Protein 1A79 (pdb70)

InterPro domains:
  IPR006676 tRNA-splicing endonuclease [PTHR21227] (42-165)
  IPR006676 tRNA-splicing endonuclease [TIGR00324] (9-177)
  IPR006677 tRNA intron endonuclease, catalytic domain-like [PF01974] (86-171)
  IPR006677 tRNA intron endonuclease, catalytic domain-like [cd22363] (87-175)
  IPR006678 tRNA intron endonuclease, N-terminal [PF02778] (11-75)
  IPR011856 tRNA endonuclease-like domain superfamily [G3DSA:3.40.1350.10] (80-179)
  IPR016442 tRNA-splicing endonuclease, archaeal short subfamily [MF_01833] (10-179)
  IPR016442 tRNA-splicing endonuclease, archaeal short subfamily [PIRSF005285] (14-179)
  IPR036167 tRNA intron endonuclease, catalytic domain-like superfamily [SSF53032] (84-176)
  IPR036740 tRNA intron endonuclease, N-terminal domain superfamily [SSF55267] (10-82)

Radius of gyration: 31.02 Å; Cα contacts (8 Å, |Δi|>4): 1383; chains: 4; bounding box: 69×48×105 Å

CATH classification: 3.40.1350.10 (+1 more: 3.40.1170.20)

Sequence (684 aa):
KITGLLDGDRVIVFDKNGISKLSARHYGNVEGNFLSLSLVEALYLINLGWLEVKYKDNKPLSFEELYEYARNVEERLCLKYLVYKDLRTRGYIVKTGLKYGADFRLYERGANIDKEHSVYLVKVFPEDSSFLLSELTGFVRVAHSVRKKLLIAIVDADGDIVYYNMTYVKPKITGLLDGDRVIVFDKNGISKLSARHYGNVEGNFLSLSLVEALYLINLGWLEVKYKDNKPLSFEELYEYARNVEERLCLKYLVYKDLRTRGYIVKTGLKYGADFRLYERGANIDKEHSVYLVKVFPEDSSFLLSELTGFVRVAHSVRKKLLIAIVDADGDIVYYNMTYVKPKITGLLDGDRVIVFDKNGISKLSARHYGNVEGNFLSLSLVEALYLINLGWLEVKYKDNKPLSFEELYEYARNVEERLCLKYLVYKDLRTRGYIVKTGLKYGADFRLYERGANIDKEHSVYLVKVFPEDSSFLLSELTGFVRVAHSVRKKLLIAIVDADGDIVYYNMTYVKPKITGLLDGDRVIVFDKNGISKLSARHYGNVEGNFLSLSLVEALYLINLGWLEVKYKDNKPLSFEELYEYARNVEERLCLKYLVYKDLRTRGYIVKTGLKYGADFRLYERGANIDKEHSVYLVKVFPEDSSFLLSELTGFVRVAHSVRKKLLIAIVDADGDIVYYNMTYVKP

Secondary structure (DSSP, 8-state):
-EEEEEETTEEEE--HHHHHHHHHTT-SEE-SS-EEEEHHHHHHHHHHT-EEEE-SSSSPPPHHHHHHHHHHH-TTHHHHHHHHHHHHHTT-EEEE-GGGTSSEEEE-SS--TTTS--SEEEEEEETTSEE-THHHHHHHHHHHHTT-EEEEEEE-TTS-EEEEEEEEE--/-EEEEEETTEEEE--HHHHHHHHHTT-SEE-SS-EEEEHHHHHHHHHHTSEEEESSSSSEEPHHHHHHHHTTTSSSHHHHHHHHHHHHHTT-EEEE-GGGTSSEEEEPTT--TTT----EEEEEEETT--EEHHHHHHHHHHHHHTT-EEEEEEE-TTS-EEEEEEEEE--/-EEEEEETTEEEE--HHHHHHHHHTT-SEE-SS-EEEEHHHHHHHHHTTSEEEE-SSSSBPPHHHHHHHHHHH-TTHHHHHHHHHHHHHTT-EEEE-GGGTSSEEEE-TT--TTTSPPSEEEEEEETTSEE-THHHHHHHHHHHHTT-EEEEEEE-TTS-EEEEEEEEE--/-EEEEEETTEEEE--HHHHHHHHHHT-SB--TTSEEEEHHHHHHHHHHT-EEEESTTSPBPPHHHHHHHHHTTSSSHHHHHHHHHHHHHTT---EE-GGGT-SEEE-STT---SSS---EEEEEEETT--EEHHHHHHHHHHHHHTT-EEEEEEE-TTS-EEEEEEEEE--

Nearest PDB structures (foldseek):
  1a79-assembly1_D  TM=9.655E-01  e=3.481E-34  Methanocaldococcus jannaschii
  2cv8-assembly1_A  TM=8.827E-01  e=5.413E-16  Sulfurisphaera tokodaii
  5x89-assembly1_A-2  TM=8.689E-01  e=1.501E-15  Methanopyrus kandleri AV19
  2zyz-assembly1_D  TM=8.517E-01  e=1.681E-13  Pyrobaculum aerophilum
  7uxa-assembly1_C  TM=8.548E-01  e=5.602E-12  Homo sapiens

B-factor: mean 42.9, std 16.45, range [10.6, 99.8]

Solvent-accessible surface area: 29811 Å² total; per-residue (Å²): 162,19,52,0,20,1,19,35,33,13,0,0,0,23,69,171,88,0,18,59,97,0,45,62,106,60,11,16,40,68,20,46,42,0,0,1,0,12,1,13,10,0,0,13,0,25,64,76,34,79,4,52,0,47,71,126,102,100,141,40,38,50,53,123,82,0,40,91,48,0,103,123,42,9,100,58,1,34,26,15,14,44,0,6,74,36,0,26,93,87,17,18,5,4,20,8,0,2,76,32,14,4,10,10,35,0,12,91,179,67,15,59,42,124,184,78,150,7,33,27,0,0,44,1,13,52,36,76,42,60,8,23,2,31,69,0,3,11,6,16,62,5,2,138,38,25,199,32,111,12,1,0,0,4,7,46,96,128,27,82,38,64,4,5,42,4,57,92,40,146,15,159,16,42,0,73,14,92,36,92,66,0,31,0,85,72,169,94,0,20,62,113,0,37,77,83,55,0,14,71,76,101,66,124,99,0,10,0,29,0,7,13,0,0,8,0,28,42,64,37,98,3,44,0,40,87,156,80,110,141,54,33,49,16,64,81,0,0,62,52,0,19,92,70,50,99,74,3,4,21,31,0,10,0,8,42,32,0,3,98,78,46,14,32,1,43,76,0,138,160,43,48,5,11,12,50,0,16,82,136,86,15,73,29,124,165,78,156,11,28,35,0,0,28,1,6,22,11,20,20,35,26,86,1,37,69,0,6,27,27,5,166,48,3,119,78,45,229,28,98,3,2,0,0,1,5,6,23,22,3,70,34,2,2,6,29,2,57,81,48,177,26,162,17,55,0,24,0,14,34,28,12,0,0,0,23,68,169,80,0,17,63,87,0,47,64,110,53,11,18,35,71,17,57,50,0,0,0,0,10,0,14,11,0,0,13,0,25,68,73,34,79,2,54,0,40,75,100,91,118,128,41,36,45,53,120,77,0,43,89,49,0,100,123,56,9,96,60,2,32,25,17,11,47,0,6,78,35,0,25,94,93,13,22,6,4,21,8,0,0,83,32,14,4,12,10,48,0,15,88,175,74,13,55,38,128,161,82,150,7,37,26,0,0,48,3,12,51,36,77,46,60,8,23,1,32,69,0,1,10,8,11,69,5,2,136,42,26,190,33,114,12,0,0,0,3,7,45,96,125,21,86,38,66,5,7,41,3,55,94,36,117,18,163,11,48,0,58,17,87,39,87,66,0,16,0,116,78,177,98,0,22,64,102,0,36,82,80,56,1,10,67,95,77,74,143,71,0,2,0,27,0,8,14,0,0,9,0,29,44,63,36,90,1,46,0,50,97,122,137,68,162,59,37,52,16,64,82,0,0,66,79,0,32,81,69,51,101,67,2,6,23,34,0,15,0,6,44,36,0,3,98,65,34,15,17,1,47,74,0,141,150,47,46,6,14,12,46,0,25,91,131,54,89,22,105,127,187,61,148,9,24,36,4,0,26,1,7,24,12,25,21,35,27,87,0,38,66,0,8,29,32,3,168,48,2,119,74,40,225,28,95,3,1,0,0,0,6,3,22,17,6,63,24,1,0,5,25,2,56,77,46,178,26

Organism: Methanocaldococcus jannaschii (strain ATCC 43067 / DSM 2661 / JAL-1 / JCM 10045 / NBRC 100440) (NCBI:txid243232)

Structure (mmCIF, N/CA/C/O backbone):
data_1A79
#
_entry.id   1A79
#
_cell.length_a   61.950
_cell.length_b   80.040
_cell.length_c   193.590
_cell.angle_alpha   90.00
_cell.angle_beta   90.00
_cell.angle_gamma   90.00
#
_symmetry.space_group_name_H-M   'P 21 21 21'
#
loop_
_entity.id
_entity.type
_entity.pdbx_description
1 polymer 'TRNA ENDONUCLEASE'
2 non-polymer 'SULFATE ION'
3 non-polymer 'GOLD ION'
4 water water
#
loop_
_atom_site.group_PDB
_atom_site.id
_atom_site.type_symbol
_atom_site.label_atom_id
_atom_site.label_alt_id
_atom_site.label_comp_id
_atom_site.label_asym_id
_atom_site.label_entity_id
_atom_site.label_seq_id
_atom_site.pdbx_PDB_ins_code
_atom_site.Cartn_x
_atom_site.Cartn_y
_atom_site.Cartn_z
_atom_site.occupancy
_atom_site.B_iso_or_equiv
_atom_site.auth_seq_id
_atom_site.auth_comp_id
_atom_site.auth_asym_id
_atom_site.auth_atom_id
_atom_site.pdbx_PDB_model_num
ATOM 1 N N . LYS A 1 1 ? 14.082 -6.890 65.966 1.00 35.08 9 LYS A N 1
ATOM 2 C CA . LYS A 1 1 ? 15.079 -6.073 65.213 1.00 43.95 9 LYS A CA 1
ATOM 3 C C . LYS A 1 1 ? 16.193 -5.575 66.130 1.00 45.37 9 LYS A C 1
ATOM 4 O O . LYS A 1 1 ? 16.025 -4.574 66.822 1.00 52.74 9 LYS A O 1
ATOM 10 N N . ILE A 1 2 ? 17.332 -6.263 66.125 1.00 40.67 10 ILE A N 1
ATOM 11 C CA . ILE A 1 2 ? 18.454 -5.883 66.980 1.00 36.09 10 ILE A CA 1
ATOM 12 C C . ILE A 1 2 ? 18.886 -4.442 66.755 1.00 35.88 10 ILE A C 1
ATOM 13 O O . ILE A 1 2 ? 19.055 -4.006 65.621 1.00 41.16 10 ILE A O 1
ATOM 18 N N . THR A 1 3 ? 19.051 -3.693 67.838 1.00 37.97 11 THR A N 1
ATOM 19 C CA . THR A 1 3 ? 19.486 -2.307 67.715 1.00 41.96 11 THR A CA 1
ATOM 20 C C . THR A 1 3 ? 20.920 -2.171 68.205 1.00 41.43 11 THR A C 1
ATOM 21 O O . THR A 1 3 ? 21.325 -2.820 69.167 1.00 42.22 11 THR A O 1
ATOM 25 N N . GLY A 1 4 ? 21.689 -1.341 67.511 1.00 41.97 12 GLY A N 1
ATOM 26 C CA . GLY A 1 4 ? 23.071 -1.132 67.880 1.00 39.87 12 GLY A CA 1
ATOM 27 C C . GLY A 1 4 ? 23.325 0.336 68.129 1.00 41.64 12 GLY A C 1
ATOM 28 O O . GLY A 1 4 ? 22.517 1.192 67.750 1.00 38.67 12 GLY A O 1
ATOM 29 N N . LEU A 1 5 ? 24.455 0.624 68.765 1.00 41.41 13 LEU A N 1
ATOM 30 C CA . LEU A 1 5 ? 24.831 1.991 69.082 1.00 42.90 13 LEU A CA 1
ATOM 31 C C . LEU A 1 5 ? 26.079 2.378 68.318 1.00 43.01 13 LEU A C 1
ATOM 32 O O . LEU A 1 5 ? 27.166 1.886 68.614 1.00 43.01 13 LEU A O 1
ATOM 37 N N . LEU A 1 6 ? 25.935 3.261 67.339 1.00 43.66 14 LEU A N 1
ATOM 38 C CA . LEU A 1 6 ? 27.095 3.695 66.573 1.00 42.42 14 LEU A CA 1
ATOM 39 C C . LEU A 1 6 ? 28.051 4.480 67.463 1.00 43.53 14 LEU A C 1
ATOM 40 O O . LEU A 1 6 ? 27.684 5.497 68.049 1.00 44.19 14 LEU A O 1
ATOM 45 N N . ASP A 1 7 ? 29.277 3.981 67.558 1.00 50.09 15 ASP A N 1
ATOM 46 C CA . ASP A 1 7 ? 30.330 4.598 68.355 1.00 50.89 15 ASP A CA 1
ATOM 47 C C . ASP A 1 7 ? 31.617 4.560 67.528 1.00 47.34 15 ASP A C 1
ATOM 48 O O . ASP A 1 7 ? 32.299 3.536 67.464 1.00 44.00 15 ASP A O 1
ATOM 53 N N . GLY A 1 8 ? 31.928 5.675 66.876 1.00 41.26 16 GLY A N 1
ATOM 54 C CA . GLY A 1 8 ? 33.133 5.743 66.072 1.00 39.86 16 GLY A CA 1
ATOM 55 C C . GLY A 1 8 ? 33.216 4.759 64.918 1.00 41.04 16 GLY A C 1
ATOM 56 O O . GLY A 1 8 ? 32.456 4.858 63.961 1.00 47.47 16 GLY A O 1
ATOM 57 N N . ASP A 1 9 ? 34.141 3.808 65.007 1.00 35.65 17 ASP A N 1
ATOM 58 C CA . ASP A 1 9 ? 34.334 2.824 63.951 1.00 32.30 17 ASP A CA 1
ATOM 59 C C . ASP A 1 9 ? 33.612 1.508 64.178 1.00 30.35 17 ASP A C 1
ATOM 60 O O . ASP A 1 9 ? 33.819 0.561 63.429 1.00 30.04 17 ASP A O 1
ATOM 65 N N . ARG A 1 10 ? 32.780 1.431 65.210 1.00 30.61 18 ARG A N 1
ATOM 66 C CA . ARG A 1 10 ? 32.052 0.195 65.484 1.00 32.31 18 ARG A CA 1
ATOM 67 C C . ARG A 1 10 ? 30.658 0.457 66.033 1.00 31.20 18 ARG A C 1
ATOM 68 O O . ARG A 1 10 ? 30.338 1.568 66.442 1.00 31.14 18 ARG A O 1
ATOM 76 N N . VAL A 1 11 ? 29.834 -0.582 66.029 1.00 31.96 19 VAL A N 1
ATOM 77 C CA . VAL A 1 11 ? 28.472 -0.497 66.533 1.00 33.85 19 VAL A CA 1
ATOM 78 C C . VAL A 1 11 ? 28.339 -1.472 67.705 1.00 39.49 19 VAL A C 1
ATOM 79 O O . VAL A 1 11 ? 28.675 -2.658 67.586 1.00 35.02 19 VAL A O 1
ATOM 83 N N . ILE A 1 12 ? 27.862 -0.952 68.837 1.00 44.09 20 ILE A N 1
ATOM 84 C CA . ILE A 1 12 ? 27.692 -1.724 70.069 1.00 36.48 20 ILE A CA 1
ATOM 85 C C . ILE A 1 12 ? 26.274 -2.260 70.258 1.00 32.51 20 ILE A C 1
ATOM 86 O O . ILE A 1 12 ? 25.290 -1.524 70.131 1.00 27.10 20 ILE A O 1
ATOM 91 N N . VAL A 1 13 ? 26.193 -3.555 70.555 1.00 31.53 21 VAL A N 1
ATOM 92 C CA . VAL A 1 13 ? 24.928 -4.241 70.789 1.00 30.22 21 VAL A CA 1
ATOM 93 C C . VAL A 1 13 ? 24.947 -4.770 72.226 1.00 37.15 21 VAL A C 1
ATOM 94 O O . VAL A 1 13 ? 25.825 -5.559 72.595 1.00 34.88 21 VAL A O 1
ATOM 98 N N . PHE A 1 14 ? 23.986 -4.322 73.035 1.00 40.49 22 PHE A N 1
ATOM 99 C CA . PHE A 1 14 ? 23.891 -4.748 74.432 1.00 39.09 22 PHE A CA 1
ATOM 100 C C . PHE A 1 14 ? 22.829 -5.831 74.656 1.00 41.95 22 PHE A C 1
ATOM 101 O O . PHE A 1 14 ? 22.976 -6.670 75.543 1.00 44.13 22 PHE A O 1
ATOM 109 N N . ASP A 1 15 ? 21.766 -5.813 73.853 1.00 46.71 23 ASP A N 1
ATOM 110 C CA . ASP A 1 15 ? 20.694 -6.802 73.961 1.00 49.70 23 ASP A CA 1
ATOM 111 C C . ASP A 1 15 ? 21.278 -8.208 74.012 1.00 51.08 23 ASP A C 1
ATOM 112 O O . ASP A 1 15 ? 21.801 -8.708 73.020 1.00 55.45 23 ASP A O 1
ATOM 117 N N . LYS A 1 16 ? 21.175 -8.849 75.168 1.00 53.48 24 LYS A N 1
ATOM 118 C CA . LYS A 1 16 ? 21.723 -10.188 75.329 1.00 58.61 24 LYS A CA 1
ATOM 119 C C . LYS A 1 16 ? 21.309 -11.153 74.219 1.00 54.03 24 LYS A C 1
ATOM 120 O O . LYS A 1 16 ? 22.088 -12.015 73.822 1.00 55.78 24 LYS A O 1
ATOM 126 N N . ASN A 1 17 ? 20.093 -11.001 73.706 1.00 53.64 25 ASN A N 1
ATOM 127 C CA . ASN A 1 17 ? 19.609 -11.887 72.653 1.00 54.33 25 ASN A CA 1
ATOM 128 C C . ASN A 1 17 ? 20.239 -11.587 71.308 1.00 55.65 25 ASN A C 1
ATOM 129 O O . ASN A 1 17 ? 20.711 -12.495 70.621 1.00 57.25 25 ASN A O 1
ATOM 134 N N . GLY A 1 18 ? 20.233 -10.316 70.925 1.00 54.26 26 GLY A N 1
ATOM 135 C CA . GLY A 1 18 ? 20.842 -9.941 69.667 1.00 49.97 26 GLY A CA 1
ATOM 136 C C . GLY A 1 18 ? 22.272 -10.447 69.681 1.00 47.04 26 GLY A C 1
ATOM 137 O O . GLY A 1 18 ? 22.801 -10.860 68.650 1.00 52.37 26 GLY A O 1
ATOM 138 N N . ILE A 1 19 ? 22.884 -10.428 70.862 1.00 39.17 27 ILE A N 1
ATOM 139 C CA . ILE A 1 19 ? 24.257 -10.885 71.036 1.00 37.82 27 ILE A CA 1
ATOM 140 C C . ILE A 1 19 ? 24.389 -12.381 70.738 1.00 40.31 27 ILE A C 1
ATOM 141 O O . ILE A 1 19 ? 25.445 -12.854 70.303 1.00 40.63 27 ILE A O 1
ATOM 146 N N . SER A 1 20 ? 23.316 -13.126 70.966 1.00 36.50 28 SER A N 1
ATOM 147 C CA . SER A 1 20 ? 23.339 -14.559 70.711 1.00 46.32 28 SER A CA 1
ATOM 148 C C . SER A 1 20 ? 23.118 -14.834 69.232 1.00 47.32 28 SER A C 1
ATOM 149 O O . SER A 1 20 ? 23.835 -15.635 68.624 1.00 51.45 28 SER A O 1
ATOM 152 N N . LYS A 1 21 ? 22.118 -14.161 68.667 1.00 46.47 29 LYS A N 1
ATOM 153 C CA . LYS A 1 21 ? 21.768 -14.303 67.259 1.00 42.60 29 LYS A CA 1
ATOM 154 C C . LYS A 1 21 ? 22.962 -13.996 66.378 1.00 40.87 29 LYS A C 1
ATOM 155 O O . LYS A 1 21 ? 23.360 -14.807 65.546 1.00 41.97 29 LYS A O 1
ATOM 161 N N . LEU A 1 22 ? 23.524 -12.809 66.568 1.00 38.28 30 LEU A N 1
ATOM 162 C CA . LEU A 1 22 ? 24.671 -12.361 65.793 1.00 36.38 30 LEU A CA 1
ATOM 163 C C . LEU A 1 22 ? 25.897 -13.246 65.991 1.00 39.02 30 LEU A C 1
ATOM 164 O O . LEU A 1 22 ? 26.558 -13.632 65.028 1.00 35.33 30 LEU A O 1
ATOM 169 N N . SER A 1 23 ? 26.197 -13.562 67.245 1.00 42.47 31 SER A N 1
ATOM 170 C CA . SER A 1 23 ? 27.336 -14.410 67.567 1.00 43.93 31 SER A CA 1
ATOM 171 C C . SER A 1 23 ? 27.175 -15.786 66.933 1.00 45.26 31 SER A C 1
ATOM 172 O O . SER A 1 23 ? 28.151 -16.414 66.516 1.00 41.40 31 SER A O 1
ATOM 175 N N . ALA A 1 24 ? 25.932 -16.251 66.870 1.00 46.17 32 ALA A N 1
ATOM 176 C CA . ALA A 1 24 ? 25.626 -17.549 66.283 1.00 48.60 32 ALA A CA 1
ATOM 177 C C . ALA A 1 24 ? 26.136 -17.630 64.847 1.00 48.42 32 ALA A C 1
ATOM 178 O O . ALA A 1 24 ? 26.818 -18.580 64.471 1.00 48.02 32 ALA A O 1
ATOM 180 N N . ARG A 1 25 ? 25.800 -16.622 64.048 1.00 51.38 33 ARG A N 1
ATOM 181 C CA . ARG A 1 25 ? 26.218 -16.575 62.651 1.00 49.59 33 ARG A CA 1
ATOM 182 C C . ARG A 1 25 ? 27.591 -15.909 62.490 1.00 44.64 33 ARG A C 1
ATOM 183 O O . ARG A 1 25 ? 27.968 -15.484 61.405 1.00 46.62 33 ARG A O 1
ATOM 191 N N . HIS A 1 26 ? 28.325 -15.797 63.585 1.00 38.65 34 HIS A N 1
ATOM 192 C CA . HIS A 1 26 ? 29.663 -15.234 63.546 1.00 40.51 34 HIS A CA 1
ATOM 193 C C . HIS A 1 26 ? 29.835 -13.753 63.220 1.00 42.57 34 HIS A C 1
ATOM 194 O O . HIS A 1 26 ? 30.896 -13.345 62.740 1.00 48.28 34 HIS A O 1
ATOM 201 N N . TYR A 1 27 ? 28.818 -12.939 63.465 1.00 39.13 35 TYR A N 1
ATOM 202 C CA . TYR A 1 27 ? 28.969 -11.511 63.212 1.00 35.68 35 TYR A CA 1
ATOM 203 C C . TYR A 1 27 ? 29.464 -10.836 64.493 1.00 33.53 35 TYR A C 1
ATOM 204 O O . TYR A 1 27 ? 29.061 -11.195 65.591 1.00 32.84 35 TYR A O 1
ATOM 213 N N . GLY A 1 28 ? 30.352 -9.866 64.343 1.00 34.42 36 GLY A N 1
ATOM 214 C CA . GLY A 1 28 ? 30.842 -9.127 65.489 1.00 33.47 36 GLY A CA 1
ATOM 215 C C . GLY A 1 28 ? 31.707 -9.842 66.496 1.00 36.66 36 GLY A C 1
ATOM 216 O O . GLY A 1 28 ? 32.004 -11.033 66.355 1.00 34.62 36 GLY A O 1
ATOM 217 N N . ASN A 1 29 ? 32.098 -9.081 67.522 1.00 39.36 37 ASN A N 1
ATOM 218 C CA . ASN A 1 29 ? 32.959 -9.544 68.617 1.00 36.12 37 ASN A CA 1
ATOM 219 C C . ASN A 1 29 ? 32.260 -9.376 69.969 1.00 38.14 37 ASN A C 1
ATOM 220 O O . ASN A 1 29 ? 31.866 -8.262 70.343 1.00 36.64 37 ASN A O 1
ATOM 225 N N . VAL A 1 30 ? 32.111 -10.479 70.699 1.00 40.55 38 VAL A N 1
ATOM 226 C CA . VAL A 1 30 ? 31.453 -10.449 72.005 1.00 41.97 38 VAL A CA 1
ATOM 227 C C . VAL A 1 30 ? 32.435 -10.085 73.104 1.00 41.77 38 VAL A C 1
ATOM 228 O O . VAL A 1 30 ? 33.238 -10.908 73.535 1.00 43.66 38 VAL A O 1
ATOM 232 N N . GLU A 1 31 ? 32.358 -8.839 73.550 1.00 42.23 39 GLU A N 1
ATOM 233 C CA . GLU A 1 31 ? 33.233 -8.330 74.588 1.00 40.10 39 GLU A CA 1
ATOM 234 C C . GLU A 1 31 ? 32.823 -8.954 75.907 1.00 44.00 39 GLU A C 1
ATOM 235 O O . GLU A 1 31 ? 33.649 -9.158 76.799 1.00 45.07 39 GLU A O 1
ATOM 241 N N . GLY A 1 32 ? 31.538 -9.269 76.005 1.00 44.00 40 GLY A N 1
ATOM 242 C CA . GLY A 1 32 ? 30.997 -9.853 77.216 1.00 46.21 40 GLY A CA 1
ATOM 243 C C . GLY A 1 32 ? 29.836 -8.992 77.663 1.00 46.17 40 GLY A C 1
ATOM 244 O O . GLY A 1 32 ? 28.688 -9.437 77.694 1.00 49.65 40 GLY A O 1
ATOM 245 N N . ASN A 1 33 ? 30.145 -7.744 78.002 1.00 45.35 41 ASN A N 1
ATOM 246 C CA . ASN A 1 33 ? 29.131 -6.784 78.426 1.00 45.21 41 ASN A CA 1
ATOM 247 C C . ASN A 1 33 ? 28.338 -6.324 77.204 1.00 41.71 41 ASN A C 1
ATOM 248 O O . ASN A 1 33 ? 27.287 -5.692 77.323 1.00 36.93 41 ASN A O 1
ATOM 253 N N . PHE A 1 34 ? 28.862 -6.654 76.027 1.00 41.45 42 PHE A N 1
ATOM 254 C CA . PHE A 1 34 ? 28.231 -6.295 74.767 1.00 38.70 42 PHE A CA 1
ATOM 255 C C . PHE A 1 34 ? 28.914 -6.969 73.591 1.00 37.20 42 PHE A C 1
ATOM 256 O O . PHE A 1 34 ? 29.937 -7.636 73.742 1.00 40.17 42 PHE A O 1
ATOM 264 N N . LEU A 1 35 ? 28.328 -6.792 72.416 1.00 34.67 43 LEU A N 1
ATOM 265 C CA . LEU A 1 35 ? 28.883 -7.340 71.196 1.00 34.95 43 LEU A CA 1
ATOM 266 C C . LEU A 1 35 ? 29.092 -6.139 70.302 1.00 36.18 43 LEU A C 1
ATOM 267 O O . LEU A 1 35 ? 28.220 -5.274 70.223 1.00 37.90 43 LEU A O 1
ATOM 272 N N . SER A 1 36 ? 30.247 -6.059 69.651 1.00 38.07 44 SER A N 1
ATOM 273 C CA . SER A 1 36 ? 30.495 -4.934 68.758 1.00 37.35 44 SER A CA 1
ATOM 274 C C . SER A 1 36 ? 30.699 -5.411 67.327 1.00 36.28 44 SER A C 1
ATOM 275 O O . SER A 1 36 ? 31.327 -6.449 67.076 1.00 34.11 44 SER A O 1
ATOM 278 N N . LEU A 1 37 ? 30.130 -4.651 66.398 1.00 36.02 45 LEU A N 1
ATOM 279 C CA . LEU A 1 37 ? 30.222 -4.948 64.981 1.00 27.90 45 LEU A CA 1
ATOM 280 C C . LEU A 1 37 ? 31.064 -3.888 64.285 1.00 33.27 45 LEU A C 1
ATOM 281 O O . LEU A 1 37 ? 31.234 -2.773 64.792 1.00 32.52 45 LEU A O 1
ATOM 286 N N . SER A 1 38 ? 31.591 -4.239 63.118 1.00 30.98 46 SER A N 1
ATOM 287 C CA . SER A 1 38 ? 32.366 -3.293 62.340 1.00 29.39 46 SER A CA 1
ATOM 288 C C . SER A 1 38 ? 31.327 -2.501 61.545 1.00 34.37 46 SER A C 1
ATOM 289 O O . SER A 1 38 ? 30.158 -2.898 61.468 1.00 30.98 46 SER A O 1
ATOM 292 N N . LEU A 1 39 ? 31.739 -1.385 60.957 1.00 34.43 47 LEU A N 1
ATOM 293 C CA . LEU A 1 39 ? 30.806 -0.586 60.179 1.00 31.82 47 LEU A CA 1
ATOM 294 C C . LEU A 1 39 ? 30.283 -1.384 58.976 1.00 30.90 47 LEU A C 1
ATOM 295 O O . LEU A 1 39 ? 29.110 -1.289 58.621 1.00 32.83 47 LEU A O 1
ATOM 300 N N . VAL A 1 40 ? 31.151 -2.185 58.366 1.00 30.28 48 VAL A N 1
ATOM 301 C CA . VAL A 1 40 ? 30.763 -2.984 57.212 1.00 29.02 48 VAL A CA 1
ATOM 302 C C . VAL A 1 40 ? 29.804 -4.096 57.625 1.00 29.01 48 VAL A C 1
ATOM 303 O O . VAL A 1 40 ? 28.890 -4.441 56.879 1.00 32.10 48 VAL A O 1
ATOM 307 N N . GLU A 1 41 ? 30.013 -4.666 58.805 1.00 26.47 49 GLU A N 1
ATOM 308 C CA . GLU A 1 41 ? 29.127 -5.718 59.284 1.00 25.71 49 GLU A CA 1
ATOM 309 C C . GLU A 1 41 ? 27.761 -5.101 59.568 1.00 26.48 49 GLU A C 1
ATOM 310 O O . GLU A 1 41 ? 26.730 -5.672 59.218 1.00 33.59 49 GLU A O 1
ATOM 316 N N . ALA A 1 42 ? 27.761 -3.929 60.201 1.00 29.80 50 ALA A N 1
ATOM 317 C CA . ALA A 1 42 ? 26.524 -3.218 60.542 1.00 28.88 50 ALA A CA 1
ATOM 318 C C . ALA A 1 42 ? 25.705 -2.856 59.302 1.00 33.79 50 ALA A C 1
ATOM 319 O O . ALA A 1 42 ? 24.489 -3.069 59.259 1.00 35.71 50 ALA A O 1
ATOM 321 N N . LEU A 1 43 ? 26.378 -2.288 58.305 1.00 29.40 51 LEU A N 1
ATOM 322 C CA . LEU A 1 43 ? 25.736 -1.899 57.057 1.00 27.02 51 LEU A CA 1
ATOM 323 C C . LEU A 1 43 ? 25.046 -3.120 56.452 1.00 31.51 51 LEU A C 1
ATOM 324 O O . LEU A 1 43 ? 23.922 -3.039 55.961 1.00 37.54 51 LEU A O 1
ATOM 329 N N . TYR A 1 44 ? 25.739 -4.254 56.496 1.00 36.23 52 TYR A N 1
ATOM 330 C CA . TYR A 1 44 ? 25.235 -5.511 55.954 1.00 30.48 52 TYR A CA 1
ATOM 331 C C . TYR A 1 44 ? 24.007 -6.017 56.693 1.00 31.16 52 TYR A C 1
ATOM 332 O O . TYR A 1 44 ? 23.016 -6.407 56.077 1.00 28.76 52 TYR A O 1
ATOM 341 N N . LEU A 1 45 ? 24.082 -6.020 58.018 1.00 31.22 53 LEU A N 1
ATOM 342 C CA . LEU A 1 45 ? 22.974 -6.495 58.823 1.00 27.76 53 LEU A CA 1
ATOM 343 C C . LEU A 1 45 ? 21.771 -5.572 58.706 1.00 25.02 53 LEU A C 1
ATOM 344 O O . LEU A 1 45 ? 20.640 -6.025 58.797 1.00 28.46 53 LEU A O 1
ATOM 349 N N . ILE A 1 46 ? 22.008 -4.280 58.500 1.00 27.50 54 ILE A N 1
ATOM 350 C CA . ILE A 1 46 ? 20.902 -3.337 58.328 1.00 30.40 54 ILE A CA 1
ATOM 351 C C . ILE A 1 46 ? 20.230 -3.756 57.023 1.00 37.86 54 ILE A C 1
ATOM 352 O O . ILE A 1 46 ? 19.010 -3.868 56.940 1.00 41.79 54 ILE A O 1
ATOM 357 N N . ASN A 1 47 ? 21.067 -3.980 56.011 1.00 43.72 55 ASN A N 1
ATOM 358 C CA . ASN A 1 47 ? 20.653 -4.386 54.667 1.00 38.65 55 ASN A CA 1
ATOM 359 C C . ASN A 1 47 ? 19.863 -5.690 54.707 1.00 39.22 55 ASN A C 1
ATOM 360 O O . ASN A 1 47 ? 18.972 -5.910 53.888 1.00 40.84 55 ASN A O 1
ATOM 365 N N . LEU A 1 48 ? 20.191 -6.549 55.667 1.00 38.65 56 LEU A N 1
ATOM 366 C CA . LEU A 1 48 ? 19.499 -7.820 55.829 1.00 36.76 56 LEU A CA 1
ATOM 367 C C . LEU A 1 48 ? 18.156 -7.544 56.475 1.00 42.34 56 LEU A C 1
ATOM 368 O O . LEU A 1 48 ? 17.189 -8.288 56.287 1.00 44.68 56 LEU A O 1
ATOM 373 N N . GLY A 1 49 ? 18.112 -6.460 57.243 1.00 44.36 57 GLY A N 1
ATOM 374 C CA . GLY A 1 49 ? 16.899 -6.089 57.946 1.00 44.27 57 GLY A CA 1
ATOM 375 C C . GLY A 1 49 ? 16.952 -6.591 59.378 1.00 45.67 57 GLY A C 1
ATOM 376 O O . GLY A 1 49 ? 15.967 -6.503 60.112 1.00 47.48 57 GLY A O 1
ATOM 377 N N . TRP A 1 50 ? 18.108 -7.122 59.770 1.00 44.44 58 TRP A N 1
ATOM 378 C CA . TRP A 1 50 ? 18.321 -7.654 61.117 1.00 43.38 58 TRP A CA 1
ATOM 379 C C . TRP A 1 50 ? 18.646 -6.564 62.121 1.00 42.46 58 TRP A C 1
ATOM 380 O O . TRP A 1 50 ? 18.282 -6.656 63.291 1.00 45.56 58 TRP A O 1
ATOM 391 N N . LEU A 1 51 ? 19.352 -5.538 61.654 1.00 39.99 59 LEU A N 1
ATOM 392 C CA . LEU A 1 51 ? 19.804 -4.471 62.524 1.00 38.45 59 LEU A CA 1
ATOM 393 C C . LEU A 1 51 ? 19.221 -3.074 62.342 1.00 40.20 59 LEU A C 1
ATOM 394 O O . LEU A 1 51 ? 18.771 -2.682 61.265 1.00 39.80 59 LEU A O 1
ATOM 399 N N . GLU A 1 52 ? 19.274 -2.333 63.441 1.00 45.78 60 GLU A N 1
ATOM 400 C CA . GLU A 1 52 ? 18.797 -0.965 63.560 1.00 43.61 60 GLU A CA 1
ATOM 401 C C . GLU A 1 52 ? 19.949 -0.265 64.283 1.00 42.71 60 GLU A C 1
ATOM 402 O O . GLU A 1 52 ? 20.388 -0.726 65.334 1.00 37.26 60 GLU A O 1
ATOM 408 N N . VAL A 1 53 ? 20.451 0.832 63.732 1.00 42.76 61 VAL A N 1
ATOM 409 C CA . VAL A 1 53 ? 21.573 1.522 64.361 1.00 40.76 61 VAL A CA 1
ATOM 410 C C . VAL A 1 53 ? 21.249 2.963 64.734 1.00 43.35 61 VAL A C 1
ATOM 411 O O . VAL A 1 53 ? 20.842 3.751 63.887 1.00 48.84 61 VAL A O 1
ATOM 415 N N . LYS A 1 54 ? 21.436 3.298 66.009 1.00 47.92 62 LYS A N 1
ATOM 416 C CA . LYS A 1 54 ? 21.183 4.650 66.512 1.00 50.22 62 LYS A CA 1
ATOM 417 C C . LYS A 1 54 ? 22.525 5.324 66.794 1.00 49.03 62 LYS A C 1
ATOM 418 O O . LYS A 1 54 ? 23.481 4.659 67.194 1.00 47.13 62 LYS A O 1
ATOM 424 N N . TYR A 1 55 ? 22.598 6.636 66.595 1.00 51.26 63 TYR A N 1
ATOM 425 C CA . TYR A 1 55 ? 23.856 7.352 66.798 1.00 59.59 63 TYR A CA 1
ATOM 426 C C . TYR A 1 55 ? 23.953 8.301 67.988 1.00 65.97 63 TYR A C 1
ATOM 427 O O . TYR A 1 55 ? 24.668 8.018 68.945 1.00 69.53 63 TYR A O 1
ATOM 436 N N . LYS A 1 56 ? 23.261 9.435 67.923 1.00 72.10 64 LYS A N 1
ATOM 437 C CA . LYS A 1 56 ? 23.317 10.411 69.010 1.00 78.43 64 LYS A CA 1
ATOM 438 C C . LYS A 1 56 ? 22.041 10.452 69.850 1.00 80.51 64 LYS A C 1
ATOM 439 O O . LYS A 1 56 ? 22.078 10.769 71.045 1.00 77.23 64 LYS A O 1
ATOM 445 N N . ASP A 1 57 ? 20.920 10.121 69.216 1.00 80.55 65 ASP A N 1
ATOM 446 C CA . ASP A 1 57 ? 19.619 10.105 69.876 1.00 81.81 65 ASP A CA 1
ATOM 447 C C . ASP A 1 57 ? 18.997 8.708 69.784 1.00 82.46 65 ASP A C 1
ATOM 448 O O . ASP A 1 57 ? 19.615 7.720 70.179 1.00 84.81 65 ASP A O 1
ATOM 453 N N . ASN A 1 58 ? 17.774 8.626 69.271 1.00 79.47 66 ASN A N 1
ATOM 454 C CA . ASN A 1 58 ? 17.110 7.337 69.130 1.00 79.73 66 ASN A CA 1
ATOM 455 C C . ASN A 1 58 ? 16.801 7.010 67.675 1.00 76.11 66 ASN A C 1
ATOM 456 O O . ASN A 1 58 ? 17.036 5.888 67.224 1.00 78.66 66 ASN A O 1
ATOM 461 N N . LYS A 1 59 ? 16.255 7.982 66.951 1.00 69.49 67 LYS A N 1
ATOM 462 C CA . LYS A 1 59 ? 15.911 7.777 65.549 1.00 64.12 67 LYS A CA 1
ATOM 463 C C . LYS A 1 59 ? 16.993 6.956 64.859 1.00 55.12 67 LYS A C 1
ATOM 464 O O . LYS A 1 59 ? 18.111 7.418 64.663 1.00 45.99 67 LYS A O 1
ATOM 470 N N . PRO A 1 60 ? 16.676 5.710 64.497 1.00 53.68 68 PRO A N 1
ATOM 471 C CA . PRO A 1 60 ? 17.701 4.902 63.836 1.00 55.93 68 PRO A CA 1
ATOM 472 C C . PRO A 1 60 ? 18.195 5.566 62.553 1.00 56.25 68 PRO A C 1
ATOM 473 O O . PRO A 1 60 ? 17.462 6.330 61.922 1.00 57.67 68 PRO A O 1
ATOM 477 N N . LEU A 1 61 ? 19.445 5.283 62.188 1.00 58.06 69 LEU A N 1
ATOM 478 C CA . LEU A 1 61 ? 20.057 5.826 60.971 1.00 54.07 69 LEU A CA 1
ATOM 479 C C . LEU A 1 61 ? 19.720 4.934 59.781 1.00 56.20 69 LEU A C 1
ATOM 480 O O . LEU A 1 61 ? 19.828 3.706 59.868 1.00 62.66 69 LEU A O 1
ATOM 485 N N . SER A 1 62 ? 19.317 5.541 58.670 1.00 49.90 70 SER A N 1
ATOM 486 C CA . SER A 1 62 ? 18.999 4.764 57.483 1.00 43.93 70 SER A CA 1
ATOM 487 C C . SER A 1 62 ? 20.291 4.115 56.996 1.00 45.54 70 SER A C 1
ATOM 488 O O . SER A 1 62 ? 21.385 4.504 57.420 1.00 44.19 70 SER A O 1
ATOM 491 N N . PHE A 1 63 ? 20.163 3.128 56.112 1.00 43.03 71 PHE A N 1
ATOM 492 C CA . PHE A 1 63 ? 21.324 2.441 55.554 1.00 39.35 71 PHE A CA 1
ATOM 493 C C . PHE A 1 63 ? 22.273 3.475 54.934 1.00 41.47 71 PHE A C 1
ATOM 494 O O . PHE A 1 63 ? 23.476 3.483 55.207 1.00 37.82 71 PHE A O 1
ATOM 502 N N . GLU A 1 64 ? 21.698 4.350 54.112 1.00 44.81 72 GLU A N 1
ATOM 503 C CA . GLU A 1 64 ? 22.419 5.411 53.414 1.00 44.85 72 GLU A CA 1
ATOM 504 C C . GLU A 1 64 ? 23.045 6.396 54.382 1.00 44.48 72 GLU A C 1
ATOM 505 O O . GLU A 1 64 ? 24.072 7.003 54.087 1.00 44.91 72 GLU A O 1
ATOM 511 N N . GLU A 1 65 ? 22.408 6.568 55.533 1.00 46.80 73 GLU A N 1
ATOM 512 C CA . GLU A 1 65 ? 22.932 7.469 56.547 1.00 44.28 73 GLU A CA 1
ATOM 513 C C . GLU A 1 65 ? 24.167 6.803 57.135 1.00 43.66 73 GLU A C 1
ATOM 514 O O . GLU A 1 65 ? 25.255 7.377 57.126 1.00 43.56 73 GLU A O 1
ATOM 520 N N . LEU A 1 66 ? 23.999 5.584 57.639 1.00 42.17 74 LEU A N 1
ATOM 521 C CA . LEU A 1 66 ? 25.120 4.865 58.219 1.00 46.01 74 LEU A CA 1
ATOM 522 C C . LEU A 1 66 ? 26.189 4.671 57.152 1.00 51.36 74 LEU A C 1
ATOM 523 O O . LEU A 1 66 ? 27.387 4.769 57.432 1.00 52.85 74 LEU A O 1
ATOM 528 N N . TYR A 1 67 ? 25.754 4.409 55.925 1.00 50.16 75 TYR A N 1
ATOM 529 C CA . TYR A 1 67 ? 26.689 4.202 54.829 1.00 50.48 75 TYR A CA 1
ATOM 530 C C . TYR A 1 67 ? 27.526 5.453 54.512 1.00 49.77 75 TYR A C 1
ATOM 531 O O . TYR A 1 67 ? 28.706 5.355 54.181 1.00 48.93 75 TYR A O 1
ATOM 540 N N . GLU A 1 68 ? 26.919 6.627 54.607 1.00 50.82 76 GLU A N 1
ATOM 541 C CA . GLU A 1 68 ? 27.639 7.861 54.322 1.00 49.96 76 GLU A CA 1
ATOM 542 C C . GLU A 1 68 ? 28.657 8.159 55.419 1.00 48.52 76 GLU A C 1
ATOM 543 O O . GLU A 1 68 ? 29.746 8.685 55.161 1.00 45.37 76 GLU A O 1
ATOM 549 N N . TYR A 1 69 ? 28.280 7.825 56.647 1.00 46.33 77 TYR A N 1
ATOM 550 C CA . TYR A 1 69 ? 29.125 8.043 57.809 1.00 43.89 77 TYR A CA 1
ATOM 551 C C . TYR A 1 69 ? 30.395 7.211 57.676 1.00 44.08 77 TYR A C 1
ATOM 552 O O . TYR A 1 69 ? 31.501 7.716 57.867 1.00 43.80 77 TYR A O 1
ATOM 561 N N . ALA A 1 70 ? 30.214 5.939 57.326 1.00 46.39 78 ALA A N 1
ATOM 562 C CA . ALA A 1 70 ? 31.310 4.981 57.166 1.00 45.71 78 ALA A CA 1
ATOM 563 C C . ALA A 1 70 ? 32.214 5.299 55.976 1.00 46.27 78 ALA A C 1
ATOM 564 O O . ALA A 1 70 ? 33.426 5.080 56.024 1.00 45.36 78 ALA A O 1
ATOM 566 N N . ARG A 1 71 ? 31.618 5.796 54.901 1.00 46.30 79 ARG A N 1
ATOM 567 C CA . ARG A 1 71 ? 32.382 6.170 53.725 1.00 43.45 79 ARG A CA 1
ATOM 568 C C . ARG A 1 71 ? 33.325 7.296 54.164 1.00 44.63 79 ARG A C 1
ATOM 569 O O . ARG A 1 71 ? 34.476 7.368 53.736 1.00 45.66 79 ARG A O 1
ATOM 577 N N . ASN A 1 72 ? 32.827 8.159 55.042 1.00 43.35 80 ASN A N 1
ATOM 578 C CA . ASN A 1 72 ? 33.592 9.289 55.554 1.00 43.35 80 ASN A CA 1
ATOM 579 C C . ASN A 1 72 ? 34.706 8.927 56.518 1.00 46.43 80 ASN A C 1
ATOM 580 O O . ASN A 1 72 ? 35.698 9.648 56.616 1.00 49.03 80 ASN A O 1
ATOM 585 N N . VAL A 1 73 ? 34.548 7.825 57.243 1.00 46.69 81 VAL A N 1
ATOM 586 C CA . VAL A 1 73 ? 35.565 7.428 58.208 1.00 46.14 81 VAL A CA 1
ATOM 587 C C . VAL A 1 73 ? 36.439 6.277 57.737 1.00 46.98 81 VAL A C 1
ATOM 588 O O . VAL A 1 73 ? 37.478 6.003 58.329 1.00 56.60 81 VAL A O 1
ATOM 592 N N . GLU A 1 74 ? 36.032 5.601 56.673 1.00 43.05 82 GLU A N 1
ATOM 593 C CA . GLU A 1 74 ? 36.830 4.493 56.178 1.00 43.51 82 GLU A CA 1
ATOM 594 C C . GLU A 1 74 ? 37.077 4.594 54.682 1.00 40.94 82 GLU A C 1
ATOM 595 O O . GLU A 1 74 ? 36.163 4.461 53.874 1.00 33.38 82 GLU A O 1
ATOM 601 N N . GLU A 1 75 ? 38.337 4.837 54.344 1.00 46.35 83 GLU A N 1
ATOM 602 C CA . GLU A 1 75 ? 38.798 4.998 52.972 1.00 50.81 83 GLU A CA 1
ATOM 603 C C . GLU A 1 75 ? 38.135 4.148 51.898 1.00 50.73 83 GLU A C 1
ATOM 604 O O . GLU A 1 75 ? 37.517 4.689 50.979 1.00 56.10 83 GLU A O 1
ATOM 610 N N . ARG A 1 76 ? 38.264 2.828 51.997 1.00 46.15 84 ARG A N 1
ATOM 611 C CA . ARG A 1 76 ? 37.688 1.937 50.987 1.00 48.26 84 ARG A CA 1
ATOM 612 C C . ARG A 1 76 ? 36.434 1.175 51.424 1.00 45.36 84 ARG A C 1
ATOM 613 O O . ARG A 1 76 ? 36.285 -0.016 51.131 1.00 44.83 84 ARG A O 1
ATOM 621 N N . LEU A 1 77 ? 35.528 1.870 52.104 1.00 41.10 85 LEU A N 1
ATOM 622 C CA . LEU A 1 77 ? 34.304 1.252 52.588 1.00 38.04 85 LEU A CA 1
ATOM 623 C C . LEU A 1 77 ? 33.458 0.662 51.469 1.00 36.43 85 LEU A C 1
ATOM 624 O O . LEU A 1 77 ? 32.944 -0.447 51.590 1.00 37.00 85 LEU A O 1
ATOM 629 N N . CYS A 1 78 ? 33.300 1.418 50.391 1.00 40.97 86 CYS A N 1
ATOM 630 C CA . CYS A 1 78 ? 32.517 0.972 49.248 1.00 44.88 86 CYS A CA 1
ATOM 631 C C . CYS A 1 78 ? 32.992 -0.409 48.809 1.00 42.95 86 CYS A C 1
ATOM 632 O O . CYS A 1 78 ? 32.215 -1.362 48.769 1.00 43.76 86 CYS A O 1
ATOM 635 N N . LEU A 1 79 ? 34.281 -0.507 48.494 1.00 43.34 87 LEU A N 1
ATOM 636 C CA . LEU A 1 79 ? 34.887 -1.757 48.049 1.00 36.26 87 LEU A CA 1
ATOM 637 C C . LEU A 1 79 ? 34.682 -2.891 49.036 1.00 34.19 87 LEU A C 1
ATOM 638 O O . LEU A 1 79 ? 34.106 -3.925 48.704 1.00 36.31 87 LEU A O 1
ATOM 643 N N . LYS A 1 80 ? 35.169 -2.693 50.251 1.00 30.68 88 LYS A N 1
ATOM 644 C CA . LYS A 1 80 ? 35.045 -3.703 51.285 1.00 32.12 88 LYS A CA 1
ATOM 645 C C . LYS A 1 80 ? 33.598 -4.115 51.561 1.00 33.02 88 LYS A C 1
ATOM 646 O O . LYS A 1 80 ? 33.302 -5.308 51.654 1.00 38.60 88 LYS A O 1
ATOM 652 N N . TYR A 1 81 ? 32.691 -3.150 51.693 1.00 30.82 89 TYR A N 1
ATOM 653 C CA . TYR A 1 81 ? 31.292 -3.492 51.942 1.00 30.93 89 TYR A CA 1
ATOM 654 C C . TYR A 1 81 ? 30.755 -4.404 50.835 1.00 32.46 89 TYR A C 1
ATOM 655 O O . TYR A 1 81 ? 30.125 -5.431 51.103 1.00 32.15 89 TYR A O 1
ATOM 664 N N . LEU A 1 82 ? 31.018 -4.015 49.592 1.00 33.50 90 LEU A N 1
ATOM 665 C CA . LEU A 1 82 ? 30.576 -4.763 48.422 1.00 29.87 90 LEU A CA 1
ATOM 666 C C . LEU A 1 82 ? 31.081 -6.209 48.370 1.00 32.30 90 LEU A C 1
ATOM 667 O O . LEU A 1 82 ? 30.307 -7.140 48.119 1.00 35.05 90 LEU A O 1
ATOM 672 N N . VAL A 1 83 ? 32.376 -6.403 48.597 1.00 27.90 91 VAL A N 1
ATOM 673 C CA . VAL A 1 83 ? 32.931 -7.745 48.536 1.00 32.11 91 VAL A CA 1
ATOM 674 C C . VAL A 1 83 ? 32.534 -8.584 49.739 1.00 32.06 91 VAL A C 1
ATOM 675 O O . VAL A 1 83 ? 32.304 -9.790 49.612 1.00 34.40 91 VAL A O 1
ATOM 679 N N . TYR A 1 84 ? 32.448 -7.953 50.906 1.00 35.16 92 TYR A N 1
ATOM 680 C CA . TYR A 1 84 ? 32.057 -8.667 52.122 1.00 33.56 92 TYR A CA 1
ATOM 681 C C . TYR A 1 84 ? 30.638 -9.191 51.930 1.00 34.60 92 TYR A C 1
ATOM 682 O O . TYR A 1 84 ? 30.359 -10.376 52.118 1.00 29.23 92 TYR A O 1
ATOM 691 N N . LYS A 1 85 ? 29.742 -8.287 51.557 1.00 35.49 93 LYS A N 1
ATOM 692 C CA . LYS A 1 85 ? 28.359 -8.653 51.332 1.00 35.33 93 LYS A CA 1
ATOM 693 C C . LYS A 1 85 ? 28.289 -9.821 50.355 1.00 36.28 93 LYS A C 1
ATOM 694 O O . LYS A 1 85 ? 27.573 -10.790 50.596 1.00 43.80 93 LYS A O 1
ATOM 700 N N . ASP A 1 86 ? 29.046 -9.736 49.263 1.00 31.93 94 ASP A N 1
ATOM 701 C CA . ASP A 1 86 ? 29.044 -10.794 48.263 1.00 28.25 94 ASP A CA 1
ATOM 702 C C . ASP A 1 86 ? 29.547 -12.145 48.765 1.00 32.81 94 ASP A C 1
ATOM 703 O O . ASP A 1 86 ? 28.945 -13.172 48.471 1.00 33.19 94 ASP A O 1
ATOM 708 N N . LEU A 1 87 ? 30.649 -12.153 49.512 1.00 34.27 95 LEU A N 1
ATOM 709 C CA . LEU A 1 87 ? 31.201 -13.406 50.033 1.00 36.78 95 LEU A CA 1
ATOM 710 C C . LEU A 1 87 ? 30.368 -13.948 51.190 1.00 40.29 95 LEU A C 1
ATOM 711 O O . LEU A 1 87 ? 30.313 -15.156 51.421 1.00 42.65 95 LEU A O 1
ATOM 716 N N . ARG A 1 88 ? 29.730 -13.043 51.924 1.00 39.12 96 ARG A N 1
ATOM 717 C CA . ARG A 1 88 ? 28.892 -13.425 53.048 1.00 38.00 96 ARG A CA 1
ATOM 718 C C . ARG A 1 88 ? 27.661 -14.106 52.455 1.00 41.70 96 ARG A C 1
ATOM 719 O O . ARG A 1 88 ? 27.106 -15.052 53.027 1.00 35.19 96 ARG A O 1
ATOM 727 N N . THR A 1 89 ? 27.251 -13.618 51.287 1.00 42.11 97 THR A N 1
ATOM 728 C CA . THR A 1 89 ? 26.100 -14.164 50.584 1.00 39.01 97 THR A CA 1
ATOM 729 C C . THR A 1 89 ? 26.411 -15.546 50.018 1.00 39.41 97 THR A C 1
ATOM 730 O O . THR A 1 89 ? 25.501 -16.348 49.813 1.00 42.39 97 THR A O 1
ATOM 734 N N . ARG A 1 90 ? 27.692 -15.815 49.757 1.00 40.45 98 ARG A N 1
ATOM 735 C CA . ARG A 1 90 ? 28.121 -17.109 49.224 1.00 33.68 98 ARG A CA 1
ATOM 736 C C . ARG A 1 90 ? 28.250 -18.110 50.354 1.00 32.19 98 ARG A C 1
ATOM 737 O O . ARG A 1 90 ? 28.573 -19.269 50.131 1.00 42.00 98 ARG A O 1
ATOM 745 N N . GLY A 1 91 ? 28.022 -17.653 51.577 1.00 38.95 99 GLY A N 1
ATOM 746 C CA . GLY A 1 91 ? 28.102 -18.548 52.716 1.00 40.64 99 GLY A CA 1
ATOM 747 C C . GLY A 1 91 ? 29.415 -18.555 53.474 1.00 40.15 99 GLY A C 1
ATOM 748 O O . GLY A 1 91 ? 29.535 -19.235 54.495 1.00 44.34 99 GLY A O 1
ATOM 749 N N . TYR A 1 92 ? 30.400 -17.806 52.991 1.00 34.66 100 TYR A N 1
ATOM 750 C CA . TYR A 1 92 ? 31.698 -17.747 53.654 1.00 32.13 100 TYR A CA 1
ATOM 751 C C . TYR A 1 92 ? 31.622 -16.977 54.966 1.00 31.59 100 TYR A C 1
ATOM 752 O O . TYR A 1 92 ? 30.728 -16.163 55.165 1.00 35.03 100 TYR A O 1
ATOM 761 N N . ILE A 1 93 ? 32.560 -17.235 55.865 1.00 34.58 101 ILE A N 1
ATOM 762 C CA . ILE A 1 93 ? 32.602 -16.489 57.114 1.00 39.04 101 ILE A CA 1
ATOM 763 C C . ILE A 1 93 ? 33.728 -15.478 56.881 1.00 36.86 101 ILE A C 1
ATOM 764 O O . ILE A 1 93 ? 34.909 -15.818 56.936 1.00 36.29 101 ILE A O 1
ATOM 769 N N . VAL A 1 94 ? 33.344 -14.241 56.590 1.00 34.70 102 VAL A N 1
ATOM 770 C CA . VAL A 1 94 ? 34.292 -13.170 56.299 1.00 35.04 102 VAL A CA 1
ATOM 771 C C . VAL A 1 94 ? 34.895 -12.456 57.513 1.00 36.14 102 VAL A C 1
ATOM 772 O O . VAL A 1 94 ? 34.184 -11.771 58.249 1.00 36.35 102 VAL A O 1
ATOM 776 N N . LYS A 1 95 ? 36.206 -12.604 57.709 1.00 32.99 103 LYS A N 1
ATOM 777 C CA . LYS A 1 95 ? 36.904 -11.941 58.815 1.00 29.74 103 LYS A CA 1
ATOM 778 C C . LYS A 1 95 ? 38.017 -11.047 58.254 1.00 28.50 103 LYS A C 1
ATOM 779 O O . LYS A 1 95 ? 38.278 -11.057 57.049 1.00 28.82 103 LYS A O 1
ATOM 785 N N . THR A 1 96 ? 38.668 -10.274 59.116 1.00 25.22 104 THR A N 1
ATOM 786 C CA . THR A 1 96 ? 39.721 -9.371 58.662 1.00 22.76 104 THR A CA 1
ATOM 787 C C . THR A 1 96 ? 40.988 -10.096 58.214 1.00 27.34 104 THR A C 1
ATOM 788 O O . THR A 1 96 ? 41.352 -11.134 58.769 1.00 28.06 104 THR A O 1
ATOM 792 N N . GLY A 1 97 ? 41.655 -9.553 57.200 1.00 27.14 105 GLY A N 1
ATOM 793 C CA . GLY A 1 97 ? 42.884 -10.162 56.722 1.00 24.80 105 GLY A CA 1
ATOM 794 C C . GLY A 1 97 ? 44.083 -9.282 57.020 1.00 29.06 105 GLY A C 1
ATOM 795 O O . GLY A 1 97 ? 45.161 -9.469 56.468 1.00 35.26 105 GLY A O 1
ATOM 796 N N . LEU A 1 98 ? 43.884 -8.319 57.913 1.00 25.87 106 LEU A N 1
ATOM 797 C CA . LEU A 1 98 ? 44.915 -7.369 58.304 1.00 25.87 106 LEU A CA 1
ATOM 798 C C . LEU A 1 98 ? 46.268 -7.967 58.640 1.00 30.75 106 LEU A C 1
ATOM 799 O O . LEU A 1 98 ? 47.291 -7.437 58.222 1.00 32.22 106 LEU A O 1
ATOM 804 N N . LYS A 1 99 ? 46.292 -9.066 59.386 1.00 27.31 107 LYS A N 1
ATOM 805 C CA . LYS A 1 99 ? 47.573 -9.669 59.754 1.00 27.95 107 LYS A CA 1
ATOM 806 C C . LYS A 1 99 ? 48.411 -10.080 58.548 1.00 24.96 107 LYS A C 1
ATOM 807 O O . LYS A 1 99 ? 49.613 -10.323 58.681 1.00 25.33 107 LYS A O 1
ATOM 813 N N . TYR A 1 100 ? 47.780 -10.142 57.378 1.00 26.35 108 TYR A N 1
ATOM 814 C CA . TYR A 1 100 ? 48.460 -10.540 56.144 1.00 27.88 108 TYR A CA 1
ATOM 815 C C . TYR A 1 100 ? 48.521 -9.436 55.109 1.00 26.51 108 TYR A C 1
ATOM 816 O O . TYR A 1 100 ? 48.958 -9.669 53.983 1.00 30.98 108 TYR A O 1
ATOM 825 N N . GLY A 1 101 ? 48.086 -8.239 55.483 1.00 29.62 109 GLY A N 1
ATOM 826 C CA . GLY A 1 101 ? 48.087 -7.134 54.540 1.00 28.60 109 GLY A CA 1
ATOM 827 C C . GLY A 1 101 ? 46.938 -7.236 53.542 1.00 28.26 109 GLY A C 1
ATOM 828 O O . GLY A 1 101 ? 46.928 -6.534 52.524 1.00 28.30 109 GLY A O 1
ATOM 829 N N . ALA A 1 102 ? 45.971 -8.107 53.838 1.00 27.01 110 ALA A N 1
ATOM 830 C CA . ALA A 1 102 ? 44.812 -8.322 52.974 1.00 22.68 110 ALA A CA 1
ATOM 831 C C . ALA A 1 102 ? 43.538 -7.736 53.565 1.00 27.46 110 ALA A C 1
ATOM 832 O O . ALA A 1 102 ? 43.491 -7.385 54.749 1.00 34.60 110 ALA A O 1
ATOM 834 N N . ASP A 1 103 ? 42.502 -7.650 52.732 1.00 28.04 111 ASP A N 1
ATOM 835 C CA . ASP A 1 103 ? 41.198 -7.112 53.132 1.00 32.46 111 ASP A CA 1
ATOM 836 C C . ASP A 1 103 ? 40.408 -8.070 54.023 1.00 32.41 111 ASP A C 1
ATOM 837 O O . ASP A 1 103 ? 39.917 -7.683 55.083 1.00 32.19 111 ASP A O 1
ATOM 842 N N . PHE A 1 104 ? 40.281 -9.317 53.579 1.00 32.24 112 PHE A N 1
ATOM 843 C CA . PHE A 1 104 ? 39.563 -10.333 54.336 1.00 27.70 112 PHE A CA 1
ATOM 844 C C . PHE A 1 104 ? 40.316 -11.651 54.347 1.00 25.47 112 PHE A C 1
ATOM 845 O O . PHE A 1 104 ? 41.343 -11.815 53.695 1.00 24.29 112 PHE A O 1
ATOM 853 N N . ARG A 1 105 ? 39.773 -12.580 55.117 1.00 27.53 113 ARG A N 1
ATOM 854 C CA . ARG A 1 105 ? 40.281 -13.937 55.243 1.00 28.94 113 ARG A CA 1
ATOM 855 C C . ARG A 1 105 ? 38.964 -14.687 55.409 1.00 31.11 113 ARG A C 1
ATOM 856 O O . ARG A 1 105 ? 38.078 -14.233 56.144 1.00 28.90 113 ARG A O 1
ATOM 864 N N . LEU A 1 106 ? 38.811 -15.798 54.696 1.00 27.58 114 LEU A N 1
ATOM 865 C CA . LEU A 1 106 ? 37.565 -16.542 54.751 1.00 28.97 114 LEU A CA 1
ATOM 866 C C . LEU A 1 106 ? 37.619 -17.939 55.359 1.00 34.66 114 LEU A C 1
ATOM 867 O O . LEU A 1 106 ? 38.652 -18.611 55.350 1.00 32.93 114 LEU A O 1
ATOM 872 N N . TYR A 1 107 ? 36.473 -18.356 55.887 1.00 40.74 115 TYR A N 1
ATOM 873 C CA . TYR A 1 107 ? 36.294 -19.673 56.479 1.00 41.08 115 TYR A CA 1
ATOM 874 C C . TYR A 1 107 ? 35.092 -20.286 55.769 1.00 44.96 115 TYR A C 1
ATOM 875 O O . TYR A 1 107 ? 34.131 -19.576 55.451 1.00 39.42 115 TYR A O 1
ATOM 884 N N . GLU A 1 108 ? 35.144 -21.594 55.530 1.00 50.87 116 GLU A N 1
ATOM 885 C CA . GLU A 1 108 ? 34.061 -22.296 54.845 1.00 53.37 116 GLU A CA 1
ATOM 886 C C . GLU A 1 108 ? 32.723 -22.184 55.579 1.00 53.69 116 GLU A C 1
ATOM 887 O O . GLU A 1 108 ? 32.688 -22.070 56.808 1.00 51.24 116 GLU A O 1
ATOM 893 N N . ARG A 1 109 ? 31.634 -22.218 54.805 1.00 58.90 117 ARG A N 1
ATOM 894 C CA . ARG A 1 109 ? 30.261 -22.106 55.318 1.00 61.76 117 ARG A CA 1
ATOM 895 C C . ARG A 1 109 ? 30.122 -22.380 56.808 1.00 61.42 117 ARG A C 1
ATOM 896 O O . ARG A 1 109 ? 29.680 -21.517 57.573 1.00 64.96 117 ARG A O 1
ATOM 904 N N . GLY A 1 110 ? 30.492 -23.587 57.219 1.00 57.18 118 GLY A N 1
ATOM 905 C CA . GLY A 1 110 ? 30.404 -23.936 58.623 1.00 58.17 118 GLY A CA 1
ATOM 906 C C . GLY A 1 110 ? 31.774 -24.261 59.176 1.00 57.37 118 GLY A C 1
ATOM 907 O O . GLY A 1 110 ? 32.376 -25.275 58.819 1.00 57.77 118 GLY A O 1
ATOM 908 N N . ALA A 1 111 ? 32.282 -23.396 60.043 1.00 58.84 119 ALA A N 1
ATOM 909 C CA . ALA A 1 111 ? 33.596 -23.628 60.617 1.00 56.46 119 ALA A CA 1
ATOM 910 C C . ALA A 1 111 ? 33.741 -22.995 61.987 1.00 54.31 119 ALA A C 1
ATOM 911 O O . ALA A 1 111 ? 33.179 -21.935 62.267 1.00 54.32 119 ALA A O 1
ATOM 913 N N . ASN A 1 112 ? 34.490 -23.672 62.845 1.00 55.17 120 ASN A N 1
ATOM 914 C CA . ASN A 1 112 ? 34.748 -23.180 64.181 1.00 57.29 120 ASN A CA 1
ATOM 915 C C . ASN A 1 112 ? 35.949 -22.261 64.018 1.00 58.10 120 ASN A C 1
ATOM 916 O O . ASN A 1 112 ? 37.099 -22.705 64.054 1.00 62.42 120 ASN A O 1
ATOM 921 N N . ILE A 1 113 ? 35.666 -20.981 63.801 1.00 56.53 121 ILE A N 1
ATOM 922 C CA . ILE A 1 113 ? 36.702 -19.970 63.612 1.00 56.32 121 ILE A CA 1
ATOM 923 C C . ILE A 1 113 ? 37.800 -20.069 64.676 1.00 60.06 121 ILE A C 1
ATOM 924 O O . ILE A 1 113 ? 38.875 -19.473 64.538 1.00 57.73 121 ILE A O 1
ATOM 929 N N . ASP A 1 114 ? 37.529 -20.847 65.722 1.00 63.66 122 ASP A N 1
ATOM 930 C CA . ASP A 1 114 ? 38.471 -21.026 66.818 1.00 72.19 122 ASP A CA 1
ATOM 931 C C . ASP A 1 114 ? 39.654 -21.930 66.486 1.00 74.09 122 ASP A C 1
ATOM 932 O O . ASP A 1 114 ? 40.776 -21.451 66.312 1.00 79.59 122 ASP A O 1
ATOM 937 N N . LYS A 1 115 ? 39.399 -23.235 66.407 1.00 74.50 123 LYS A N 1
ATOM 938 C CA . LYS A 1 115 ? 40.444 -24.216 66.118 1.00 73.70 123 LYS A CA 1
ATOM 939 C C . LYS A 1 115 ? 40.748 -24.390 64.635 1.00 71.01 123 LYS A C 1
ATOM 940 O O . LYS A 1 115 ? 41.634 -25.163 64.271 1.00 73.55 123 LYS A O 1
ATOM 946 N N . GLU A 1 116 ? 40.019 -23.682 63.780 1.00 67.70 124 GLU A N 1
ATOM 947 C CA . GLU A 1 116 ? 40.248 -23.780 62.342 1.00 62.64 124 GLU A CA 1
ATOM 948 C C . GLU A 1 116 ? 40.988 -22.563 61.800 1.00 61.79 124 GLU A C 1
ATOM 949 O O . GLU A 1 116 ? 41.084 -21.528 62.469 1.00 65.61 124 GLU A O 1
ATOM 955 N N . HIS A 1 117 ? 41.511 -22.693 60.585 1.00 54.34 125 HIS A N 1
ATOM 956 C CA . HIS A 1 117 ? 42.224 -21.597 59.954 1.00 47.68 125 HIS A CA 1
ATOM 957 C C . HIS A 1 117 ? 41.464 -21.150 58.720 1.00 46.28 125 HIS A C 1
ATOM 958 O O . HIS A 1 117 ? 40.680 -21.914 58.156 1.00 46.43 125 HIS A O 1
ATOM 965 N N . SER A 1 118 ? 41.683 -19.903 58.313 1.00 44.59 126 SER A N 1
ATOM 966 C CA . SER A 1 118 ? 41.020 -19.360 57.136 1.00 37.90 126 SER A CA 1
ATOM 967 C C . SER A 1 118 ? 41.622 -20.023 55.905 1.00 42.65 126 SER A C 1
ATOM 968 O O . SER A 1 118 ? 42.830 -20.294 55.858 1.00 42.51 126 SER A O 1
ATOM 971 N N . VAL A 1 119 ? 40.775 -20.280 54.911 1.00 42.36 127 VAL A N 1
ATOM 972 C CA . VAL A 1 119 ? 41.207 -20.941 53.690 1.00 41.04 127 VAL A CA 1
ATOM 973 C C . VAL A 1 119 ? 41.560 -19.972 52.552 1.00 39.51 127 VAL A C 1
ATOM 974 O O . VAL A 1 119 ? 42.372 -20.295 51.683 1.00 42.25 127 VAL A O 1
ATOM 978 N N . TYR A 1 120 ? 40.960 -18.784 52.569 1.00 38.91 128 TYR A N 1
ATOM 979 C CA . TYR A 1 120 ? 41.208 -17.772 51.544 1.00 36.32 128 TYR A CA 1
ATOM 980 C C . TYR A 1 120 ? 41.714 -16.467 52.139 1.00 39.72 128 TYR A C 1
ATOM 981 O O . TYR A 1 120 ? 41.393 -16.125 53.278 1.00 43.53 128 TYR A O 1
ATOM 990 N N . LEU A 1 121 ? 42.501 -15.740 51.354 1.00 33.66 129 LEU A N 1
ATOM 991 C CA . LEU A 1 121 ? 43.007 -14.428 51.741 1.00 29.22 129 LEU A CA 1
ATOM 992 C C . LEU A 1 121 ? 42.433 -13.587 50.605 1.00 29.41 129 LEU A C 1
ATOM 993 O O . LEU A 1 121 ? 42.533 -13.977 49.441 1.00 31.87 129 LEU A O 1
ATOM 998 N N . VAL A 1 122 ? 41.810 -12.456 50.918 1.00 25.17 130 VAL A N 1
ATOM 999 C CA . VAL A 1 122 ? 41.195 -11.650 49.866 1.00 21.66 130 VAL A CA 1
ATOM 1000 C C . VAL A 1 122 ? 41.689 -10.211 49.799 1.00 25.75 130 VAL A C 1
ATOM 1001 O O . VAL A 1 122 ? 41.919 -9.584 50.829 1.00 31.08 130 VAL A O 1
ATOM 1005 N N . LYS A 1 123 ? 41.859 -9.696 48.582 1.00 25.06 131 LYS A N 1
ATOM 1006 C CA . LYS A 1 123 ? 42.287 -8.316 48.376 1.00 27.64 131 LYS A CA 1
ATOM 1007 C C . LYS A 1 123 ? 41.327 -7.691 47.362 1.00 31.00 131 LYS A C 1
ATOM 1008 O O . LYS A 1 123 ? 41.062 -8.267 46.303 1.00 30.07 131 LYS A O 1
ATOM 1014 N N . VAL A 1 124 ? 40.799 -6.518 47.696 1.00 29.48 132 VAL A N 1
ATOM 1015 C CA . VAL A 1 124 ? 39.844 -5.838 46.840 1.00 25.58 132 VAL A CA 1
ATOM 1016 C C . VAL A 1 124 ? 40.476 -4.692 46.055 1.00 28.82 132 VAL A C 1
ATOM 1017 O O . VAL A 1 124 ? 41.337 -3.989 46.558 1.00 30.25 132 VAL A O 1
ATOM 1021 N N . PHE A 1 125 ? 40.046 -4.524 44.808 1.00 34.58 133 PHE A N 1
ATOM 1022 C CA . PHE A 1 125 ? 40.571 -3.477 43.929 1.00 33.17 133 PHE A CA 1
ATOM 1023 C C . PHE A 1 125 ? 39.496 -2.899 43.018 1.00 31.96 133 PHE A C 1
ATOM 1024 O O . PHE A 1 125 ? 38.654 -3.627 42.485 1.00 31.33 133 PHE A O 1
ATOM 1032 N N . PRO A 1 126 ? 39.511 -1.578 42.825 1.00 29.19 134 PRO A N 1
ATOM 1033 C CA . PRO A 1 126 ? 38.503 -1.026 41.927 1.00 30.28 134 PRO A CA 1
ATOM 1034 C C . PRO A 1 126 ? 39.132 -1.336 40.570 1.00 31.39 134 PRO A C 1
ATOM 1035 O O . PRO A 1 126 ? 40.335 -1.173 40.400 1.00 36.03 134 PRO A O 1
ATOM 1039 N N . GLU A 1 127 ? 38.343 -1.796 39.613 1.00 32.86 135 GLU A N 1
ATOM 1040 C CA . GLU A 1 127 ? 38.887 -2.145 38.305 1.00 35.48 135 GLU A CA 1
ATOM 1041 C C . GLU A 1 127 ? 39.461 -1.020 37.444 1.00 39.32 135 GLU A C 1
ATOM 1042 O O . GLU A 1 127 ? 40.537 -1.153 36.860 1.00 38.12 135 GLU A O 1
ATOM 1048 N N . ASP A 1 128 ? 38.733 0.083 37.356 1.00 45.84 136 ASP A N 1
ATOM 1049 C CA . ASP A 1 128 ? 39.143 1.207 36.532 1.00 46.48 136 ASP A CA 1
ATOM 1050 C C . ASP A 1 128 ? 40.155 2.110 37.192 1.00 44.44 136 ASP A C 1
ATOM 1051 O O . ASP A 1 128 ? 40.117 3.321 37.023 1.00 47.07 136 ASP A O 1
ATOM 1056 N N . SER A 1 129 ? 41.077 1.521 37.936 1.00 41.03 137 SER A N 1
ATOM 1057 C CA . SER A 1 129 ? 42.084 2.311 38.617 1.00 39.79 137 SER A CA 1
ATOM 1058 C C . SER A 1 129 ? 43.494 1.838 38.316 1.00 39.06 137 SER A C 1
ATOM 1059 O O . SER A 1 129 ? 43.725 0.658 38.038 1.00 39.80 137 SER A O 1
ATOM 1062 N N . SER A 1 130 ? 44.434 2.776 38.366 1.00 37.88 138 SER A N 1
ATOM 1063 C CA . SER A 1 130 ? 45.835 2.474 38.120 1.00 38.61 138 SER A CA 1
ATOM 1064 C C . SER A 1 130 ? 46.380 1.779 39.355 1.00 38.48 138 SER A C 1
ATOM 1065 O O . SER A 1 130 ? 45.946 2.046 40.471 1.00 40.67 138 SER A O 1
ATOM 1068 N N . PHE A 1 131 ? 47.336 0.884 39.154 1.00 42.64 139 PHE A N 1
ATOM 1069 C CA . PHE A 1 131 ? 47.931 0.162 40.264 1.00 41.46 139 PHE A CA 1
ATOM 1070 C C . PHE A 1 131 ? 49.350 -0.231 39.888 1.00 37.29 139 PHE A C 1
ATOM 1071 O O . PHE A 1 131 ? 49.756 -0.102 38.735 1.00 33.89 139 PHE A O 1
ATOM 1079 N N . LEU A 1 132 ? 50.104 -0.699 40.872 1.00 34.85 140 LEU A N 1
ATOM 1080 C CA . LEU A 1 132 ? 51.461 -1.146 40.631 1.00 36.01 140 LEU A CA 1
ATOM 1081 C C . LEU A 1 132 ? 51.447 -2.651 40.849 1.00 38.85 140 LEU A C 1
ATOM 1082 O O . LEU A 1 132 ? 50.757 -3.150 41.743 1.00 27.53 140 LEU A O 1
ATOM 1087 N N . LEU A 1 133 ? 52.196 -3.369 40.019 1.00 38.45 141 LEU A N 1
ATOM 1088 C CA . LEU A 1 133 ? 52.249 -4.821 40.093 1.00 39.83 141 LEU A CA 1
ATOM 1089 C C . LEU A 1 133 ? 52.714 -5.394 41.432 1.00 37.08 141 LEU A C 1
ATOM 1090 O O . LEU A 1 133 ? 52.303 -6.489 41.810 1.00 37.32 141 LEU A O 1
ATOM 1095 N N . SER A 1 134 ? 53.560 -4.668 42.155 1.00 35.20 142 SER A N 1
ATOM 1096 C CA . SER A 1 134 ? 54.035 -5.162 43.444 1.00 33.19 142 SER A CA 1
ATOM 1097 C C . SER A 1 134 ? 52.874 -5.375 44.418 1.00 34.34 142 SER A C 1
ATOM 1098 O O . SER A 1 134 ? 52.965 -6.197 45.331 1.00 34.33 142 SER A O 1
ATOM 1101 N N . GLU A 1 135 ? 51.784 -4.633 44.227 1.00 35.80 143 GLU A N 1
ATOM 1102 C CA . GLU A 1 135 ? 50.614 -4.776 45.087 1.00 35.66 143 GLU A CA 1
ATOM 1103 C C . GLU A 1 135 ? 50.040 -6.193 45.000 1.00 31.33 143 GLU A C 1
ATOM 1104 O O . GLU A 1 135 ? 49.540 -6.727 45.991 1.00 31.71 143 GLU A O 1
ATOM 1110 N N . LEU A 1 136 ? 50.119 -6.794 43.813 1.00 28.27 144 LEU A N 1
ATOM 1111 C CA . LEU A 1 136 ? 49.613 -8.151 43.570 1.00 26.11 144 LEU A CA 1
ATOM 1112 C C . LEU A 1 136 ? 50.706 -9.178 43.808 1.00 24.60 144 LEU A C 1
ATOM 1113 O O . LEU A 1 136 ? 50.480 -10.274 44.317 1.00 26.25 144 LEU A O 1
ATOM 1118 N N . THR A 1 137 ? 51.899 -8.796 43.393 1.00 24.35 145 THR A N 1
ATOM 1119 C CA . THR A 1 137 ? 53.089 -9.611 43.500 1.00 27.71 145 THR A CA 1
ATOM 1120 C C . THR A 1 137 ? 53.404 -9.957 44.972 1.00 31.64 145 THR A C 1
ATOM 1121 O O . THR A 1 137 ? 53.886 -11.057 45.279 1.00 26.04 145 THR A O 1
ATOM 1125 N N . GLY A 1 138 ? 53.120 -9.012 45.874 1.00 29.71 146 GLY A N 1
ATOM 1126 C CA . GLY A 1 138 ? 53.372 -9.217 47.293 1.00 24.60 146 GLY A CA 1
ATOM 1127 C C . GLY A 1 138 ? 52.287 -10.084 47.900 1.00 27.81 146 GLY A C 1
ATOM 1128 O O . GLY A 1 138 ? 52.555 -10.933 48.757 1.00 21.76 146 GLY A O 1
ATOM 1129 N N . PHE A 1 139 ? 51.057 -9.864 47.444 1.00 21.63 147 PHE A N 1
ATOM 1130 C CA . PHE A 1 139 ? 49.898 -10.622 47.896 1.00 19.78 147 PHE A CA 1
ATOM 1131 C C . PHE A 1 139 ? 50.101 -12.125 47.586 1.00 23.36 147 PHE A C 1
ATOM 1132 O O . PHE A 1 139 ? 49.934 -12.980 48.454 1.00 26.57 147 PHE A O 1
ATOM 1140 N N . VAL A 1 140 ? 50.470 -12.444 46.350 1.00 23.11 148 VAL A N 1
ATOM 1141 C CA . VAL A 1 140 ? 50.698 -13.835 45.962 1.00 25.69 148 VAL A CA 1
ATOM 1142 C C . VAL A 1 140 ? 51.773 -14.463 46.862 1.00 26.45 148 VAL A C 1
ATOM 1143 O O . VAL A 1 140 ? 51.699 -15.636 47.221 1.00 32.31 148 VAL A O 1
ATOM 1147 N N . ARG A 1 141 ? 52.766 -13.668 47.236 1.00 25.39 149 ARG A N 1
ATOM 1148 C CA . ARG A 1 141 ? 53.853 -14.144 48.079 1.00 27.29 149 ARG A CA 1
ATOM 1149 C C . ARG A 1 141 ? 53.350 -14.487 49.473 1.00 32.21 149 ARG A C 1
ATOM 1150 O O . ARG A 1 141 ? 53.544 -15.604 49.959 1.00 29.90 149 ARG A O 1
ATOM 1158 N N . VAL A 1 142 ? 52.706 -13.516 50.113 1.00 33.13 150 VAL A N 1
ATOM 1159 C CA . VAL A 1 142 ? 52.187 -13.701 51.460 1.00 32.69 150 VAL A CA 1
ATOM 1160 C C . VAL A 1 142 ? 51.201 -14.872 51.509 1.00 31.51 150 VAL A C 1
ATOM 1161 O O . VAL A 1 142 ? 51.263 -15.721 52.405 1.00 28.09 150 VAL A O 1
ATOM 1165 N N . ALA A 1 143 ? 50.302 -14.922 50.534 1.00 32.88 151 ALA A N 1
ATOM 1166 C CA . ALA A 1 143 ? 49.329 -15.995 50.477 1.00 31.17 151 ALA A CA 1
ATOM 1167 C C . ALA A 1 143 ? 50.103 -17.294 50.445 1.00 29.33 151 ALA A C 1
ATOM 1168 O O . ALA A 1 143 ? 49.744 -18.265 51.097 1.00 31.19 151 ALA A O 1
ATOM 1170 N N . HIS A 1 144 ? 51.189 -17.293 49.690 1.00 33.44 152 HIS A N 1
ATOM 1171 C CA . HIS A 1 144 ? 52.005 -18.481 49.570 1.00 36.95 152 HIS A CA 1
ATOM 1172 C C . HIS A 1 144 ? 52.674 -18.875 50.877 1.00 38.58 152 HIS A C 1
ATOM 1173 O O . HIS A 1 144 ? 52.541 -20.020 51.318 1.00 38.28 152 HIS A O 1
ATOM 1180 N N . SER A 1 145 ? 53.393 -17.942 51.500 1.00 34.18 153 SER A N 1
ATOM 1181 C CA . SER A 1 145 ? 54.080 -18.264 52.747 1.00 36.53 153 SER A CA 1
ATOM 1182 C C . SER A 1 145 ? 53.124 -18.785 53.818 1.00 40.87 153 SER A C 1
ATOM 1183 O O . SER A 1 145 ? 53.409 -19.770 54.498 1.00 46.96 153 SER A O 1
ATOM 1186 N N . VAL A 1 146 ? 51.976 -18.142 53.953 1.00 42.76 154 VAL A N 1
ATOM 1187 C CA . VAL A 1 146 ? 51.007 -18.562 54.948 1.00 39.03 154 VAL A CA 1
ATOM 1188 C C . VAL A 1 146 ? 50.141 -19.732 54.455 1.00 42.33 154 VAL A C 1
ATOM 1189 O O . VAL A 1 146 ? 49.122 -20.062 55.063 1.00 45.44 154 VAL A O 1
ATOM 1193 N N . ARG A 1 147 ? 50.562 -20.363 53.360 1.00 38.87 155 ARG A N 1
ATOM 1194 C CA . ARG A 1 147 ? 49.841 -21.490 52.767 1.00 35.04 155 ARG A CA 1
ATOM 1195 C C . ARG A 1 147 ? 48.323 -21.308 52.694 1.00 32.74 155 ARG A C 1
ATOM 1196 O O . ARG A 1 147 ? 47.586 -22.061 53.309 1.00 34.58 155 ARG A O 1
ATOM 1204 N N . LYS A 1 148 ? 47.859 -20.325 51.929 1.00 30.94 156 LYS A N 1
ATOM 1205 C CA . LYS A 1 148 ? 46.425 -20.057 51.800 1.00 27.68 156 LYS A CA 1
ATOM 1206 C C . LYS A 1 148 ? 46.086 -19.706 50.359 1.00 27.59 156 LYS A C 1
ATOM 1207 O O . LYS A 1 148 ? 46.933 -19.180 49.647 1.00 32.37 156 LYS A O 1
ATOM 1213 N N . LYS A 1 149 ? 44.853 -19.986 49.936 1.00 26.49 157 LYS A N 1
ATOM 1214 C CA . LYS A 1 149 ? 44.426 -19.645 48.580 1.00 28.98 157 LYS A CA 1
ATOM 1215 C C . LYS A 1 149 ? 44.183 -18.137 48.578 1.00 28.69 157 LYS A C 1
ATOM 1216 O O . LYS A 1 149 ? 43.988 -17.537 49.637 1.00 30.29 157 LYS A O 1
ATOM 1222 N N . LEU A 1 150 ? 44.193 -17.520 47.402 1.00 25.63 158 LEU A N 1
ATOM 1223 C CA . LEU A 1 150 ? 43.952 -16.092 47.334 1.00 27.68 158 LEU A CA 1
ATOM 1224 C C . LEU A 1 150 ? 42.883 -15.712 46.336 1.00 30.83 158 LEU A C 1
ATOM 1225 O O . LEU A 1 150 ? 42.672 -16.387 45.333 1.00 34.49 158 LEU A O 1
ATOM 1230 N N . LEU A 1 151 ? 42.201 -14.620 46.639 1.00 30.59 159 LEU A N 1
ATOM 1231 C CA . LEU A 1 151 ? 41.169 -14.103 45.775 1.00 29.91 159 LEU A CA 1
ATOM 1232 C C . LEU A 1 151 ? 41.451 -12.632 45.584 1.00 31.15 159 LEU A C 1
ATOM 1233 O O . LEU A 1 151 ? 41.703 -11.904 46.541 1.00 37.45 159 LEU A O 1
ATOM 1238 N N . ILE A 1 152 ? 41.449 -12.209 44.332 1.00 32.43 160 ILE A N 1
ATOM 1239 C CA . ILE A 1 152 ? 41.663 -10.819 43.993 1.00 30.80 160 ILE A CA 1
ATOM 1240 C C . ILE A 1 152 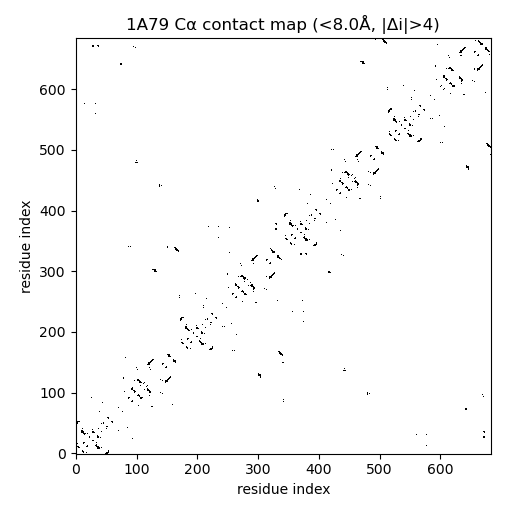? 40.289 -10.365 43.507 1.00 34.11 160 ILE A C 1
ATOM 1241 O O . ILE A 1 152 ? 39.899 -10.648 42.371 1.00 35.96 160 ILE A O 1
ATOM 1246 N N . ALA A 1 153 ? 39.539 -9.699 44.380 1.00 33.01 161 ALA A N 1
ATOM 1247 C CA . ALA A 1 153 ? 38.207 -9.232 44.018 1.00 30.83 161 ALA A CA 1
ATOM 1248 C C . ALA A 1 153 ? 38.300 -7.870 43.360 1.00 32.63 161 ALA A C 1
ATOM 1249 O O . ALA A 1 153 ? 38.755 -6.904 43.966 1.00 33.83 161 ALA A O 1
ATOM 1251 N N . ILE A 1 154 ? 37.883 -7.796 42.104 1.00 37.13 162 ILE A N 1
ATOM 1252 C CA . ILE A 1 154 ? 37.924 -6.538 41.382 1.00 34.22 162 ILE A CA 1
ATOM 1253 C C . ILE A 1 154 ? 36.492 -6.075 41.154 1.00 31.01 162 ILE A C 1
ATOM 1254 O O . ILE A 1 154 ? 35.674 -6.803 40.585 1.00 30.46 162 ILE A O 1
ATOM 1259 N N . VAL A 1 155 ? 36.190 -4.873 41.632 1.00 27.56 163 VAL A N 1
ATOM 1260 C CA . VAL A 1 155 ? 34.854 -4.301 41.507 1.00 31.90 163 VAL A CA 1
ATOM 1261 C C . VAL A 1 155 ? 34.840 -3.231 40.423 1.00 33.89 163 VAL A C 1
ATOM 1262 O O . VAL A 1 155 ? 35.556 -2.238 40.520 1.00 37.38 163 VAL A O 1
ATOM 1266 N N . ASP A 1 156 ? 34.027 -3.429 39.391 1.00 32.43 164 ASP A N 1
ATOM 1267 C CA . ASP A 1 156 ? 33.956 -2.456 38.304 1.00 40.27 164 ASP A CA 1
ATOM 1268 C C . ASP A 1 156 ? 33.129 -1.240 38.701 1.00 46.09 164 ASP A C 1
ATOM 1269 O O . ASP A 1 156 ? 32.458 -1.246 39.737 1.00 47.83 164 ASP A O 1
ATOM 1274 N N . ALA A 1 157 ? 33.181 -0.202 37.870 1.00 50.76 165 ALA A N 1
ATOM 1275 C CA . ALA A 1 157 ? 32.451 1.035 38.124 1.00 51.14 165 ALA A CA 1
ATOM 1276 C C . ALA A 1 157 ? 30.971 0.816 38.442 1.00 51.25 165 ALA A C 1
ATOM 1277 O O . ALA A 1 157 ? 30.338 1.664 39.061 1.00 58.87 165 ALA A O 1
ATOM 1279 N N . ASP A 1 158 ? 30.417 -0.316 38.027 1.00 48.69 166 ASP A N 1
ATOM 1280 C CA . ASP A 1 158 ? 29.014 -0.603 38.300 1.00 51.29 166 ASP A CA 1
ATOM 1281 C C . ASP A 1 158 ? 28.824 -1.274 39.644 1.00 48.06 166 ASP A C 1
ATOM 1282 O O . ASP A 1 158 ? 27.696 -1.541 40.050 1.00 48.33 166 ASP A O 1
ATOM 1287 N N . GLY A 1 159 ? 29.935 -1.561 40.319 1.00 49.27 167 GLY A N 1
ATOM 1288 C CA . GLY A 1 159 ? 29.879 -2.208 41.617 1.00 46.61 167 GLY A CA 1
ATOM 1289 C C . GLY A 1 159 ? 29.838 -3.724 41.550 1.00 46.88 167 GLY A C 1
ATOM 1290 O O . GLY A 1 159 ? 29.582 -4.391 42.554 1.00 46.85 167 GLY A O 1
ATOM 1291 N N . ASP A 1 160 ? 30.094 -4.281 40.372 1.00 45.31 168 ASP A N 1
ATOM 1292 C CA . ASP A 1 160 ? 30.078 -5.728 40.214 1.00 43.88 168 ASP A CA 1
ATOM 1293 C C . ASP A 1 160 ? 31.458 -6.303 40.495 1.00 42.85 168 ASP A C 1
ATOM 1294 O O . ASP A 1 160 ? 32.479 -5.653 40.247 1.00 42.57 168 ASP A O 1
ATOM 1299 N N . ILE A 1 161 ? 31.482 -7.526 41.010 1.00 40.00 169 ILE A N 1
ATOM 1300 C CA . ILE A 1 161 ? 32.734 -8.174 41.376 1.00 37.31 169 ILE A CA 1
ATOM 1301 C C . ILE A 1 161 ? 33.104 -9.395 40.537 1.00 39.30 169 ILE A C 1
ATOM 1302 O O . ILE A 1 161 ? 32.243 -10.206 40.188 1.00 42.43 169 ILE A O 1
ATOM 1307 N N . VAL A 1 162 ? 34.393 -9.517 40.223 1.00 36.03 170 VAL A N 1
ATOM 1308 C CA . VAL A 1 162 ? 34.917 -10.669 39.491 1.00 30.82 170 VAL A CA 1
ATOM 1309 C C . VAL A 1 162 ? 36.152 -11.083 40.277 1.00 30.31 170 VAL A C 1
ATOM 1310 O O . VAL A 1 162 ? 37.076 -10.292 40.475 1.00 30.87 170 VAL A O 1
ATOM 1314 N N . TYR A 1 163 ? 36.162 -12.319 40.745 1.00 34.96 171 TYR A N 1
ATOM 1315 C CA . TYR A 1 163 ? 37.294 -12.812 41.515 1.00 35.52 171 TYR A CA 1
ATOM 1316 C C . TYR A 1 163 ? 38.321 -13.450 40.589 1.00 34.79 171 TYR A C 1
ATOM 1317 O O . TYR A 1 163 ? 37.972 -14.121 39.617 1.00 33.92 171 TYR A O 1
ATOM 1326 N N . TYR A 1 164 ? 39.593 -13.227 40.891 1.00 34.92 172 TYR A N 1
ATOM 1327 C CA . TYR A 1 164 ? 40.682 -13.772 40.087 1.00 33.10 172 TYR A CA 1
ATOM 1328 C C . TYR A 1 164 ? 41.736 -14.388 40.982 1.00 35.10 172 TYR A C 1
ATOM 1329 O O . TYR A 1 164 ? 41.867 -14.031 42.152 1.00 35.58 172 TYR A O 1
ATOM 1338 N N . ASN A 1 165 ? 42.487 -15.325 40.422 1.00 35.27 173 ASN A N 1
ATOM 1339 C CA . ASN A 1 165 ? 43.579 -15.939 41.151 1.00 30.63 173 ASN A CA 1
ATOM 1340 C C . ASN A 1 165 ? 44.813 -15.506 40.385 1.00 32.77 173 ASN A C 1
ATOM 1341 O O . ASN A 1 165 ? 44.720 -15.026 39.251 1.00 29.61 173 ASN A O 1
ATOM 1346 N N . MET A 1 166 ? 45.965 -15.655 41.016 1.00 32.11 174 MET A N 1
ATOM 1347 C CA . MET A 1 166 ? 47.218 -15.288 40.398 1.00 28.54 174 MET A CA 1
ATOM 1348 C C . MET A 1 166 ? 48.254 -16.199 41.005 1.00 27.65 174 MET A C 1
ATOM 1349 O O . MET A 1 166 ? 48.248 -16.452 42.213 1.00 32.07 174 MET A O 1
ATOM 1354 N N . THR A 1 167 ? 49.137 -16.707 40.161 1.00 25.94 175 THR A N 1
ATOM 1355 C CA . THR A 1 167 ? 50.156 -17.619 40.626 1.00 30.27 175 THR A CA 1
ATOM 1356 C C . THR A 1 167 ? 51.477 -17.371 39.932 1.00 27.04 175 THR A C 1
ATOM 1357 O O . THR A 1 167 ? 51.521 -17.040 38.753 1.00 31.81 175 THR A O 1
ATOM 1361 N N . TYR A 1 168 ? 52.550 -17.520 40.693 1.00 29.07 176 TYR A N 1
ATOM 1362 C CA . TYR A 1 168 ? 53.901 -17.350 40.189 1.00 30.19 176 TYR A CA 1
ATOM 1363 C C . TYR A 1 168 ? 54.090 -18.466 39.181 1.00 33.16 176 TYR A C 1
ATOM 1364 O O . TYR A 1 168 ? 53.495 -19.533 39.321 1.00 41.40 176 TYR A O 1
ATOM 1373 N N . VAL A 1 169 ? 54.912 -18.243 38.166 1.00 31.62 177 VAL A N 1
ATOM 1374 C CA . VAL A 1 169 ? 55.112 -19.281 37.165 1.00 28.78 177 VAL A CA 1
ATOM 1375 C C . VAL A 1 169 ? 56.512 -19.293 36.563 1.00 27.15 177 VAL A C 1
ATOM 1376 O O . VAL A 1 169 ? 57.124 -18.247 36.338 1.00 33.88 177 VAL A O 1
ATOM 1380 N N . LYS A 1 170 ? 57.022 -20.493 36.319 1.00 28.40 178 LYS A N 1
ATOM 1381 C CA . LYS A 1 170 ? 58.335 -20.658 35.698 1.00 36.87 178 LYS A CA 1
ATOM 1382 C C . LYS A 1 170 ? 58.116 -21.455 34.401 1.00 34.17 178 LYS A C 1
ATOM 1383 O O . LYS A 1 170 ? 58.087 -22.687 34.415 1.00 37.26 178 LYS A O 1
ATOM 1389 N N . PRO A 1 171 ? 57.939 -20.756 33.265 1.00 30.94 179 PRO A N 1
ATOM 1390 C CA . PRO A 1 171 ? 57.713 -21.411 31.968 1.00 29.70 179 PRO A CA 1
ATOM 1391 C C . PRO A 1 171 ? 58.773 -22.423 31.513 1.00 31.48 179 PRO A C 1
ATOM 1392 O O . PRO A 1 171 ? 59.979 -22.189 31.750 1.00 31.92 179 PRO A O 1
ATOM 1397 N N . LYS B 1 1 ? 76.673 -19.256 8.577 1.00 42.21 9 LYS B N 1
ATOM 1398 C CA . LYS B 1 1 ? 75.850 -18.141 9.129 1.00 45.37 9 LYS B CA 1
ATOM 1399 C C . LYS B 1 1 ? 74.872 -17.589 8.094 1.00 48.53 9 LYS B C 1
ATOM 1400 O O . LYS B 1 1 ? 75.257 -16.852 7.185 1.00 53.96 9 LYS B O 1
ATOM 1406 N N . ILE B 1 2 ? 73.600 -17.942 8.244 1.00 46.75 10 ILE B N 1
ATOM 1407 C CA . ILE B 1 2 ? 72.563 -17.494 7.324 1.00 38.08 10 ILE B CA 1
ATOM 1408 C C . ILE B 1 2 ? 72.565 -15.972 7.173 1.00 45.19 10 ILE B C 1
ATOM 1409 O O . ILE B 1 2 ? 72.905 -15.241 8.109 1.00 41.03 10 ILE B O 1
ATOM 1414 N N . THR B 1 3 ? 72.195 -15.508 5.979 1.00 48.87 11 THR B N 1
ATOM 1415 C CA . THR B 1 3 ? 72.150 -14.080 5.666 1.00 46.01 11 THR B CA 1
ATOM 1416 C C . THR B 1 3 ? 70.727 -13.559 5.517 1.00 43.85 11 THR B C 1
ATOM 1417 O O . THR B 1 3 ? 69.852 -14.236 4.975 1.00 44.33 11 THR B O 1
ATOM 1421 N N . GLY B 1 4 ? 70.513 -12.341 6.005 1.00 47.27 12 GLY B N 1
ATOM 1422 C CA . GLY B 1 4 ? 69.205 -11.713 5.935 1.00 43.72 12 GLY B CA 1
ATOM 1423 C C . GLY B 1 4 ? 69.336 -10.258 5.516 1.00 41.76 12 GLY B C 1
ATOM 1424 O O . GLY B 1 4 ? 70.399 -9.646 5.688 1.00 33.87 12 GLY B O 1
ATOM 1425 N N . LEU B 1 5 ? 68.256 -9.696 4.981 1.00 39.94 13 LEU B N 1
ATOM 1426 C CA . LEU B 1 5 ? 68.270 -8.315 4.522 1.00 42.62 13 LEU B CA 1
ATOM 1427 C C . LEU B 1 5 ? 67.342 -7.396 5.291 1.00 42.13 13 LEU B C 1
ATOM 1428 O O . LEU B 1 5 ? 66.137 -7.627 5.344 1.00 40.49 13 LEU B O 1
ATOM 1433 N N . LEU B 1 6 ? 67.909 -6.340 5.867 1.00 43.49 14 LEU B N 1
ATOM 1434 C CA . LEU B 1 6 ? 67.126 -5.371 6.619 1.00 44.56 14 LEU B CA 1
ATOM 1435 C C . LEU B 1 6 ? 66.175 -4.642 5.675 1.00 47.83 14 LEU B C 1
ATOM 1436 O O . LEU B 1 6 ? 66.609 -3.846 4.844 1.00 52.18 14 LEU B O 1
ATOM 1441 N N . ASP B 1 7 ? 64.882 -4.934 5.799 1.00 52.17 15 ASP B N 1
ATOM 1442 C CA . ASP B 1 7 ? 63.842 -4.317 4.974 1.00 55.97 15 ASP B CA 1
ATOM 1443 C C . ASP B 1 7 ? 62.826 -3.631 5.887 1.00 53.96 15 ASP B C 1
ATOM 1444 O O . ASP B 1 7 ? 61.763 -4.177 6.176 1.00 55.79 15 ASP B O 1
ATOM 1449 N N . GLY B 1 8 ? 63.165 -2.434 6.354 1.00 51.91 16 GLY B N 1
ATOM 1450 C CA . GLY B 1 8 ? 62.251 -1.702 7.211 1.00 53.06 16 GLY B CA 1
ATOM 1451 C C . GLY B 1 8 ? 62.051 -2.301 8.591 1.00 54.57 16 GLY B C 1
ATOM 1452 O O . GLY B 1 8 ? 62.922 -2.185 9.455 1.00 59.42 16 GLY B O 1
ATOM 1453 N N . ASP B 1 9 ? 60.899 -2.930 8.803 1.00 51.97 17 ASP B N 1
ATOM 1454 C CA . ASP B 1 9 ? 60.578 -3.543 10.092 1.00 47.99 17 ASP B CA 1
ATOM 1455 C C . ASP B 1 9 ? 60.761 -5.058 10.047 1.00 46.93 17 ASP B C 1
ATOM 1456 O O . ASP B 1 9 ? 60.352 -5.781 10.965 1.00 42.88 17 ASP B O 1
ATOM 1461 N N . ARG B 1 10 ? 61.396 -5.532 8.980 1.00 42.73 18 ARG B N 1
ATOM 1462 C CA . ARG B 1 10 ? 61.613 -6.954 8.813 1.00 34.48 18 ARG B CA 1
ATOM 1463 C C . ARG B 1 10 ? 62.988 -7.275 8.277 1.00 32.74 18 ARG B C 1
ATOM 1464 O O . ARG B 1 10 ? 63.719 -6.399 7.847 1.00 30.38 18 ARG B O 1
ATOM 1472 N N . VAL B 1 11 ? 63.326 -8.553 8.322 1.00 31.61 19 VAL B N 1
ATOM 1473 C CA . VAL B 1 11 ? 64.594 -9.039 7.828 1.00 31.55 19 VAL B CA 1
ATOM 1474 C C . VAL B 1 11 ? 64.245 -10.265 6.997 1.00 37.85 19 VAL B C 1
ATOM 1475 O O . VAL B 1 11 ? 63.638 -11.215 7.497 1.00 34.88 19 VAL B O 1
ATOM 1479 N N . ILE B 1 12 ? 64.618 -10.216 5.717 1.00 45.85 20 ILE B N 1
ATOM 1480 C CA . ILE B 1 12 ? 64.331 -11.287 4.766 1.00 41.16 20 ILE B CA 1
ATOM 1481 C C . ILE B 1 12 ? 65.488 -12.239 4.503 1.00 40.54 20 ILE B C 1
ATOM 1482 O O . ILE B 1 12 ? 66.656 -11.846 4.447 1.00 39.86 20 ILE B O 1
ATOM 1487 N N . VAL B 1 13 ? 65.138 -13.503 4.331 1.00 41.08 21 VAL B N 1
ATOM 1488 C CA . VAL B 1 13 ? 66.117 -14.542 4.063 1.00 45.56 21 VAL B CA 1
ATOM 1489 C C . VAL B 1 13 ? 65.651 -15.257 2.792 1.00 46.75 21 VAL B C 1
ATOM 1490 O O . VAL B 1 13 ? 64.456 -15.531 2.641 1.00 43.33 21 VAL B O 1
ATOM 1494 N N . PHE B 1 14 ? 66.584 -15.532 1.876 1.00 54.07 22 PHE B N 1
ATOM 1495 C CA . PHE B 1 14 ? 66.266 -16.216 0.616 1.00 51.58 22 PHE B CA 1
ATOM 1496 C C . PHE B 1 14 ? 67.036 -17.508 0.427 1.00 50.93 22 PHE B C 1
ATOM 1497 O O . PHE B 1 14 ? 66.573 -18.389 -0.288 1.00 56.97 22 PHE B O 1
ATOM 1505 N N . ASP B 1 15 ? 68.210 -17.623 1.041 1.00 48.72 23 ASP B N 1
ATOM 1506 C CA . ASP B 1 15 ? 68.972 -18.855 0.909 1.00 53.82 23 ASP B CA 1
ATOM 1507 C C . ASP B 1 15 ? 67.959 -19.974 1.102 1.00 52.85 23 ASP B C 1
ATOM 1508 O O . ASP B 1 15 ? 67.144 -19.933 2.021 1.00 50.36 23 ASP B O 1
ATOM 1513 N N . LYS B 1 16 ? 67.990 -20.958 0.215 1.00 53.48 24 LYS B N 1
ATOM 1514 C CA . LYS B 1 16 ? 67.055 -22.063 0.302 1.00 55.09 24 LYS B CA 1
ATOM 1515 C C . LYS B 1 16 ? 67.237 -22.824 1.596 1.00 56.00 24 LYS B C 1
ATOM 1516 O O . LYS B 1 16 ? 66.272 -23.062 2.323 1.00 53.30 24 LYS B O 1
ATOM 1522 N N . ASN B 1 17 ? 68.475 -23.208 1.886 1.00 58.70 25 ASN B N 1
ATOM 1523 C CA . ASN B 1 17 ? 68.736 -23.950 3.105 1.00 62.57 25 ASN B CA 1
ATOM 1524 C C . ASN B 1 17 ? 68.629 -23.065 4.330 1.00 57.77 25 ASN B C 1
ATOM 1525 O O . ASN B 1 17 ? 68.150 -23.504 5.374 1.00 60.90 25 ASN B O 1
ATOM 1530 N N . GLY B 1 18 ? 69.066 -21.818 4.201 1.00 51.97 26 GLY B N 1
ATOM 1531 C CA . GLY B 1 18 ? 68.972 -20.900 5.319 1.00 50.38 26 GLY B CA 1
ATOM 1532 C C . GLY B 1 18 ? 67.532 -20.828 5.794 1.00 46.47 26 GLY B C 1
ATOM 1533 O O . GLY B 1 18 ? 67.255 -20.861 6.991 1.00 49.60 26 GLY B O 1
ATOM 1534 N N . ILE B 1 19 ? 66.608 -20.745 4.844 1.00 43.53 27 ILE B N 1
ATOM 1535 C CA . ILE B 1 19 ? 65.188 -20.672 5.160 1.00 45.07 27 ILE B CA 1
ATOM 1536 C C . ILE B 1 19 ? 64.662 -21.980 5.735 1.00 45.02 27 ILE B C 1
ATOM 1537 O O . ILE B 1 19 ? 63.766 -21.978 6.577 1.00 47.99 27 ILE B O 1
ATOM 1542 N N . SER B 1 20 ? 65.208 -23.098 5.276 1.00 43.64 28 SER B N 1
ATOM 1543 C CA . SER B 1 20 ? 64.769 -24.397 5.766 1.00 43.99 28 SER B CA 1
ATOM 1544 C C . SER B 1 20 ? 65.179 -24.591 7.219 1.00 44.81 28 SER B C 1
ATOM 1545 O O . SER B 1 20 ? 64.413 -25.122 8.029 1.00 45.46 28 SER B O 1
ATOM 1548 N N . LYS B 1 21 ? 66.395 -24.154 7.537 1.00 43.61 29 LYS B N 1
ATOM 1549 C CA . LYS B 1 21 ? 66.935 -24.268 8.881 1.00 42.13 29 LYS B CA 1
ATOM 1550 C C . LYS B 1 21 ? 66.094 -23.470 9.856 1.00 42.57 29 LYS B C 1
ATOM 1551 O O . LYS B 1 21 ? 65.699 -23.973 10.901 1.00 46.70 29 LYS B O 1
ATOM 1557 N N . LEU B 1 22 ? 65.825 -22.219 9.499 1.00 43.99 30 LEU B N 1
ATOM 1558 C CA . LEU B 1 22 ? 65.046 -21.324 10.343 1.00 42.29 30 LEU B CA 1
ATOM 1559 C C . LEU B 1 22 ? 63.563 -21.689 10.445 1.00 42.14 30 LEU B C 1
ATOM 1560 O O . LEU B 1 22 ? 62.930 -21.447 11.471 1.00 43.57 30 LEU B O 1
ATOM 1565 N N . SER B 1 23 ? 63.007 -22.267 9.388 1.00 41.00 31 SER B N 1
ATOM 1566 C CA . SER B 1 23 ? 61.605 -22.649 9.401 1.00 38.54 31 SER B CA 1
ATOM 1567 C C . SER B 1 23 ? 61.416 -23.876 10.267 1.00 40.19 31 SER B C 1
ATOM 1568 O O . SER B 1 23 ? 60.345 -24.094 10.837 1.00 39.61 31 SER B O 1
ATOM 1571 N N . ALA B 1 24 ? 62.461 -24.686 10.357 1.00 41.17 32 ALA B N 1
ATOM 1572 C CA . ALA B 1 24 ? 62.417 -25.889 11.173 1.00 45.91 32 ALA B CA 1
ATOM 1573 C C . ALA B 1 24 ? 62.233 -25.504 12.650 1.00 50.07 32 ALA B C 1
ATOM 1574 O O . ALA B 1 24 ? 61.395 -26.074 13.353 1.00 50.89 32 ALA B O 1
ATOM 1576 N N . ARG B 1 25 ? 63.019 -24.532 13.110 1.00 52.43 33 ARG B N 1
ATOM 1577 C CA . ARG B 1 25 ? 62.952 -24.068 14.492 1.00 49.46 33 ARG B CA 1
ATOM 1578 C C . ARG B 1 25 ? 61.795 -23.091 14.666 1.00 44.50 33 ARG B C 1
ATOM 1579 O O . ARG B 1 25 ? 61.554 -22.596 15.758 1.00 41.17 33 ARG B O 1
ATOM 1587 N N . HIS B 1 26 ? 61.098 -22.815 13.567 1.00 41.77 34 HIS B N 1
ATOM 1588 C CA . HIS B 1 26 ? 59.944 -21.919 13.543 1.00 36.29 34 HIS B CA 1
ATOM 1589 C C . HIS B 1 26 ? 60.190 -20.434 13.773 1.00 37.69 34 HIS B C 1
ATOM 1590 O O . HIS B 1 26 ? 59.543 -19.823 14.627 1.00 41.58 34 HIS B O 1
ATOM 1597 N N . TYR B 1 27 ? 61.107 -19.849 13.008 1.00 38.65 35 TYR B N 1
ATOM 1598 C CA . TYR B 1 27 ? 61.393 -18.419 13.116 1.00 33.65 35 TYR B CA 1
ATOM 1599 C C . TYR B 1 27 ? 60.786 -17.723 11.903 1.00 36.45 35 TYR B C 1
ATOM 1600 O O . TYR B 1 27 ? 60.892 -18.223 10.784 1.00 42.41 35 TYR B O 1
ATOM 1609 N N . GLY B 1 28 ? 60.152 -16.575 12.135 1.00 43.09 36 GLY B N 1
ATOM 1610 C CA . GLY B 1 28 ? 59.541 -15.803 11.063 1.00 46.91 36 GLY B CA 1
ATOM 1611 C C . GLY B 1 28 ? 58.483 -16.544 10.265 1.00 52.13 36 GLY B C 1
ATOM 1612 O O . GLY B 1 28 ? 58.180 -17.707 10.547 1.00 53.76 36 GLY B O 1
ATOM 1613 N N . ASN B 1 29 ? 57.906 -15.866 9.275 1.00 53.85 37 ASN B N 1
ATOM 1614 C CA . ASN B 1 29 ? 56.890 -16.482 8.423 1.00 56.21 37 ASN B CA 1
ATOM 1615 C C . ASN B 1 29 ? 57.415 -16.615 6.995 1.00 56.65 37 ASN B C 1
ATOM 1616 O O . ASN B 1 29 ? 58.053 -15.697 6.465 1.00 50.79 37 ASN B O 1
ATOM 1621 N N . VAL B 1 30 ? 57.155 -17.768 6.384 1.00 59.25 38 VAL B N 1
ATOM 1622 C CA . VAL B 1 30 ? 57.595 -18.026 5.017 1.00 60.21 38 VAL B CA 1
ATOM 1623 C C . VAL B 1 30 ? 56.575 -17.488 4.026 1.00 60.71 38 VAL B C 1
ATOM 1624 O O . VAL B 1 30 ? 55.431 -17.942 3.995 1.00 59.83 38 VAL B O 1
ATOM 1628 N N . GLU B 1 31 ? 56.998 -16.516 3.223 1.00 63.79 39 GLU B N 1
ATOM 1629 C CA . GLU B 1 31 ? 56.133 -15.899 2.224 1.00 62.29 39 GLU B CA 1
ATOM 1630 C C . GLU B 1 31 ? 56.717 -16.155 0.839 1.00 58.66 39 GLU B C 1
ATOM 1631 O O . GLU B 1 31 ? 57.501 -15.357 0.325 1.00 59.12 39 GLU B O 1
ATOM 1637 N N . GLY B 1 32 ? 56.341 -17.277 0.240 1.00 55.91 40 GLY B N 1
ATOM 1638 C CA . GLY B 1 32 ? 56.863 -17.604 -1.072 1.00 55.77 40 GLY B CA 1
ATOM 1639 C C . GLY B 1 32 ? 58.303 -18.076 -0.982 1.00 54.89 40 GLY B C 1
ATOM 1640 O O . GLY B 1 32 ? 58.616 -18.972 -0.196 1.00 54.29 40 GLY B O 1
ATOM 1641 N N . ASN B 1 33 ? 59.184 -17.477 -1.781 1.00 54.49 41 ASN B N 1
ATOM 1642 C CA . ASN B 1 33 ? 60.599 -17.850 -1.782 1.00 55.70 41 ASN B CA 1
ATOM 1643 C C . ASN B 1 33 ? 61.418 -17.010 -0.816 1.00 52.50 41 ASN B C 1
ATOM 1644 O O . ASN B 1 33 ? 62.618 -16.814 -1.015 1.00 52.92 41 ASN B O 1
ATOM 1649 N N . PHE B 1 34 ? 60.761 -16.517 0.225 1.00 48.13 42 PHE B N 1
ATOM 1650 C CA . PHE B 1 34 ? 61.416 -15.691 1.223 1.00 46.29 42 PHE B CA 1
ATOM 1651 C C . PHE B 1 34 ? 60.902 -16.035 2.617 1.00 45.63 42 PHE B C 1
ATOM 1652 O O . PHE B 1 34 ? 59.827 -16.619 2.774 1.00 42.51 42 PHE B O 1
ATOM 1660 N N . LEU B 1 35 ? 61.682 -15.677 3.629 1.00 43.05 43 LEU B N 1
ATOM 1661 C CA . LEU B 1 35 ? 61.280 -15.905 5.009 1.00 40.61 43 LEU B CA 1
ATOM 1662 C C . LEU B 1 35 ? 61.395 -14.565 5.705 1.00 36.41 43 LEU B C 1
ATOM 1663 O O . LEU B 1 35 ? 62.450 -13.930 5.664 1.00 36.96 43 LEU B O 1
ATOM 1668 N N . SER B 1 36 ? 60.312 -14.121 6.330 1.00 35.58 44 SER B N 1
ATOM 1669 C CA . SER B 1 36 ? 60.336 -12.835 7.010 1.00 36.63 44 SER B CA 1
ATOM 1670 C C . SER B 1 36 ? 60.443 -12.904 8.531 1.00 37.48 44 SER B C 1
ATOM 1671 O O . SER B 1 36 ? 59.557 -13.429 9.209 1.00 35.41 44 SER B O 1
ATOM 1674 N N . LEU B 1 37 ? 61.537 -12.356 9.054 1.00 36.34 45 LEU B N 1
ATOM 1675 C CA . LEU B 1 37 ? 61.783 -12.318 10.489 1.00 28.95 45 LEU B CA 1
ATOM 1676 C C . LEU B 1 37 ? 61.460 -10.925 11.009 1.00 33.17 45 LEU B C 1
ATOM 1677 O O . LEU B 1 37 ? 61.628 -9.934 10.299 1.00 36.04 45 LEU B O 1
ATOM 1682 N N . SER B 1 38 ? 60.989 -10.851 12.248 1.00 34.07 46 SER B N 1
ATOM 1683 C CA . SER B 1 38 ? 60.685 -9.567 12.865 1.00 30.41 46 SER B CA 1
ATOM 1684 C C . SER B 1 38 ? 62.024 -9.010 13.329 1.00 31.66 46 SER B C 1
ATOM 1685 O O . SER B 1 38 ? 63.044 -9.695 13.246 1.00 37.16 46 SER B O 1
ATOM 1688 N N . LEU B 1 39 ? 62.035 -7.775 13.813 1.00 33.16 47 LEU B N 1
ATOM 1689 C CA . LEU B 1 39 ? 63.281 -7.182 14.284 1.00 38.21 47 LEU B CA 1
ATOM 1690 C C . LEU B 1 39 ? 63.786 -7.844 15.582 1.00 38.41 47 LEU B C 1
ATOM 1691 O O . LEU B 1 39 ? 64.994 -8.006 15.771 1.00 39.95 47 LEU B O 1
ATOM 1696 N N . VAL B 1 40 ? 62.867 -8.230 16.468 1.00 34.43 48 VAL B N 1
ATOM 1697 C CA . VAL B 1 40 ? 63.241 -8.874 17.726 1.00 27.82 48 VAL B CA 1
ATOM 1698 C C . VAL B 1 40 ? 63.813 -10.232 17.408 1.00 27.69 48 VAL B C 1
ATOM 1699 O O . VAL B 1 40 ? 64.776 -10.667 18.030 1.00 30.95 48 VAL B O 1
ATOM 1703 N N . GLU B 1 41 ? 63.207 -10.900 16.434 1.00 28.29 49 GLU B N 1
ATOM 1704 C CA . GLU B 1 41 ? 63.658 -12.220 16.005 1.00 26.92 49 GLU B CA 1
ATOM 1705 C C . GLU B 1 41 ? 65.080 -12.152 15.447 1.00 28.39 49 GLU B C 1
ATOM 1706 O O . GLU B 1 41 ? 65.952 -12.925 15.839 1.00 29.70 49 GLU B O 1
ATOM 1712 N N . ALA B 1 42 ? 65.307 -11.222 14.528 1.00 24.56 50 ALA B N 1
ATOM 1713 C CA . ALA B 1 42 ? 66.621 -11.066 13.924 1.00 26.94 50 ALA B CA 1
ATOM 1714 C C . ALA B 1 42 ? 67.689 -10.787 14.988 1.00 27.66 50 ALA B C 1
ATOM 1715 O O . ALA B 1 42 ? 68.791 -11.324 14.922 1.00 30.62 50 ALA B O 1
ATOM 1717 N N . LEU B 1 43 ? 67.358 -9.948 15.968 1.00 33.63 51 LEU B N 1
ATOM 1718 C CA . LEU B 1 43 ? 68.294 -9.610 17.042 1.00 27.19 51 LEU B CA 1
ATOM 1719 C C . LEU B 1 43 ? 68.669 -10.847 17.839 1.00 25.30 51 LEU B C 1
ATOM 1720 O O . LEU B 1 43 ? 69.831 -11.042 18.197 1.00 25.47 51 LEU B O 1
ATOM 1725 N N . TYR B 1 44 ? 67.678 -11.684 18.112 1.00 19.94 52 TYR B N 1
ATOM 1726 C CA . TYR B 1 44 ? 67.914 -12.907 18.858 1.00 24.25 52 TYR B CA 1
ATOM 1727 C C . TYR B 1 44 ? 68.699 -13.922 18.019 1.00 29.70 52 TYR B C 1
ATOM 1728 O O . TYR B 1 44 ? 69.542 -14.650 18.547 1.00 33.57 52 TYR B O 1
ATOM 1737 N N . LEU B 1 45 ? 68.416 -13.978 16.717 1.00 34.19 53 LEU B N 1
ATOM 1738 C CA . LEU B 1 45 ? 69.116 -14.901 15.823 1.00 31.57 53 LEU B CA 1
ATOM 1739 C C . LEU B 1 45 ? 70.571 -14.468 15.727 1.00 31.50 53 LEU B C 1
ATOM 1740 O O . LEU B 1 45 ? 71.477 -15.301 15.680 1.00 32.66 53 LEU B O 1
ATOM 1745 N N . ILE B 1 46 ? 70.787 -13.157 15.699 1.00 31.74 54 ILE B N 1
ATOM 1746 C CA . ILE B 1 46 ? 72.136 -12.607 15.635 1.00 32.29 54 ILE B CA 1
ATOM 1747 C C . ILE B 1 46 ? 72.849 -12.973 16.923 1.00 36.26 54 ILE B C 1
ATOM 1748 O O . ILE B 1 46 ? 74.012 -13.375 16.910 1.00 38.50 54 ILE B O 1
ATOM 1753 N N . ASN B 1 47 ? 72.137 -12.818 18.036 1.00 38.02 55 ASN B N 1
ATOM 1754 C CA . ASN B 1 47 ? 72.681 -13.129 19.353 1.00 35.92 55 ASN B CA 1
ATOM 1755 C C . ASN B 1 47 ? 73.040 -14.609 19.451 1.00 34.40 55 ASN B C 1
ATOM 1756 O O . ASN B 1 47 ? 74.000 -14.979 20.128 1.00 36.08 55 ASN B O 1
ATOM 1761 N N . LEU B 1 48 ? 72.267 -15.448 18.765 1.00 32.49 56 LEU B N 1
ATOM 1762 C CA . LEU B 1 48 ? 72.494 -16.891 18.765 1.00 31.86 56 LEU B CA 1
ATOM 1763 C C . LEU B 1 48 ? 73.699 -17.249 17.909 1.00 32.76 56 LEU B C 1
ATOM 1764 O O . LEU B 1 48 ? 74.289 -18.310 18.067 1.00 39.63 56 LEU B O 1
ATOM 1769 N N . GLY B 1 49 ? 74.056 -16.361 16.994 1.00 35.43 57 GLY B N 1
ATOM 1770 C CA . GLY B 1 49 ? 75.175 -16.632 16.118 1.00 37.08 57 GLY B CA 1
ATOM 1771 C C . GLY B 1 49 ? 74.735 -17.399 14.882 1.00 41.14 57 GLY B C 1
ATOM 1772 O O . GLY B 1 49 ? 75.572 -17.961 14.181 1.00 44.22 57 GLY B O 1
ATOM 1773 N N . TRP B 1 50 ? 73.428 -17.421 14.612 1.00 41.36 58 TRP B N 1
ATOM 1774 C CA . TRP B 1 50 ? 72.876 -18.124 13.448 1.00 38.95 58 TRP B CA 1
ATOM 1775 C C . TRP B 1 50 ? 72.682 -17.186 12.257 1.00 44.90 58 TRP B C 1
ATOM 1776 O O . TRP B 1 50 ? 73.019 -17.516 11.117 1.00 47.09 58 TRP B O 1
ATOM 1787 N N . LEU B 1 51 ? 72.114 -16.020 12.536 1.00 45.83 59 LEU B N 1
ATOM 1788 C CA . LEU B 1 51 ? 71.826 -15.037 11.508 1.00 42.72 59 LEU B CA 1
ATOM 1789 C C . LEU B 1 51 ? 72.865 -13.931 11.400 1.00 46.15 59 LEU B C 1
ATOM 1790 O O . LEU B 1 51 ? 73.579 -13.625 12.351 1.00 44.88 59 LEU B O 1
ATOM 1795 N N . GLU B 1 52 ? 72.933 -13.347 10.212 1.00 52.09 60 GLU B N 1
ATOM 1796 C CA . GLU B 1 52 ? 73.839 -12.253 9.907 1.00 53.46 60 GLU B CA 1
ATOM 1797 C C . GLU B 1 52 ? 72.960 -11.303 9.124 1.00 50.91 60 GLU B C 1
ATOM 1798 O O . GLU B 1 52 ? 72.318 -11.719 8.162 1.00 51.37 60 GLU B O 1
ATOM 1804 N N . VAL B 1 53 ? 72.929 -10.037 9.525 1.00 49.22 61 VAL B N 1
ATOM 1805 C CA . VAL B 1 53 ? 72.071 -9.055 8.864 1.00 50.44 61 VAL B CA 1
ATOM 1806 C C . VAL B 1 53 ? 72.800 -7.873 8.235 1.00 56.03 61 VAL B C 1
ATOM 1807 O O . VAL B 1 53 ? 73.543 -7.163 8.916 1.00 59.25 61 VAL B O 1
ATOM 1811 N N . LYS B 1 54 ? 72.592 -7.669 6.934 1.00 55.14 62 LYS B N 1
ATOM 1812 C CA . LYS B 1 54 ? 73.196 -6.533 6.243 1.00 52.04 62 LYS B CA 1
ATOM 1813 C C . LYS B 1 54 ? 72.078 -5.593 5.861 1.00 50.07 62 LYS B C 1
ATOM 1814 O O . LYS B 1 54 ? 70.942 -6.011 5.634 1.00 45.88 62 LYS B O 1
ATOM 1820 N N . TYR B 1 55 ? 72.413 -4.315 5.791 1.00 51.62 63 TYR B N 1
ATOM 1821 C CA . TYR B 1 55 ? 71.438 -3.296 5.474 1.00 58.96 63 TYR B CA 1
ATOM 1822 C C . TYR B 1 55 ? 71.858 -2.583 4.205 1.00 67.14 63 TYR B C 1
ATOM 1823 O O . TYR B 1 55 ? 71.326 -2.841 3.124 1.00 68.49 63 TYR B O 1
ATOM 1832 N N . LYS B 1 56 ? 72.826 -1.687 4.340 1.00 74.33 64 LYS B N 1
ATOM 1833 C CA . LYS B 1 56 ? 73.303 -0.939 3.193 1.00 81.58 64 LYS B CA 1
ATOM 1834 C C . LYS B 1 56 ? 74.468 -1.640 2.500 1.00 83.90 64 LYS B C 1
ATOM 1835 O O . LYS B 1 56 ? 74.273 -2.323 1.493 1.00 89.28 64 LYS B O 1
ATOM 1841 N N . ASP B 1 57 ? 75.674 -1.488 3.038 1.00 82.53 65 ASP B N 1
ATOM 1842 C CA . ASP B 1 57 ? 76.833 -2.115 2.419 1.00 82.99 65 ASP B CA 1
ATOM 1843 C C . ASP B 1 57 ? 76.817 -3.623 2.583 1.00 81.81 65 ASP B C 1
ATOM 1844 O O . ASP B 1 57 ? 75.840 -4.208 3.050 1.00 80.08 65 ASP B O 1
ATOM 1849 N N . ASN B 1 58 ? 77.914 -4.247 2.177 1.00 81.63 66 ASN B N 1
ATOM 1850 C CA . ASN B 1 58 ? 78.053 -5.684 2.283 1.00 79.88 66 ASN B CA 1
ATOM 1851 C C . ASN B 1 58 ? 78.466 -6.025 3.705 1.00 77.00 66 ASN B C 1
ATOM 1852 O O . ASN B 1 58 ? 78.511 -7.194 4.085 1.00 75.33 66 ASN B O 1
ATOM 1857 N N . LYS B 1 59 ? 78.785 -4.991 4.480 1.00 76.65 67 LYS B N 1
ATOM 1858 C CA . LYS B 1 59 ? 79.178 -5.163 5.874 1.00 68.11 67 LYS B CA 1
ATOM 1859 C C . LYS B 1 59 ? 77.908 -5.429 6.672 1.00 58.24 67 LYS B C 1
ATOM 1860 O O . LYS B 1 59 ? 77.026 -4.571 6.775 1.00 50.71 67 LYS B O 1
ATOM 1866 N N . PRO B 1 60 ? 77.792 -6.635 7.241 1.00 52.07 68 PRO B N 1
ATOM 1867 C CA . PRO B 1 60 ? 76.594 -6.953 8.018 1.00 52.33 68 PRO B CA 1
ATOM 1868 C C . PRO B 1 60 ? 76.575 -6.109 9.279 1.00 51.15 68 PRO B C 1
ATOM 1869 O O . PRO B 1 60 ? 77.633 -5.772 9.813 1.00 55.07 68 PRO B O 1
ATOM 1873 N N . LEU B 1 61 ? 75.380 -5.756 9.744 1.00 48.38 69 LEU B N 1
ATOM 1874 C CA . LEU B 1 61 ? 75.248 -4.954 10.952 1.00 41.52 69 LEU B CA 1
ATOM 1875 C C . LEU B 1 61 ? 75.610 -5.765 12.194 1.00 43.43 69 LEU B C 1
ATOM 1876 O O . LEU B 1 61 ? 75.506 -6.998 12.208 1.00 41.30 69 LEU B O 1
ATOM 1881 N N . SER B 1 62 ? 76.044 -5.063 13.235 1.00 42.37 70 SER B N 1
ATOM 1882 C CA . SER B 1 62 ? 76.374 -5.704 14.502 1.00 39.97 70 SER B CA 1
ATOM 1883 C C . SER B 1 62 ? 75.083 -5.678 15.326 1.00 39.09 70 SER B C 1
ATOM 1884 O O . SER B 1 62 ? 74.151 -4.930 14.991 1.00 38.06 70 SER B O 1
ATOM 1887 N N . PHE B 1 63 ? 75.020 -6.492 16.383 1.00 39.39 71 PHE B N 1
ATOM 1888 C CA . PHE B 1 63 ? 73.843 -6.529 17.253 1.00 32.74 71 PHE B CA 1
ATOM 1889 C C . PHE B 1 63 ? 73.497 -5.106 17.670 1.00 32.48 71 PHE B C 1
ATOM 1890 O O . PHE B 1 63 ? 72.337 -4.693 17.624 1.00 36.05 71 PHE B O 1
ATOM 1898 N N . GLU B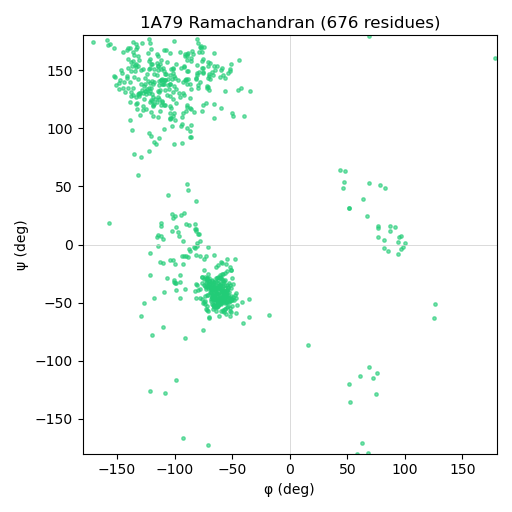 1 64 ? 74.519 -4.362 18.077 1.00 30.90 72 GLU B N 1
ATOM 1899 C CA . GLU B 1 64 ? 74.351 -2.979 18.493 1.00 30.00 72 GLU B CA 1
ATOM 1900 C C . GLU B 1 64 ? 73.771 -2.151 17.347 1.00 35.35 72 GLU B C 1
ATOM 1901 O O . GLU B 1 64 ? 72.848 -1.355 17.545 1.00 38.53 72 GLU B O 1
ATOM 1907 N N . GLU B 1 65 ? 74.313 -2.346 16.149 1.00 37.97 73 GLU B N 1
ATOM 1908 C CA . GLU B 1 65 ? 73.860 -1.618 14.970 1.00 39.25 73 GLU B CA 1
ATOM 1909 C C . GLU B 1 65 ? 72.398 -1.884 14.678 1.00 38.44 73 GLU B C 1
ATOM 1910 O O . GLU B 1 65 ? 71.619 -0.956 14.445 1.00 41.08 73 GLU B O 1
ATOM 1916 N N . LEU B 1 66 ? 72.030 -3.161 14.674 1.00 35.02 74 LEU B N 1
ATOM 1917 C CA . LEU B 1 66 ? 70.647 -3.542 14.422 1.00 36.49 74 LEU B CA 1
ATOM 1918 C C . LEU B 1 66 ? 69.746 -3.045 15.558 1.00 40.21 74 LEU B C 1
ATOM 1919 O O . LEU B 1 66 ? 68.575 -2.720 15.336 1.00 38.91 74 LEU B O 1
ATOM 1924 N N . TYR B 1 67 ? 70.291 -2.991 16.774 1.00 41.69 75 TYR B N 1
ATOM 1925 C CA . TYR B 1 67 ? 69.523 -2.516 17.917 1.00 41.77 75 TYR B CA 1
ATOM 1926 C C . TYR B 1 67 ? 69.251 -1.031 17.742 1.00 42.63 75 TYR B C 1
ATOM 1927 O O . TYR B 1 67 ? 68.114 -0.578 17.893 1.00 40.40 75 TYR B O 1
ATOM 1936 N N . GLU B 1 68 ? 70.301 -0.275 17.427 1.00 43.32 76 GLU B N 1
ATOM 1937 C CA . GLU B 1 68 ? 70.176 1.166 17.226 1.00 47.70 76 GLU B CA 1
ATOM 1938 C C . GLU B 1 68 ? 69.120 1.485 16.183 1.00 47.99 76 GLU B C 1
ATOM 1939 O O . GLU B 1 68 ? 68.368 2.447 16.327 1.00 48.31 76 GLU B O 1
ATOM 1945 N N . TYR B 1 69 ? 69.076 0.676 15.127 1.00 44.37 77 TYR B N 1
ATOM 1946 C CA . TYR B 1 69 ? 68.114 0.869 14.051 1.00 42.56 77 TYR B CA 1
ATOM 1947 C C . TYR B 1 69 ? 66.698 0.468 14.467 1.00 43.71 77 TYR B C 1
ATOM 1948 O O . TYR B 1 69 ? 65.731 1.176 14.193 1.00 43.07 77 TYR B O 1
ATOM 1957 N N . ALA B 1 70 ? 66.585 -0.671 15.136 1.00 43.16 78 ALA B N 1
ATOM 1958 C CA . ALA B 1 70 ? 65.294 -1.181 15.568 1.00 41.32 78 ALA B CA 1
ATOM 1959 C C . ALA B 1 70 ? 64.617 -0.352 16.662 1.00 42.86 78 ALA B C 1
ATOM 1960 O O . ALA B 1 70 ? 63.397 -0.176 16.649 1.00 37.95 78 ALA B O 1
ATOM 1962 N N . ARG B 1 71 ? 65.398 0.154 17.611 1.00 46.40 79 ARG B N 1
ATOM 1963 C CA . ARG B 1 71 ? 64.828 0.939 18.699 1.00 50.12 79 ARG B CA 1
ATOM 1964 C C . ARG B 1 71 ? 64.063 2.144 18.172 1.00 56.68 79 ARG B C 1
ATOM 1965 O O . ARG B 1 71 ? 63.144 2.638 18.820 1.00 61.66 79 ARG B O 1
ATOM 1973 N N . ASN B 1 72 ? 64.436 2.609 16.986 1.00 60.72 80 ASN B N 1
ATOM 1974 C CA . ASN B 1 72 ? 63.778 3.762 16.378 1.00 63.89 80 ASN B CA 1
ATOM 1975 C C . ASN B 1 72 ? 62.706 3.351 15.381 1.00 60.45 80 ASN B C 1
ATOM 1976 O O . ASN B 1 72 ? 62.193 4.180 14.636 1.00 57.89 80 ASN B O 1
ATOM 1981 N N . VAL B 1 73 ? 62.367 2.070 15.376 1.00 57.82 81 VAL B N 1
ATOM 1982 C CA . VAL B 1 73 ? 61.366 1.558 14.455 1.00 55.02 81 VAL B CA 1
ATOM 1983 C C . VAL B 1 73 ? 60.299 0.809 15.230 1.00 58.39 81 VAL B C 1
ATOM 1984 O O . VAL B 1 73 ? 59.106 1.044 15.053 1.00 59.26 81 VAL B O 1
ATOM 1988 N N . GLU B 1 74 ? 60.739 -0.099 16.090 1.00 62.13 82 GLU B N 1
ATOM 1989 C CA . GLU B 1 74 ? 59.825 -0.890 16.895 1.00 60.91 82 GLU B CA 1
ATOM 1990 C C . GLU B 1 74 ? 59.587 -0.157 18.211 1.00 60.82 82 GLU B C 1
ATOM 1991 O O . GLU B 1 74 ? 60.345 0.736 18.581 1.00 60.57 82 GLU B O 1
ATOM 1997 N N . GLU B 1 75 ? 58.520 -0.532 18.905 1.00 61.39 83 GLU B N 1
ATOM 1998 C CA . GLU B 1 75 ? 58.168 0.077 20.178 1.00 56.60 83 GLU B CA 1
ATOM 1999 C C . GLU B 1 75 ? 58.453 -0.936 21.287 1.00 55.37 83 GLU B C 1
ATOM 2000 O O . GLU B 1 75 ? 58.331 -2.142 21.074 1.00 55.96 83 GLU B O 1
ATOM 2006 N N . ARG B 1 76 ? 58.850 -0.451 22.461 1.00 53.57 84 ARG B N 1
ATOM 2007 C CA . ARG B 1 76 ? 59.144 -1.332 23.595 1.00 54.37 84 ARG B CA 1
ATOM 2008 C C . ARG B 1 76 ? 60.112 -2.456 23.203 1.00 50.53 84 ARG B C 1
ATOM 2009 O O . ARG B 1 76 ? 60.065 -3.560 23.740 1.00 47.92 84 ARG B O 1
ATOM 2017 N N . LEU B 1 77 ? 60.999 -2.156 22.267 1.00 49.48 85 LEU B N 1
ATOM 2018 C CA . LEU B 1 77 ? 61.963 -3.124 21.767 1.00 43.78 85 LEU B CA 1
ATOM 2019 C C . LEU B 1 77 ? 62.718 -3.902 22.837 1.00 40.88 85 LEU B C 1
ATOM 2020 O O . LEU B 1 77 ? 62.840 -5.127 22.757 1.00 37.80 85 LEU B O 1
ATOM 2025 N N . CYS B 1 78 ? 63.234 -3.200 23.835 1.00 38.51 86 CYS B N 1
ATOM 2026 C CA . CYS B 1 78 ? 63.986 -3.874 24.882 1.00 40.87 86 CYS B CA 1
ATOM 2027 C C . CYS B 1 78 ? 63.104 -4.787 25.736 1.00 39.05 86 CYS B C 1
ATOM 2028 O O . CYS B 1 78 ? 63.540 -5.849 26.192 1.00 32.82 86 CYS B O 1
ATOM 2031 N N . LEU B 1 79 ? 61.861 -4.360 25.948 1.00 39.91 87 LEU B N 1
ATOM 2032 C CA . LEU B 1 79 ? 60.898 -5.115 26.747 1.00 36.01 87 LEU B CA 1
ATOM 2033 C C . LEU B 1 79 ? 60.566 -6.419 26.053 1.00 35.72 87 LEU B C 1
ATOM 2034 O O . LEU B 1 79 ? 60.645 -7.491 26.650 1.00 37.37 87 LEU B O 1
ATOM 2039 N N . LYS B 1 80 ? 60.191 -6.311 24.783 1.00 30.87 88 LYS B N 1
ATOM 2040 C CA . LYS B 1 80 ? 59.842 -7.474 23.988 1.00 30.81 88 LYS B CA 1
ATOM 2041 C C . LYS B 1 80 ? 61.054 -8.368 23.764 1.00 30.93 88 LYS B C 1
ATOM 2042 O O . LYS B 1 80 ? 60.927 -9.594 23.746 1.00 29.82 88 LYS B O 1
ATOM 2048 N N . TYR B 1 81 ? 62.227 -7.758 23.590 1.00 33.97 89 TYR B N 1
ATOM 2049 C CA . TYR B 1 81 ? 63.441 -8.531 23.348 1.00 26.56 89 TYR B CA 1
ATOM 2050 C C . TYR B 1 81 ? 63.881 -9.372 24.538 1.00 25.08 89 TYR B C 1
ATOM 2051 O O . TYR B 1 81 ? 64.116 -10.571 24.395 1.00 27.80 89 TYR B O 1
ATOM 2060 N N . LEU B 1 82 ? 63.999 -8.765 25.712 1.00 24.13 90 LEU B N 1
ATOM 2061 C CA . LEU B 1 82 ? 64.435 -9.531 26.877 1.00 25.30 90 LEU B CA 1
ATOM 2062 C C . LEU B 1 82 ? 63.544 -10.742 27.131 1.00 24.73 90 LEU B C 1
ATOM 2063 O O . LEU B 1 82 ? 64.036 -11.853 27.337 1.00 31.01 90 LEU B O 1
ATOM 2068 N N . VAL B 1 83 ? 62.234 -10.532 27.093 1.00 25.94 91 VAL B N 1
ATOM 2069 C CA . VAL B 1 83 ? 61.276 -11.612 27.327 1.00 22.09 91 VAL B CA 1
ATOM 2070 C C . VAL B 1 83 ? 61.269 -12.673 26.230 1.00 28.06 91 VAL B C 1
ATOM 2071 O O . VAL B 1 83 ? 61.237 -13.873 26.513 1.00 29.73 91 VAL B O 1
ATOM 2075 N N . TYR B 1 84 ? 61.269 -12.223 24.979 1.00 31.37 92 TYR B N 1
ATOM 2076 C CA . TYR B 1 84 ? 61.283 -13.127 23.841 1.00 24.76 92 TYR B CA 1
ATOM 2077 C C . TYR B 1 84 ? 62.491 -14.064 23.984 1.00 26.83 92 TYR B C 1
ATOM 2078 O O . TYR B 1 84 ? 62.360 -15.286 23.881 1.00 25.57 92 TYR B O 1
ATOM 2087 N N . LYS B 1 85 ? 63.661 -13.486 24.236 1.00 22.26 93 LYS B N 1
ATOM 2088 C CA . LYS B 1 85 ? 64.875 -14.271 24.393 1.00 22.43 93 LYS B CA 1
ATOM 2089 C C . LYS B 1 85 ? 64.714 -15.291 25.510 1.00 25.82 93 LYS B C 1
ATOM 2090 O O . LYS B 1 85 ? 65.152 -16.429 25.388 1.00 27.27 93 LYS B O 1
ATOM 2096 N N . ASP B 1 86 ? 64.082 -14.872 26.600 1.00 24.17 94 ASP B N 1
ATOM 2097 C CA . ASP B 1 86 ? 63.872 -15.749 27.744 1.00 23.67 94 ASP B CA 1
ATOM 2098 C C . ASP B 1 86 ? 63.015 -16.957 27.379 1.00 30.27 94 ASP B C 1
ATOM 2099 O O . ASP B 1 86 ? 63.386 -18.109 27.638 1.00 30.22 94 ASP B O 1
ATOM 2104 N N . LEU B 1 87 ? 61.864 -16.691 26.774 1.00 26.30 95 LEU B N 1
ATOM 2105 C CA . LEU B 1 87 ? 60.948 -17.757 26.407 1.00 25.07 95 LEU B CA 1
ATOM 2106 C C . LEU B 1 87 ? 61.562 -18.702 25.389 1.00 28.76 95 LEU B C 1
ATOM 2107 O O . LEU B 1 87 ? 61.404 -19.922 25.486 1.00 27.39 95 LEU B O 1
ATOM 2112 N N . ARG B 1 88 ? 62.267 -18.137 24.417 1.00 26.53 96 ARG B N 1
ATOM 2113 C CA . ARG B 1 88 ? 62.920 -18.937 23.387 1.00 25.76 96 ARG B CA 1
ATOM 2114 C C . ARG B 1 88 ? 63.890 -19.858 24.122 1.00 24.56 96 ARG B C 1
ATOM 2115 O O . ARG B 1 88 ? 63.980 -21.048 23.832 1.00 22.26 96 ARG B O 1
ATOM 2123 N N . THR B 1 89 ? 64.587 -19.286 25.102 1.00 29.75 97 THR B N 1
ATOM 2124 C CA . THR B 1 89 ? 65.559 -20.008 25.918 1.00 30.68 97 THR B CA 1
ATOM 2125 C C . THR B 1 89 ? 64.891 -21.085 26.783 1.00 34.80 97 THR B C 1
ATOM 2126 O O . THR B 1 89 ? 65.487 -22.132 27.066 1.00 33.08 97 THR B O 1
ATOM 2130 N N . ARG B 1 90 ? 63.655 -20.828 27.201 1.00 31.48 98 ARG B N 1
ATOM 2131 C CA . ARG B 1 90 ? 62.928 -21.790 28.018 1.00 25.73 98 ARG B CA 1
ATOM 2132 C C . ARG B 1 90 ? 62.371 -22.927 27.167 1.00 27.61 98 ARG B C 1
ATOM 2133 O O . ARG B 1 90 ? 61.673 -23.803 27.668 1.00 23.80 98 ARG B O 1
ATOM 2141 N N . GLY B 1 91 ? 62.685 -22.893 25.873 1.00 27.07 99 GLY B N 1
ATOM 2142 C CA . GLY B 1 91 ? 62.246 -23.931 24.958 1.00 26.78 99 GLY B CA 1
ATOM 2143 C C . GLY B 1 91 ? 60.934 -23.710 24.241 1.00 26.97 99 GLY B C 1
ATOM 2144 O O . GLY B 1 91 ? 60.387 -24.641 23.663 1.00 29.03 99 GLY B O 1
ATOM 2145 N N . TYR B 1 92 ? 60.436 -22.479 24.258 1.00 30.37 100 TYR B N 1
ATOM 2146 C CA . TYR B 1 92 ? 59.163 -22.150 23.607 1.00 30.79 100 TYR B CA 1
ATOM 2147 C C . TYR B 1 92 ? 59.268 -21.674 22.160 1.00 29.71 100 TYR B C 1
ATOM 2148 O O . TYR B 1 92 ? 60.287 -21.139 21.732 1.00 31.30 100 TYR B O 1
ATOM 2157 N N . ILE B 1 93 ? 58.203 -21.890 21.402 1.00 31.37 101 ILE B N 1
ATOM 2158 C CA . ILE B 1 93 ? 58.153 -21.394 20.038 1.00 31.73 101 ILE B CA 1
ATOM 2159 C C . ILE B 1 93 ? 57.318 -20.129 20.237 1.00 27.32 101 ILE B C 1
ATOM 2160 O O . ILE B 1 93 ? 56.123 -20.193 20.510 1.00 28.58 101 ILE B O 1
ATOM 2165 N N . VAL B 1 94 ? 57.970 -18.979 20.150 1.00 25.47 102 VAL B N 1
ATOM 2166 C CA . VAL B 1 94 ? 57.299 -17.705 20.350 1.00 26.09 102 VAL B CA 1
ATOM 2167 C C . VAL B 1 94 ? 56.867 -17.085 19.041 1.00 32.05 102 VAL B C 1
ATOM 2168 O O . VAL B 1 94 ? 57.669 -16.936 18.127 1.00 36.18 102 VAL B O 1
ATOM 2172 N N . LYS B 1 95 ? 55.592 -16.727 18.949 1.00 35.08 103 LYS B N 1
ATOM 2173 C CA . LYS B 1 95 ? 55.068 -16.084 17.749 1.00 34.40 103 LYS B CA 1
ATOM 2174 C C . LYS B 1 95 ? 54.292 -14.859 18.206 1.00 34.78 103 LYS B C 1
ATOM 2175 O O . LYS B 1 95 ? 53.869 -14.782 19.360 1.00 39.71 103 LYS B O 1
ATOM 2181 N N . THR B 1 96 ? 54.107 -13.901 17.309 1.00 33.83 104 THR B N 1
ATOM 2182 C CA . THR B 1 96 ? 53.388 -12.690 17.659 1.00 33.43 104 THR B CA 1
ATOM 2183 C C . THR B 1 96 ? 52.034 -12.983 18.304 1.00 38.00 104 THR B C 1
ATOM 2184 O O . THR B 1 96 ? 51.408 -14.016 18.042 1.00 34.37 104 THR B O 1
ATOM 2188 N N . GLY B 1 97 ? 51.600 -12.069 19.167 1.00 37.63 105 GLY B N 1
ATOM 2189 C CA . GLY B 1 97 ? 50.323 -12.225 19.832 1.00 43.27 105 GLY B CA 1
ATOM 2190 C C . GLY B 1 97 ? 49.450 -11.099 19.332 1.00 45.39 105 GLY B C 1
ATOM 2191 O O . GLY B 1 97 ? 48.348 -10.865 19.826 1.00 52.93 105 GLY B O 1
ATOM 2192 N N . LEU B 1 98 ? 49.973 -10.393 18.337 1.00 43.49 106 LEU B N 1
ATOM 2193 C CA . LEU B 1 98 ? 49.284 -9.270 17.723 1.00 42.11 106 LEU B CA 1
ATOM 2194 C C . LEU B 1 98 ? 47.794 -9.529 17.514 1.00 40.27 106 LEU B C 1
ATOM 2195 O O . LEU B 1 98 ? 46.954 -8.712 17.884 1.00 36.62 106 LEU B O 1
ATOM 2200 N N . LYS B 1 99 ? 47.476 -10.672 16.919 1.00 39.96 107 LYS B N 1
ATOM 2201 C CA . LYS B 1 99 ? 46.096 -11.034 16.645 1.00 42.54 107 LYS B CA 1
ATOM 2202 C C . LYS B 1 99 ? 45.180 -10.902 17.857 1.00 47.47 107 LYS B C 1
ATOM 2203 O O . LYS B 1 99 ? 43.985 -10.649 17.702 1.00 53.04 107 LYS B O 1
ATOM 2209 N N . TYR B 1 100 ? 45.731 -11.074 19.058 1.00 49.15 108 TYR B N 1
ATOM 2210 C CA . TYR B 1 100 ? 44.935 -10.986 20.287 1.00 43.98 108 TYR B CA 1
ATOM 2211 C C . TYR B 1 100 ? 45.256 -9.757 21.119 1.00 40.51 108 TYR B C 1
ATOM 2212 O O . TYR B 1 100 ? 44.729 -9.592 22.212 1.00 42.14 108 TYR B O 1
ATOM 2221 N N . GLY B 1 101 ? 46.117 -8.894 20.596 1.00 40.06 109 GLY B N 1
ATOM 2222 C CA . GLY B 1 101 ? 46.489 -7.698 21.326 1.00 37.05 109 GLY B CA 1
ATOM 2223 C C . GLY B 1 101 ? 47.632 -7.971 22.288 1.00 41.89 109 GLY B C 1
ATOM 2224 O O . GLY B 1 101 ? 48.146 -7.050 22.923 1.00 40.75 109 GLY B O 1
ATOM 2225 N N . ALA B 1 102 ? 48.028 -9.240 22.392 1.00 40.73 110 ALA B N 1
ATOM 2226 C CA . ALA B 1 102 ? 49.113 -9.656 23.279 1.00 32.66 110 ALA B CA 1
ATOM 2227 C C . ALA B 1 102 ? 50.440 -9.462 22.582 1.00 31.39 110 ALA B C 1
ATOM 2228 O O . ALA B 1 102 ? 50.492 -9.305 21.370 1.00 37.88 110 ALA B O 1
ATOM 2230 N N . ASP B 1 103 ? 51.519 -9.485 23.350 1.00 31.23 111 ASP B N 1
ATOM 2231 C CA . ASP B 1 103 ? 52.843 -9.310 22.779 1.00 29.77 111 ASP B CA 1
ATOM 2232 C C . ASP B 1 103 ? 53.244 -10.566 22.025 1.00 31.20 111 ASP B C 1
ATOM 2233 O O . ASP B 1 103 ? 53.690 -10.497 20.877 1.00 30.12 111 ASP B O 1
ATOM 2238 N N . PHE B 1 104 ? 53.080 -11.712 22.678 1.00 26.37 112 PHE B N 1
ATOM 2239 C CA . PHE B 1 104 ? 53.413 -12.996 22.073 1.00 23.49 112 PHE B CA 1
ATOM 2240 C C . PHE B 1 104 ? 52.294 -13.996 22.293 1.00 23.56 112 PHE B C 1
ATOM 2241 O O . PHE B 1 104 ? 51.335 -13.743 23.018 1.00 30.08 112 PHE B O 1
ATOM 2249 N N . ARG B 1 105 ? 52.430 -15.138 21.644 1.00 24.52 113 ARG B N 1
ATOM 2250 C CA . ARG B 1 105 ? 51.490 -16.233 21.797 1.00 30.77 113 ARG B CA 1
ATOM 2251 C C . ARG B 1 105 ? 52.440 -17.411 21.722 1.00 28.25 113 ARG B C 1
ATOM 2252 O O . ARG B 1 105 ? 53.298 -17.449 20.845 1.00 27.71 113 ARG B O 1
ATOM 2260 N N . LEU B 1 106 ? 52.332 -18.338 22.668 1.00 32.20 114 LEU B N 1
ATOM 2261 C CA . LEU B 1 106 ? 53.233 -19.488 22.682 1.00 35.11 114 LEU B CA 1
ATOM 2262 C C . LEU B 1 106 ? 52.568 -20.842 22.579 1.00 33.52 114 LEU B C 1
ATOM 2263 O O . LEU B 1 106 ? 51.405 -21.016 22.931 1.00 36.58 114 LEU B O 1
ATOM 2268 N N . TYR B 1 107 ? 53.333 -21.805 22.091 1.00 31.02 115 TYR B N 1
ATOM 2269 C CA . TYR B 1 107 ? 52.847 -23.158 21.982 1.00 33.7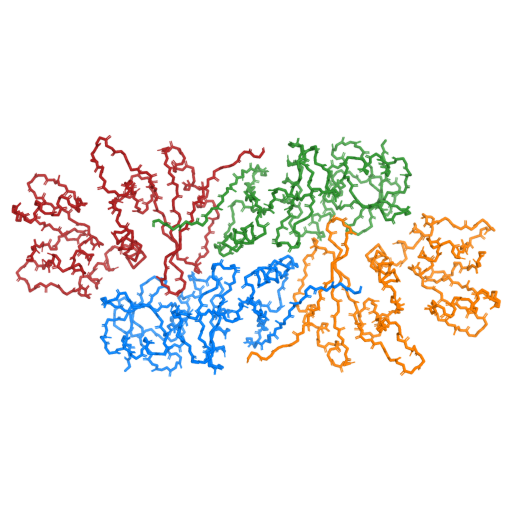6 115 TYR B CA 1
ATOM 2270 C C . TYR B 1 107 ? 53.488 -23.887 23.137 1.00 38.39 115 TYR B C 1
ATOM 2271 O O . TYR B 1 107 ? 54.574 -23.520 23.586 1.00 40.46 115 TYR B O 1
ATOM 2280 N N . GLU B 1 108 ? 52.804 -24.909 23.631 1.00 39.24 116 GLU B N 1
ATOM 2281 C CA . GLU B 1 108 ? 53.330 -25.705 24.716 1.00 39.25 116 GLU B CA 1
ATOM 2282 C C . GLU B 1 108 ? 54.735 -26.128 24.328 1.00 42.13 116 GLU B C 1
ATOM 2283 O O . GLU B 1 108 ? 55.066 -26.184 23.149 1.00 44.79 116 GLU B O 1
ATOM 2289 N N . ARG B 1 109 ? 55.568 -26.417 25.315 1.00 41.63 117 ARG B N 1
ATOM 2290 C CA . ARG B 1 109 ? 56.914 -26.866 25.016 1.00 39.54 117 ARG B CA 1
ATOM 2291 C C . ARG B 1 109 ? 56.776 -28.274 24.457 1.00 38.84 117 ARG B C 1
ATOM 2292 O O . ARG B 1 109 ? 56.012 -29.086 24.990 1.00 37.50 117 ARG B O 1
ATOM 2300 N N . GLY B 1 110 ? 57.505 -28.557 23.382 1.00 39.53 118 GLY B N 1
ATOM 2301 C CA . GLY B 1 110 ? 57.439 -29.875 22.771 1.00 43.80 118 GLY B CA 1
ATOM 2302 C C . GLY B 1 110 ? 56.174 -30.080 21.951 1.00 45.36 118 GLY B C 1
ATOM 2303 O O . GLY B 1 110 ? 55.892 -31.181 21.475 1.00 41.31 118 GLY B O 1
ATOM 2304 N N . ALA B 1 111 ? 55.402 -29.011 21.793 1.00 44.51 119 ALA B N 1
ATOM 2305 C CA . ALA B 1 111 ? 54.167 -29.069 21.030 1.00 43.94 119 ALA B CA 1
ATOM 2306 C C . ALA B 1 111 ? 54.444 -29.263 19.553 1.00 46.24 119 ALA B C 1
ATOM 2307 O O . ALA B 1 111 ? 55.403 -28.722 19.009 1.00 48.42 119 ALA B O 1
ATOM 2309 N N . ASN B 1 112 ? 53.599 -30.054 18.909 1.00 49.74 120 ASN B N 1
ATOM 2310 C CA . ASN B 1 112 ? 53.725 -30.286 17.482 1.00 54.18 120 ASN B CA 1
ATOM 2311 C C . ASN B 1 112 ? 52.954 -29.148 16.829 1.00 52.75 120 ASN B C 1
ATOM 2312 O O . ASN B 1 112 ? 51.731 -29.206 16.716 1.00 52.80 120 ASN B O 1
ATOM 2317 N N . ILE B 1 113 ? 53.668 -28.106 16.417 1.00 53.92 121 ILE B N 1
ATOM 2318 C CA . ILE B 1 113 ? 53.034 -26.940 15.803 1.00 57.41 121 ILE B CA 1
ATOM 2319 C C . ILE B 1 113 ? 52.116 -27.316 14.649 1.00 58.16 121 ILE B C 1
ATOM 2320 O O . ILE B 1 113 ? 51.248 -26.537 14.255 1.00 55.98 121 ILE B O 1
ATOM 2325 N N . ASP B 1 114 ? 52.311 -28.516 14.119 1.00 60.81 122 ASP B N 1
ATOM 2326 C CA . ASP B 1 114 ? 51.514 -29.001 13.003 1.00 62.75 122 ASP B CA 1
ATOM 2327 C C . ASP B 1 114 ? 50.043 -29.155 13.368 1.00 60.85 122 ASP B C 1
ATOM 2328 O O . ASP B 1 114 ? 49.173 -28.568 12.732 1.00 64.07 122 ASP B O 1
ATOM 2333 N N . LYS B 1 115 ? 49.765 -29.944 14.397 1.00 56.26 123 LYS B N 1
ATOM 2334 C CA . LYS B 1 115 ? 48.392 -30.175 14.805 1.00 54.95 123 LYS B CA 1
ATOM 2335 C C . LYS B 1 115 ? 47.935 -29.341 15.992 1.00 55.53 123 LYS B C 1
ATOM 2336 O O . LYS B 1 115 ? 46.736 -29.207 16.226 1.00 61.83 123 LYS B O 1
ATOM 2342 N N . GLU B 1 116 ? 48.881 -28.775 16.734 1.00 53.20 124 GLU B N 1
ATOM 2343 C CA . GLU B 1 116 ? 48.547 -27.985 17.915 1.00 49.55 124 GLU B CA 1
ATOM 2344 C C . GLU B 1 116 ? 48.432 -26.474 17.710 1.00 48.99 124 GLU B C 1
ATOM 2345 O O . GLU B 1 116 ? 49.065 -25.902 16.826 1.00 50.41 124 GLU B O 1
ATOM 2351 N N . HIS B 1 117 ? 47.605 -25.841 18.539 1.00 47.31 125 HIS B N 1
ATOM 2352 C CA . HIS B 1 117 ? 47.388 -24.398 18.491 1.00 53.66 125 HIS B CA 1
ATOM 2353 C C . HIS B 1 117 ? 48.210 -23.743 19.602 1.00 52.81 125 HIS B C 1
ATOM 2354 O O . HIS B 1 117 ? 48.839 -24.435 20.399 1.00 58.99 125 HIS B O 1
ATOM 2361 N N . SER B 1 118 ? 48.226 -22.415 19.654 1.00 48.45 126 SER B N 1
ATOM 2362 C CA . SER B 1 118 ? 48.985 -21.737 20.699 1.00 45.18 126 SER B CA 1
ATOM 2363 C C . SER B 1 118 ? 48.211 -21.855 22.004 1.00 48.50 126 SER B C 1
ATOM 2364 O O . SER B 1 118 ? 46.979 -21.887 21.994 1.00 50.58 126 SER B O 1
ATOM 2367 N N . VAL B 1 119 ? 48.927 -21.921 23.126 1.00 45.59 127 VAL B N 1
ATOM 2368 C CA . VAL B 1 119 ? 48.280 -22.045 24.429 1.00 40.23 127 VAL B CA 1
ATOM 2369 C C . VAL B 1 119 ? 48.368 -20.775 25.305 1.00 38.92 127 VAL B C 1
ATOM 2370 O O . VAL B 1 119 ? 47.387 -20.408 25.955 1.00 33.89 127 VAL B O 1
ATOM 2374 N N . TYR B 1 120 ? 49.519 -20.102 25.312 1.00 32.94 128 TYR B N 1
ATOM 2375 C CA . TYR B 1 120 ? 49.690 -18.893 26.114 1.00 30.40 128 TYR B CA 1
ATOM 2376 C C . TYR B 1 120 ? 49.692 -17.586 25.328 1.00 35.17 128 TYR B C 1
ATOM 2377 O O . TYR B 1 120 ? 50.218 -17.505 24.213 1.00 32.07 128 TYR B O 1
ATOM 2386 N N . LEU B 1 121 ? 49.093 -16.564 25.932 1.00 30.45 129 LEU B N 1
ATOM 2387 C CA . LEU B 1 121 ? 49.046 -15.218 25.363 1.00 27.16 129 LEU B CA 1
ATOM 2388 C C . LEU B 1 121 ? 49.954 -14.483 26.328 1.00 28.60 129 LEU B C 1
ATOM 2389 O O . LEU B 1 121 ? 49.723 -14.513 27.535 1.00 32.00 129 LEU B O 1
ATOM 2394 N N . VAL B 1 122 ? 50.996 -13.842 25.821 1.00 26.70 130 VAL B N 1
ATOM 2395 C CA . VAL B 1 122 ? 51.920 -13.151 26.702 1.00 23.46 130 VAL B CA 1
ATOM 2396 C C . VAL B 1 122 ? 51.892 -11.642 26.551 1.00 26.12 130 VAL B C 1
ATOM 2397 O O . VAL B 1 122 ? 51.927 -11.118 25.439 1.00 27.95 130 VAL B O 1
ATOM 2401 N N . LYS B 1 123 ? 51.840 -10.955 27.688 1.00 27.33 131 LYS B N 1
ATOM 2402 C CA . LYS B 1 123 ? 51.842 -9.497 27.739 1.00 27.86 131 LYS B CA 1
ATOM 2403 C C . LYS B 1 123 ? 52.959 -9.070 28.698 1.00 30.21 131 LYS B C 1
ATOM 2404 O O . LYS B 1 123 ? 52.934 -9.420 29.875 1.00 32.80 131 LYS B O 1
ATOM 2410 N N . VAL B 1 124 ? 53.936 -8.321 28.194 1.00 30.59 132 VAL B N 1
ATOM 2411 C CA . VAL B 1 124 ? 55.052 -7.872 29.015 1.00 28.67 132 VAL B CA 1
ATOM 2412 C C . VAL B 1 124 ? 54.802 -6.532 29.682 1.00 31.46 132 VAL B C 1
ATOM 2413 O O . VAL B 1 124 ? 54.206 -5.625 29.096 1.00 35.27 132 VAL B O 1
ATOM 2417 N N . PHE B 1 125 ? 55.286 -6.414 30.914 1.00 34.50 133 PHE B N 1
ATOM 2418 C CA . PHE B 1 125 ? 55.131 -5.195 31.702 1.00 33.24 133 PHE B CA 1
ATOM 2419 C C . PHE B 1 125 ? 56.410 -4.843 32.479 1.00 28.57 133 PHE B C 1
ATOM 2420 O O . PHE B 1 125 ? 57.106 -5.726 32.975 1.00 28.35 133 PHE B O 1
ATOM 2428 N N . PRO B 1 126 ? 56.769 -3.551 32.537 1.00 26.97 134 PRO B N 1
ATOM 2429 C CA . PRO B 1 126 ? 57.961 -3.163 33.294 1.00 28.12 134 PRO B CA 1
ATOM 2430 C C . PRO B 1 126 ? 57.461 -2.969 34.743 1.00 32.11 134 PRO B C 1
ATOM 2431 O O . PRO B 1 126 ? 56.379 -2.416 34.965 1.00 33.86 134 PRO B O 1
ATOM 2435 N N . GLU B 1 127 ? 58.232 -3.441 35.718 1.00 34.59 135 GLU B N 1
ATOM 2436 C CA . GLU B 1 127 ? 57.841 -3.356 37.128 1.00 24.52 135 GLU B CA 1
ATOM 2437 C C . GLU B 1 127 ? 57.490 -1.966 37.640 1.00 28.02 135 GLU B C 1
ATOM 2438 O O . GLU B 1 127 ? 56.492 -1.793 38.332 1.00 27.72 135 GLU B O 1
ATOM 2444 N N . ASP B 1 128 ? 58.301 -0.976 37.289 1.00 35.24 136 ASP B N 1
ATOM 2445 C CA . ASP B 1 128 ? 58.103 0.389 37.769 1.00 38.47 136 ASP B CA 1
ATOM 2446 C C . ASP B 1 128 ? 57.084 1.286 37.077 1.00 43.45 136 ASP B C 1
ATOM 2447 O O . ASP B 1 128 ? 57.048 2.498 37.329 1.00 47.03 136 ASP B O 1
ATOM 2452 N N . SER B 1 129 ? 56.246 0.718 36.220 1.00 39.48 137 SER B N 1
ATOM 2453 C CA . SER B 1 129 ? 55.254 1.543 35.558 1.00 37.30 137 SER B CA 1
ATOM 2454 C C . SER B 1 129 ? 53.857 1.087 35.917 1.00 38.52 137 SER B C 1
ATOM 2455 O O . SER B 1 129 ? 53.484 -0.067 35.691 1.00 40.25 137 SER B O 1
ATOM 2458 N N . SER B 1 130 ? 53.094 2.008 36.497 1.00 40.60 138 SER B N 1
ATOM 2459 C CA . SER B 1 130 ? 51.724 1.732 36.902 1.00 43.51 138 SER B CA 1
ATOM 2460 C C . SER B 1 130 ? 50.784 1.833 35.709 1.00 42.75 138 SER B C 1
ATOM 2461 O O . SER B 1 130 ? 51.073 2.522 34.729 1.00 44.83 138 SER B O 1
ATOM 2464 N N . PHE B 1 131 ? 49.666 1.123 35.785 1.00 39.09 139 PHE B N 1
ATOM 2465 C CA . PHE B 1 131 ? 48.688 1.151 34.708 1.00 40.20 139 PHE B CA 1
ATOM 2466 C C . PHE B 1 131 ? 47.319 0.769 35.237 1.00 36.32 139 PHE B C 1
ATOM 2467 O O . PHE B 1 131 ? 47.188 0.367 36.393 1.00 33.98 139 PHE B O 1
ATOM 2475 N N . LEU B 1 132 ? 46.303 0.904 34.392 1.00 33.73 140 LEU B N 1
ATOM 2476 C CA . LEU B 1 132 ? 44.944 0.595 34.796 1.00 32.09 140 LEU B CA 1
ATOM 2477 C C . LEU B 1 132 ? 44.784 -0.893 34.975 1.00 33.15 140 LEU B C 1
ATOM 2478 O O . LEU B 1 132 ? 45.215 -1.686 34.134 1.00 32.76 140 LEU B O 1
ATOM 2483 N N . LEU B 1 133 ? 44.172 -1.268 36.088 1.00 31.03 141 LEU B N 1
ATOM 2484 C CA . LEU B 1 133 ? 43.951 -2.673 36.384 1.00 33.26 141 LEU B CA 1
ATOM 2485 C C . LEU B 1 133 ? 43.085 -3.322 35.308 1.00 28.24 141 LEU B C 1
ATOM 2486 O O . LEU B 1 133 ? 43.184 -4.514 35.062 1.00 33.43 141 LEU B O 1
ATOM 2491 N N . SER B 1 134 ? 42.231 -2.528 34.672 1.00 31.36 142 SER B N 1
ATOM 2492 C CA . SER B 1 134 ? 41.346 -3.028 33.627 1.00 29.97 142 SER B CA 1
ATOM 2493 C C . SER B 1 134 ? 42.160 -3.531 32.446 1.00 34.66 142 SER B C 1
ATOM 2494 O O . SER B 1 134 ? 41.666 -4.293 31.614 1.00 33.40 142 SER B O 1
ATOM 2497 N N . GLU B 1 135 ? 43.408 -3.084 32.365 1.00 32.81 143 GLU B N 1
ATOM 2498 C CA . GLU B 1 135 ? 44.286 -3.520 31.299 1.00 30.80 143 GLU B CA 1
ATOM 2499 C C . GLU B 1 135 ? 44.503 -5.023 31.460 1.00 36.70 143 GLU B C 1
ATOM 2500 O O . GLU B 1 135 ? 44.471 -5.771 30.487 1.00 39.75 143 GLU B O 1
ATOM 2506 N N . LEU B 1 136 ? 44.712 -5.455 32.702 1.00 39.04 144 LEU B N 1
ATOM 2507 C CA . LEU B 1 136 ? 44.930 -6.864 33.035 1.00 32.26 144 LEU B CA 1
ATOM 2508 C C . LEU B 1 136 ? 43.654 -7.699 32.909 1.00 34.43 144 LEU B C 1
ATOM 2509 O O . LEU B 1 136 ? 43.643 -8.743 32.251 1.00 33.55 144 LEU B O 1
ATOM 2514 N N . THR B 1 137 ? 42.590 -7.250 33.571 1.00 34.07 145 THR B N 1
ATOM 2515 C CA . THR B 1 137 ? 41.318 -7.964 33.541 1.00 34.26 145 THR B CA 1
ATOM 2516 C C . THR B 1 137 ? 40.859 -8.133 32.100 1.00 32.94 145 THR B C 1
ATOM 2517 O O . THR B 1 137 ? 40.186 -9.116 31.755 1.00 36.07 145 THR B O 1
ATOM 2521 N N . GLY B 1 138 ? 41.230 -7.171 31.262 1.00 31.88 146 GLY B N 1
ATOM 2522 C CA . GLY B 1 138 ? 40.857 -7.239 29.864 1.00 37.36 146 GLY B CA 1
ATOM 2523 C C . GLY B 1 138 ? 41.542 -8.407 29.172 1.00 39.72 146 GLY B C 1
ATOM 2524 O O . GLY B 1 138 ? 40.909 -9.133 28.396 1.00 43.01 146 GLY B O 1
ATOM 2525 N N . PHE B 1 139 ? 42.831 -8.591 29.451 1.00 36.57 147 PHE B N 1
ATOM 2526 C CA . PHE B 1 139 ? 43.594 -9.679 28.851 1.00 34.59 147 PHE B CA 1
ATOM 2527 C C . PHE B 1 139 ? 43.081 -11.017 29.359 1.00 33.73 147 PHE B C 1
ATOM 2528 O O . PHE B 1 139 ? 43.077 -12.011 28.629 1.00 31.16 147 PHE B O 1
ATOM 2536 N N . VAL B 1 140 ? 42.644 -11.049 30.610 1.00 27.85 148 VAL B N 1
ATOM 2537 C CA . VAL B 1 140 ? 42.127 -12.289 31.157 1.00 31.96 148 VAL B CA 1
ATOM 2538 C C . VAL B 1 140 ? 40.863 -12.674 30.384 1.00 32.35 148 VAL B C 1
ATOM 2539 O O . VAL B 1 140 ? 40.604 -13.851 30.139 1.00 37.06 148 VAL B O 1
ATOM 2543 N N . ARG B 1 141 ? 40.086 -11.677 29.984 1.00 33.91 149 ARG B N 1
ATOM 2544 C CA . ARG B 1 141 ? 38.861 -11.934 29.231 1.00 36.56 149 ARG B CA 1
ATOM 2545 C C . ARG B 1 141 ? 39.152 -12.409 27.804 1.00 36.34 149 ARG B C 1
ATOM 2546 O O . ARG B 1 141 ? 38.522 -13.341 27.316 1.00 37.74 149 ARG B O 1
ATOM 2554 N N . VAL B 1 142 ? 40.104 -11.768 27.134 1.00 36.86 150 VAL B N 1
ATOM 2555 C CA . VAL B 1 142 ? 40.465 -12.153 25.768 1.00 34.53 150 VAL B CA 1
ATOM 2556 C C . VAL B 1 142 ? 41.050 -13.551 25.767 1.00 34.00 150 VAL B C 1
ATOM 2557 O O . VAL B 1 142 ? 40.663 -14.404 24.969 1.00 32.83 150 VAL B O 1
ATOM 2561 N N . ALA B 1 143 ? 42.002 -13.774 26.660 1.00 34.70 151 ALA B N 1
ATOM 2562 C CA . ALA B 1 143 ? 42.637 -15.075 26.758 1.00 41.81 151 ALA B CA 1
ATOM 2563 C C . ALA B 1 143 ? 41.535 -16.118 26.882 1.00 41.42 151 ALA B C 1
ATOM 2564 O O . ALA B 1 143 ? 41.446 -17.065 26.094 1.00 40.55 151 ALA B O 1
ATOM 2566 N N . HIS B 1 144 ? 40.681 -15.906 27.873 1.00 42.32 152 HIS B N 1
ATOM 2567 C CA . HIS B 1 144 ? 39.578 -16.801 28.157 1.00 42.80 152 HIS B CA 1
ATOM 2568 C C . HIS B 1 144 ? 38.630 -17.002 26.979 1.00 42.42 152 HIS B C 1
ATOM 2569 O O . HIS B 1 144 ? 38.177 -18.118 26.720 1.00 41.85 152 HIS B O 1
ATOM 2576 N N . SER B 1 145 ? 38.322 -15.921 26.272 1.00 40.38 153 SER B N 1
ATOM 2577 C CA . SER B 1 145 ? 37.422 -16.005 25.131 1.00 39.88 153 SER B CA 1
ATOM 2578 C C . SER B 1 145 ? 37.974 -16.950 24.064 1.00 40.95 153 SER B C 1
ATOM 2579 O O . SER B 1 145 ? 37.214 -17.640 23.384 1.00 40.75 153 SER B O 1
ATOM 2582 N N . VAL B 1 146 ? 39.295 -16.995 23.929 1.00 39.71 154 VAL B N 1
ATOM 2583 C CA . VAL B 1 146 ? 39.918 -17.858 22.937 1.00 32.99 154 VAL B CA 1
ATOM 2584 C C . VAL B 1 146 ? 40.509 -19.136 23.533 1.00 41.14 154 VAL B C 1
ATOM 2585 O O . VAL B 1 146 ? 41.444 -19.718 22.979 1.00 46.53 154 VAL B O 1
ATOM 2589 N N . ARG B 1 147 ? 39.958 -19.579 24.657 1.00 41.87 155 ARG B N 1
ATOM 2590 C CA . ARG B 1 147 ? 40.441 -20.793 25.303 1.00 45.07 155 ARG B CA 1
ATOM 2591 C C . ARG B 1 147 ? 41.958 -20.799 25.393 1.00 44.29 155 ARG B C 1
ATOM 2592 O O . ARG B 1 147 ? 42.599 -21.785 25.028 1.00 51.04 155 ARG B O 1
ATOM 2600 N N . LYS B 1 148 ? 42.529 -19.698 25.873 1.00 36.32 156 LYS B N 1
ATOM 2601 C CA . LYS B 1 148 ? 43.974 -19.588 26.025 1.00 38.91 156 LYS B CA 1
ATOM 2602 C C . LYS B 1 148 ? 44.303 -19.054 27.420 1.00 37.36 156 LYS B C 1
ATOM 2603 O O . LYS B 1 148 ? 43.495 -18.351 28.020 1.00 39.13 156 LYS B O 1
ATOM 2609 N N . LYS B 1 149 ? 45.483 -19.388 27.934 1.00 36.44 157 LYS B N 1
ATOM 2610 C CA . LYS B 1 149 ? 45.898 -18.913 29.253 1.00 36.04 157 LYS B CA 1
ATOM 2611 C C . LYS B 1 149 ? 46.700 -17.616 29.118 1.00 38.33 157 LYS B C 1
ATOM 2612 O O . LYS B 1 149 ? 47.504 -17.466 28.199 1.00 37.06 157 LYS B O 1
ATOM 2618 N N . LEU B 1 150 ? 46.475 -16.674 30.027 1.00 43.74 158 LEU B N 1
ATOM 2619 C CA . LEU B 1 150 ? 47.207 -15.408 29.999 1.00 42.16 158 LEU B CA 1
ATOM 2620 C C . LEU B 1 150 ? 48.484 -15.554 30.819 1.00 42.06 158 LEU B C 1
ATOM 2621 O O . LEU B 1 150 ? 48.487 -16.158 31.892 1.00 41.28 158 LEU B O 1
ATOM 2626 N N . LEU B 1 151 ? 49.572 -15.005 30.302 1.00 37.80 159 LEU B N 1
ATOM 2627 C CA . LEU B 1 151 ? 50.842 -15.083 30.988 1.00 33.36 159 LEU B CA 1
ATOM 2628 C C . LEU B 1 151 ? 51.395 -13.682 31.113 1.00 33.34 159 LEU B C 1
ATOM 2629 O O . LEU B 1 151 ? 51.678 -13.033 30.106 1.00 31.52 159 LEU B O 1
ATOM 2634 N N . ILE B 1 152 ? 51.530 -13.212 32.350 1.00 30.27 160 ILE B N 1
ATOM 2635 C CA . ILE B 1 152 ? 52.064 -11.884 32.595 1.00 26.08 160 ILE B CA 1
ATOM 2636 C C . ILE B 1 152 ? 53.569 -11.969 32.816 1.00 27.72 160 ILE B C 1
ATOM 2637 O O . ILE B 1 152 ? 54.037 -12.535 33.810 1.00 29.69 160 ILE B O 1
ATOM 2642 N N . ALA B 1 153 ? 54.324 -11.410 31.877 1.00 24.21 161 ALA B N 1
ATOM 2643 C CA . ALA B 1 153 ? 55.775 -11.410 31.964 1.00 22.93 161 ALA B CA 1
ATOM 2644 C C . ALA B 1 153 ? 56.252 -10.048 32.449 1.00 25.59 161 ALA B C 1
ATOM 2645 O O . ALA B 1 153 ? 56.141 -9.044 31.750 1.00 25.08 161 ALA B O 1
ATOM 2647 N N . ILE B 1 154 ? 56.774 -10.013 33.663 1.00 24.06 162 ILE B N 1
ATOM 2648 C CA . ILE B 1 154 ? 57.257 -8.771 34.214 1.00 22.11 162 ILE B CA 1
ATOM 2649 C C . ILE B 1 154 ? 58.764 -8.705 34.092 1.00 29.03 162 ILE B C 1
ATOM 2650 O O . ILE B 1 154 ? 59.457 -9.686 34.339 1.00 27.71 162 ILE B O 1
ATOM 2655 N N . VAL B 1 155 ? 59.268 -7.552 33.677 1.00 31.01 163 VAL B N 1
ATOM 2656 C CA . VAL B 1 155 ? 60.701 -7.354 33.610 1.00 28.75 163 VAL B CA 1
ATOM 2657 C C . VAL B 1 155 ? 60.901 -6.516 34.859 1.00 31.21 163 VAL B C 1
ATOM 2658 O O . VAL B 1 155 ? 60.477 -5.367 34.908 1.00 33.85 163 VAL B O 1
ATOM 2662 N N . ASP B 1 156 ? 61.504 -7.095 35.889 1.00 34.96 164 ASP B N 1
ATOM 2663 C CA . ASP B 1 156 ? 61.703 -6.346 37.116 1.00 33.09 164 ASP B CA 1
ATOM 2664 C C . ASP B 1 156 ? 62.860 -5.365 36.982 1.00 26.92 164 ASP B C 1
ATOM 2665 O O . ASP B 1 156 ? 63.600 -5.384 35.999 1.00 31.19 164 ASP B O 1
ATOM 2670 N N . ALA B 1 157 ? 62.997 -4.500 37.976 1.00 29.50 165 ALA B N 1
ATOM 2671 C CA . ALA B 1 157 ? 64.031 -3.478 37.984 1.00 25.46 165 ALA B CA 1
ATOM 2672 C C . ALA B 1 157 ? 65.433 -4.035 37.825 1.00 23.79 165 ALA B C 1
ATOM 2673 O O . ALA B 1 157 ? 66.362 -3.303 37.502 1.00 27.41 165 ALA B O 1
ATOM 2675 N N . ASP B 1 158 ? 65.585 -5.334 38.045 1.00 25.96 166 ASP B N 1
ATOM 2676 C CA . ASP B 1 158 ? 66.893 -5.973 37.923 1.00 28.58 166 ASP B CA 1
ATOM 2677 C C . ASP B 1 158 ? 67.110 -6.544 36.526 1.00 30.47 166 ASP B C 1
ATOM 2678 O O . ASP B 1 158 ? 68.126 -7.182 36.250 1.00 32.36 166 ASP B O 1
ATOM 2683 N N . GLY B 1 159 ? 66.142 -6.321 35.647 1.00 28.86 167 GLY B N 1
ATOM 2684 C CA . GLY B 1 159 ? 66.269 -6.810 34.293 1.00 30.04 167 GLY B CA 1
ATOM 2685 C C . GLY B 1 159 ? 65.901 -8.267 34.136 1.00 28.08 167 GLY B C 1
ATOM 2686 O O . GLY B 1 159 ? 66.043 -8.828 33.048 1.00 27.36 167 GLY B O 1
ATOM 2687 N N . ASP B 1 160 ? 65.433 -8.881 35.217 1.00 27.03 168 ASP B N 1
ATOM 2688 C CA . ASP B 1 160 ? 65.018 -10.287 35.189 1.00 29.24 168 ASP B CA 1
ATOM 2689 C C . ASP B 1 160 ? 63.528 -10.415 34.887 1.00 29.44 168 ASP B C 1
ATOM 2690 O O . ASP B 1 160 ? 62.749 -9.510 35.197 1.00 30.71 168 ASP B O 1
ATOM 2695 N N . ILE B 1 161 ? 63.125 -11.536 34.290 1.00 26.99 169 ILE B N 1
ATOM 2696 C CA . ILE B 1 161 ? 61.716 -11.723 33.974 1.00 26.81 169 ILE B CA 1
ATOM 2697 C C . ILE B 1 161 ? 61.043 -12.643 34.988 1.00 2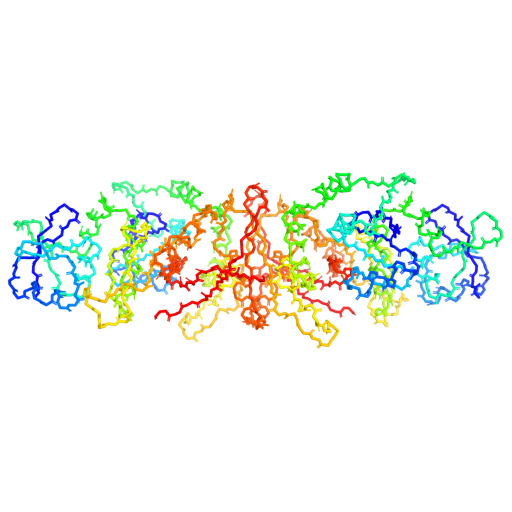9.94 169 ILE B C 1
ATOM 2698 O O . ILE B 1 161 ? 61.559 -13.706 35.321 1.00 27.89 169 ILE B O 1
ATOM 2703 N N . VAL B 1 162 ? 59.898 -12.190 35.495 1.00 29.73 170 VAL B N 1
ATOM 2704 C CA . VAL B 1 162 ? 59.097 -12.927 36.463 1.00 26.97 170 VAL B CA 1
ATOM 2705 C C . VAL B 1 162 ? 57.738 -13.144 35.807 1.00 28.29 170 VAL B C 1
ATOM 2706 O O . VAL B 1 162 ? 57.123 -12.201 35.313 1.00 31.40 170 VAL B O 1
ATOM 2710 N N . TYR B 1 163 ? 57.261 -14.379 35.813 1.00 30.61 171 TYR B N 1
ATOM 2711 C CA . TYR B 1 163 ? 55.994 -14.678 35.171 1.00 29.86 171 TYR B CA 1
ATOM 2712 C C . TYR B 1 163 ? 54.878 -15.036 36.137 1.00 32.54 171 TYR B C 1
ATOM 2713 O O . TYR B 1 163 ? 55.095 -15.716 37.143 1.00 31.58 171 TYR B O 1
ATOM 2722 N N . TYR B 1 164 ? 53.675 -14.575 35.807 1.00 29.24 172 TYR B N 1
ATOM 2723 C CA . TYR B 1 164 ? 52.503 -14.840 36.615 1.00 26.40 172 TYR B CA 1
ATOM 2724 C C . TYR B 1 164 ? 51.339 -15.239 35.736 1.00 29.53 172 TYR B C 1
ATOM 2725 O O . TYR B 1 164 ? 51.173 -14.739 34.625 1.00 31.11 172 TYR B O 1
ATOM 2734 N N . ASN B 1 165 ? 50.539 -16.156 36.249 1.00 34.09 173 ASN B N 1
ATOM 2735 C CA . ASN B 1 165 ? 49.365 -16.621 35.548 1.00 38.09 173 ASN B CA 1
ATOM 2736 C C . ASN B 1 165 ? 48.177 -16.043 36.302 1.00 42.48 173 ASN B C 1
ATOM 2737 O O . ASN B 1 165 ? 48.125 -16.113 37.528 1.00 47.36 173 ASN B O 1
ATOM 2742 N N . MET B 1 166 ? 47.234 -15.462 35.571 1.00 40.87 174 MET B N 1
ATOM 2743 C CA . MET B 1 166 ? 46.056 -14.864 36.179 1.00 36.63 174 MET B CA 1
ATOM 2744 C C . MET B 1 166 ? 44.778 -15.435 35.581 1.00 37.15 174 MET B C 1
ATOM 2745 O O . MET B 1 166 ? 44.637 -15.499 34.360 1.00 39.81 174 MET B O 1
ATOM 2750 N N . THR B 1 167 ? 43.839 -15.831 36.437 1.00 37.47 175 THR B N 1
ATOM 2751 C CA . THR B 1 167 ? 42.590 -16.413 35.954 1.00 36.71 175 THR B CA 1
ATOM 2752 C C . THR B 1 167 ? 41.331 -16.030 36.711 1.00 34.08 175 THR B C 1
ATOM 2753 O O . THR B 1 167 ? 41.384 -15.476 37.800 1.00 43.58 175 THR B O 1
ATOM 2757 N N . TYR B 1 168 ? 40.194 -16.358 36.109 1.00 37.55 176 TYR B N 1
ATOM 2758 C CA . TYR B 1 168 ? 38.887 -16.107 36.695 1.00 33.88 176 TYR B CA 1
ATOM 2759 C C . TYR B 1 168 ? 38.701 -17.159 37.780 1.00 37.89 176 TYR B C 1
ATOM 2760 O O . TYR B 1 168 ? 39.269 -18.248 37.690 1.00 34.42 176 TYR B O 1
ATOM 2769 N N . VAL B 1 169 ? 37.916 -16.830 38.804 1.00 38.29 177 VAL B N 1
ATOM 2770 C CA . VAL B 1 169 ? 37.632 -17.754 39.900 1.00 35.72 177 VAL B CA 1
ATOM 2771 C C . VAL B 1 169 ? 36.223 -17.526 40.411 1.00 40.23 177 VAL B C 1
ATOM 2772 O O . VAL B 1 169 ? 35.695 -16.410 40.346 1.00 44.82 177 VAL B O 1
ATOM 2776 N N . LYS B 1 170 ? 35.612 -18.587 40.918 1.00 46.02 178 LYS B N 1
ATOM 2777 C CA . LYS B 1 170 ? 34.269 -18.486 41.474 1.00 51.48 178 LYS B CA 1
ATOM 2778 C C . LYS B 1 170 ? 34.358 -18.962 42.918 1.00 50.55 178 LYS B C 1
ATOM 2779 O O . LYS B 1 170 ? 34.319 -20.162 43.186 1.00 56.63 178 LYS B O 1
ATOM 2785 N N . PRO B 1 171 ? 34.494 -18.027 43.871 1.00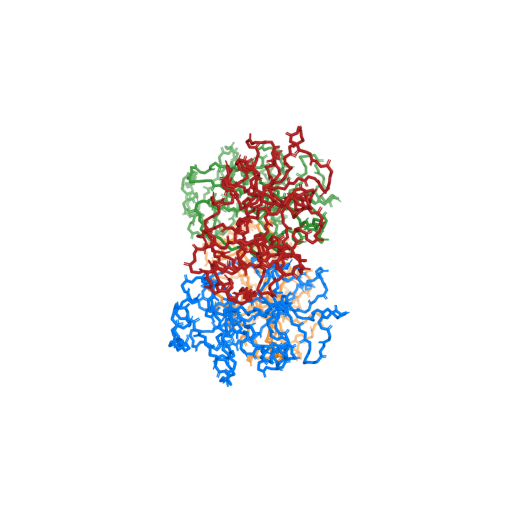 48.03 179 PRO B N 1
ATOM 2786 C CA . PRO B 1 171 ? 34.584 -18.455 45.268 1.00 48.74 179 PRO B CA 1
ATOM 2787 C C . PRO B 1 171 ? 33.314 -19.209 45.660 1.00 57.34 179 PRO B C 1
ATOM 2788 O O . PRO B 1 171 ? 32.218 -18.802 45.205 1.00 59.46 179 PRO B O 1
ATOM 2793 N N . LYS C 1 1 ? 84.016 7.644 30.929 1.00 48.18 9 LYS C N 1
ATOM 2794 C CA . LYS C 1 1 ? 82.562 7.992 31.005 1.00 54.59 9 LYS C CA 1
ATOM 2795 C C . LYS C 1 1 ? 81.706 7.097 30.114 1.00 55.19 9 LYS C C 1
ATOM 2796 O O . LYS C 1 1 ? 81.488 7.408 28.943 1.00 61.75 9 LYS C O 1
ATOM 2802 N N . ILE C 1 2 ? 81.221 5.990 30.675 1.00 54.30 10 ILE C N 1
ATOM 2803 C CA . ILE C 1 2 ? 80.382 5.045 29.940 1.00 42.98 10 ILE C CA 1
ATOM 2804 C C . ILE C 1 2 ? 79.150 5.762 29.406 1.00 44.86 10 ILE C C 1
ATOM 2805 O O . ILE C 1 2 ? 78.638 6.687 30.040 1.00 48.02 10 ILE C O 1
ATOM 2810 N N . THR C 1 3 ? 78.687 5.352 28.230 1.00 44.38 11 THR C N 1
ATOM 2811 C CA . THR C 1 3 ? 77.500 5.959 27.648 1.00 46.57 11 THR C CA 1
ATOM 2812 C C . THR C 1 3 ? 76.461 4.872 27.357 1.00 40.55 11 THR C C 1
ATOM 2813 O O . THR C 1 3 ? 76.779 3.808 26.832 1.00 38.00 11 THR C O 1
ATOM 2817 N N . GLY C 1 4 ? 75.220 5.145 27.743 1.00 38.83 12 GLY C N 1
ATOM 2818 C CA . GLY C 1 4 ? 74.145 4.201 27.532 1.00 36.58 12 GLY C CA 1
ATOM 2819 C C . GLY C 1 4 ? 73.043 4.793 26.681 1.00 37.67 12 GLY C C 1
ATOM 2820 O O . GLY C 1 4 ? 73.006 5.998 26.442 1.00 39.86 12 GLY C O 1
ATOM 2821 N N . LEU C 1 5 ? 72.136 3.936 26.237 1.00 37.39 13 LEU C N 1
ATOM 2822 C CA . LEU C 1 5 ? 71.025 4.345 25.399 1.00 33.67 13 LEU C CA 1
ATOM 2823 C C . LEU C 1 5 ? 69.707 4.291 26.151 1.00 38.53 13 LEU C C 1
ATOM 2824 O O . LEU C 1 5 ? 69.308 3.227 26.624 1.00 39.99 13 LEU C O 1
ATOM 2829 N N . LEU C 1 6 ? 69.024 5.423 26.267 1.00 38.74 14 LEU C N 1
ATOM 2830 C CA . LEU C 1 6 ? 67.733 5.410 26.937 1.00 41.09 14 LEU C CA 1
ATOM 2831 C C . LEU C 1 6 ? 66.776 4.730 25.969 1.00 44.48 14 LEU C C 1
ATOM 2832 O O . LEU C 1 6 ? 66.609 5.183 24.834 1.00 44.05 14 LEU C O 1
ATOM 2837 N N . ASP C 1 7 ? 66.166 3.639 26.428 1.00 49.48 15 ASP C N 1
ATOM 2838 C CA . ASP C 1 7 ? 65.224 2.845 25.633 1.00 47.91 15 ASP C CA 1
ATOM 2839 C C . ASP C 1 7 ? 63.993 2.505 26.480 1.00 46.86 15 ASP C C 1
ATOM 2840 O O . ASP C 1 7 ? 63.854 1.395 26.999 1.00 45.70 15 ASP C O 1
ATOM 2845 N N . GLY C 1 8 ? 63.100 3.474 26.632 1.00 44.84 16 GLY C N 1
ATOM 2846 C CA . GLY C 1 8 ? 61.904 3.228 27.412 1.00 38.01 16 GLY C CA 1
ATOM 2847 C C . GLY C 1 8 ? 62.142 3.224 28.906 1.00 40.42 16 GLY C C 1
ATOM 2848 O O . GLY C 1 8 ? 62.436 4.269 29.494 1.00 39.31 16 GLY C O 1
ATOM 2849 N N . ASP C 1 9 ? 62.029 2.047 29.518 1.00 38.84 17 ASP C N 1
ATOM 2850 C CA . ASP C 1 9 ? 62.206 1.913 30.958 1.00 37.95 17 ASP C CA 1
ATOM 2851 C C . ASP C 1 9 ? 63.632 1.586 31.394 1.00 35.19 17 ASP C C 1
ATOM 2852 O O . ASP C 1 9 ? 63.947 1.639 32.583 1.00 34.80 17 ASP C O 1
ATOM 2857 N N . ARG C 1 10 ? 64.498 1.257 30.442 1.00 27.51 18 ARG C N 1
ATOM 2858 C CA . ARG C 1 10 ? 65.874 0.928 30.784 1.00 29.15 18 ARG C CA 1
ATOM 2859 C C . ARG C 1 10 ? 66.934 1.599 29.902 1.00 31.68 18 ARG C C 1
ATOM 2860 O O . ARG C 1 10 ? 66.623 2.201 28.873 1.00 31.94 18 ARG C O 1
ATOM 2868 N N . VAL C 1 11 ? 68.190 1.508 30.331 1.00 30.55 19 VAL C N 1
ATOM 2869 C CA . VAL C 1 11 ? 69.306 2.100 29.602 1.00 30.98 19 VAL C CA 1
ATOM 2870 C C . VAL C 1 11 ? 70.262 0.993 29.141 1.00 32.01 19 VAL C C 1
ATOM 2871 O O . VAL C 1 11 ? 70.740 0.191 29.951 1.00 30.09 19 VAL C O 1
ATOM 2875 N N . ILE C 1 12 ? 70.531 0.956 27.835 1.00 30.91 20 ILE C N 1
ATOM 2876 C CA . ILE C 1 12 ? 71.409 -0.050 27.244 1.00 24.95 20 ILE C CA 1
ATOM 2877 C C . ILE C 1 12 ? 72.864 0.392 27.139 1.00 31.00 20 ILE C C 1
ATOM 2878 O O . ILE C 1 12 ? 73.177 1.478 26.634 1.00 32.86 20 ILE C O 1
ATOM 2883 N N . VAL C 1 13 ? 73.755 -0.470 27.612 1.00 35.39 21 VAL C N 1
ATOM 2884 C CA . VAL C 1 13 ? 75.187 -0.203 27.580 1.00 35.71 21 VAL C CA 1
ATOM 2885 C C . VAL C 1 13 ? 75.815 -1.299 26.728 1.00 38.25 21 VAL C C 1
ATOM 2886 O O . VAL C 1 13 ? 75.714 -2.490 27.051 1.00 36.37 21 VAL C O 1
ATOM 2890 N N . PHE C 1 14 ? 76.455 -0.890 25.638 1.00 41.76 22 PHE C N 1
ATOM 2891 C CA . PHE C 1 14 ? 77.091 -1.836 24.732 1.00 41.38 22 PHE C CA 1
ATOM 2892 C C . PHE C 1 14 ? 78.589 -1.939 24.963 1.00 42.90 22 PHE C C 1
ATOM 2893 O O . PHE C 1 14 ? 79.171 -3.011 24.804 1.00 43.93 22 PHE C O 1
ATOM 2901 N N . ASP C 1 15 ? 79.208 -0.828 25.352 1.00 49.63 23 ASP C N 1
ATOM 2902 C CA . ASP C 1 15 ? 80.643 -0.809 25.599 1.00 55.08 23 ASP C CA 1
ATOM 2903 C C . ASP C 1 15 ? 81.059 -1.957 26.517 1.00 57.05 23 ASP C C 1
ATOM 2904 O O . ASP C 1 15 ? 80.704 -1.987 27.698 1.00 56.00 23 ASP C O 1
ATOM 2909 N N . LYS C 1 16 ? 81.818 -2.897 25.967 1.00 60.11 24 LYS C N 1
ATOM 2910 C CA . LYS C 1 16 ? 82.282 -4.051 26.727 1.00 64.11 24 LYS C CA 1
ATOM 2911 C C . LYS C 1 16 ? 83.046 -3.636 27.975 1.00 62.87 24 LYS C C 1
ATOM 2912 O O . LYS C 1 16 ? 83.127 -4.390 28.944 1.00 60.54 24 LYS C O 1
ATOM 2918 N N . ASN C 1 17 ? 83.607 -2.432 27.940 1.00 65.05 25 ASN C N 1
ATOM 2919 C CA . ASN C 1 17 ? 84.366 -1.899 29.061 1.00 66.25 25 ASN C CA 1
ATOM 2920 C C . ASN C 1 17 ? 83.447 -1.451 30.187 1.00 59.83 25 ASN C C 1
ATOM 2921 O O . ASN C 1 17 ? 83.653 -1.815 31.343 1.00 58.94 25 ASN C O 1
ATOM 2926 N N . GLY C 1 18 ? 82.446 -0.644 29.840 1.00 52.80 26 GLY C N 1
ATOM 2927 C CA . GLY C 1 18 ? 81.494 -0.173 30.829 1.00 47.42 26 GLY C CA 1
ATOM 2928 C C . GLY C 1 18 ? 80.766 -1.361 31.419 1.00 39.58 26 GLY C C 1
ATOM 2929 O O . GLY C 1 18 ? 80.472 -1.394 32.611 1.00 42.00 26 GLY C O 1
ATOM 2930 N N . ILE C 1 19 ? 80.478 -2.348 30.578 1.00 34.27 27 ILE C N 1
ATOM 2931 C CA . ILE C 1 19 ? 79.787 -3.546 31.028 1.00 34.69 27 ILE C CA 1
ATOM 2932 C C . ILE C 1 19 ? 80.567 -4.224 32.148 1.00 33.08 27 ILE C C 1
ATOM 2933 O O . ILE C 1 19 ? 79.985 -4.693 33.119 1.00 33.64 27 ILE C O 1
ATOM 2938 N N . SER C 1 20 ? 81.887 -4.271 32.014 1.00 35.55 28 SER C N 1
ATOM 2939 C CA . SER C 1 20 ? 82.735 -4.875 33.037 1.00 40.93 28 SER C CA 1
ATOM 2940 C C . SER C 1 20 ? 82.722 -4.024 34.304 1.00 41.08 28 SER C C 1
ATOM 2941 O O . SER C 1 20 ? 82.558 -4.544 35.407 1.00 39.88 28 SER C O 1
ATOM 2944 N N . LYS C 1 21 ? 82.891 -2.713 34.127 1.00 39.84 29 LYS C N 1
ATOM 2945 C CA . LYS C 1 21 ? 82.905 -1.757 35.231 1.00 39.61 29 LYS C CA 1
ATOM 2946 C C . LYS C 1 21 ? 81.623 -1.814 36.044 1.00 39.33 29 LYS C C 1
ATOM 2947 O O . LYS C 1 21 ? 81.654 -2.030 37.256 1.00 40.36 29 LYS C O 1
ATOM 2953 N N . LEU C 1 22 ? 80.497 -1.602 35.368 1.00 37.46 30 LEU C N 1
ATOM 2954 C CA . LEU C 1 22 ? 79.189 -1.621 36.013 1.00 37.43 30 LEU C CA 1
ATOM 2955 C C . LEU C 1 22 ? 78.877 -2.976 36.645 1.00 38.49 30 LEU C C 1
ATOM 2956 O O . LEU C 1 22 ? 78.426 -3.047 37.786 1.00 39.62 30 LEU C O 1
ATOM 2961 N N . SER C 1 23 ? 79.124 -4.044 35.893 1.00 41.39 31 SER C N 1
ATOM 2962 C CA . SER C 1 23 ? 78.893 -5.412 36.352 1.00 39.76 31 SER C CA 1
ATOM 2963 C C . SER C 1 23 ? 79.652 -5.724 37.641 1.00 40.95 31 SER C C 1
ATOM 2964 O O . SER C 1 23 ? 79.134 -6.404 38.532 1.00 42.62 31 SER C O 1
ATOM 2967 N N . ALA C 1 24 ? 80.886 -5.233 37.720 1.00 46.07 32 ALA C N 1
ATOM 2968 C CA . ALA C 1 24 ? 81.737 -5.431 38.891 1.00 47.62 32 ALA C CA 1
ATOM 2969 C C . ALA C 1 24 ? 81.092 -4.858 40.157 1.00 50.02 32 ALA C C 1
ATOM 2970 O O . ALA C 1 24 ? 80.995 -5.544 41.174 1.00 53.31 32 ALA C O 1
ATOM 2972 N N . ARG C 1 25 ? 80.657 -3.601 40.092 1.00 50.58 33 ARG C N 1
ATOM 2973 C CA . ARG C 1 25 ? 80.017 -2.948 41.232 1.00 48.71 33 ARG C CA 1
ATOM 2974 C C . ARG C 1 25 ? 78.527 -3.307 41.327 1.00 44.36 33 ARG C C 1
ATOM 2975 O O . ARG C 1 25 ? 77.748 -2.621 41.991 1.00 43.40 33 ARG C O 1
ATOM 2983 N N . HIS C 1 26 ? 78.141 -4.383 40.649 1.00 43.26 34 HIS C N 1
ATOM 2984 C CA . HIS C 1 26 ? 76.763 -4.870 40.669 1.00 45.95 34 HIS C CA 1
ATOM 2985 C C . HIS C 1 26 ? 75.673 -3.978 40.093 1.00 40.96 34 HIS C C 1
ATOM 2986 O O . HIS C 1 26 ? 74.569 -3.920 40.628 1.00 39.77 34 HIS C O 1
ATOM 2993 N N . TYR C 1 27 ? 75.971 -3.303 38.990 1.00 40.97 35 TYR C N 1
ATOM 2994 C CA . TYR C 1 27 ? 74.991 -2.434 38.354 1.00 35.95 35 TYR C CA 1
ATOM 2995 C C . TYR C 1 27 ? 74.407 -3.071 37.094 1.00 36.52 35 TYR C C 1
ATOM 2996 O O . TYR C 1 27 ? 75.128 -3.692 36.308 1.00 31.29 35 TYR C O 1
ATOM 3005 N N . GLY C 1 28 ? 73.095 -2.918 36.927 1.00 33.76 36 GLY C N 1
ATOM 3006 C CA . GLY C 1 28 ? 72.400 -3.439 35.763 1.00 37.24 36 GLY C CA 1
ATOM 3007 C C . GLY C 1 28 ? 72.411 -4.940 35.558 1.00 35.60 36 GLY C C 1
ATOM 3008 O O . GLY C 1 28 ? 72.842 -5.692 36.424 1.00 36.92 36 GLY C O 1
ATOM 3009 N N . ASN C 1 29 ? 71.932 -5.368 34.394 1.00 35.01 37 ASN C N 1
ATOM 3010 C CA . ASN C 1 29 ? 71.871 -6.785 34.050 1.00 34.41 37 ASN C CA 1
ATOM 3011 C C . ASN C 1 29 ? 72.597 -7.034 32.728 1.00 33.90 37 ASN C C 1
ATOM 3012 O O . ASN C 1 29 ? 72.354 -6.339 31.736 1.00 34.80 37 ASN C O 1
ATOM 3017 N N . VAL C 1 30 ? 73.491 -8.019 32.728 1.00 29.63 38 VAL C N 1
ATOM 3018 C CA . VAL C 1 30 ? 74.271 -8.374 31.544 1.00 31.43 38 VAL C CA 1
ATOM 3019 C C . VAL C 1 30 ? 73.541 -9.377 30.645 1.00 35.16 38 VAL C C 1
ATOM 3020 O O . VAL C 1 30 ? 73.662 -10.592 30.837 1.00 33.01 38 VAL C O 1
ATOM 3024 N N . GLU C 1 31 ? 72.803 -8.869 29.660 1.00 33.61 39 GLU C N 1
ATOM 3025 C CA . GLU C 1 31 ? 72.056 -9.726 28.755 1.00 36.86 39 GLU C CA 1
ATOM 3026 C C . GLU C 1 31 ? 72.998 -10.625 27.970 1.00 39.60 39 GLU C C 1
ATOM 3027 O O . GLU C 1 31 ? 72.629 -11.728 27.560 1.00 39.50 39 GLU C O 1
ATOM 3033 N N . GLY C 1 32 ? 74.223 -10.147 27.774 1.00 39.99 40 GLY C N 1
ATOM 3034 C CA . GLY C 1 32 ? 75.201 -10.909 27.023 1.00 34.29 40 GLY C CA 1
ATOM 3035 C C . GLY C 1 32 ? 75.736 -10.026 25.919 1.00 36.77 40 GLY C C 1
ATOM 3036 O O . GLY C 1 32 ? 76.943 -9.876 25.773 1.00 44.96 40 GLY C O 1
ATOM 3037 N N . ASN C 1 33 ? 74.833 -9.430 25.147 1.00 37.08 41 ASN C N 1
ATOM 3038 C CA . ASN C 1 33 ? 75.210 -8.546 24.050 1.00 35.01 41 ASN C CA 1
ATOM 3039 C C . ASN C 1 33 ? 75.252 -7.114 24.538 1.00 40.05 41 ASN C C 1
ATOM 3040 O O . ASN C 1 33 ? 75.815 -6.231 23.886 1.00 45.51 41 ASN C O 1
ATOM 3045 N N . PHE C 1 34 ? 74.638 -6.889 25.692 1.00 38.44 42 PHE C N 1
ATOM 3046 C CA . PHE C 1 34 ? 74.622 -5.570 26.307 1.00 37.83 42 PHE C CA 1
ATOM 3047 C C . PHE C 1 34 ? 74.330 -5.719 27.793 1.00 33.77 42 PHE C C 1
ATOM 3048 O O . PHE C 1 34 ? 74.110 -6.829 28.291 1.00 26.90 42 PHE C O 1
ATOM 3056 N N . LEU C 1 35 ? 74.373 -4.600 28.504 1.00 30.82 43 LEU C N 1
ATOM 3057 C CA . LEU C 1 35 ? 74.044 -4.587 29.918 1.00 32.35 43 LEU C CA 1
ATOM 3058 C C . LEU C 1 35 ? 72.964 -3.521 29.989 1.00 33.29 43 LEU C C 1
ATOM 3059 O O . LEU C 1 35 ? 73.074 -2.497 29.322 1.00 30.08 43 LEU C O 1
ATOM 3064 N N . SER C 1 36 ? 71.914 -3.760 30.766 1.00 34.55 44 SER C N 1
ATOM 3065 C CA . SER C 1 36 ? 70.854 -2.767 30.888 1.00 32.55 44 SER C CA 1
ATOM 3066 C C . SER C 1 36 ? 70.721 -2.322 32.337 1.00 30.83 44 SER C C 1
ATOM 3067 O O . SER C 1 36 ? 70.853 -3.126 33.261 1.00 31.17 44 SER C O 1
ATOM 3070 N N . LEU C 1 37 ? 70.481 -1.030 32.527 1.00 29.99 45 LEU C N 1
ATOM 3071 C CA . LEU C 1 37 ? 70.315 -0.467 33.857 1.00 28.04 45 LEU C CA 1
ATOM 3072 C C . LEU C 1 37 ? 68.895 0.023 33.974 1.00 30.76 45 LEU C C 1
ATOM 3073 O O . LEU C 1 37 ? 68.264 0.352 32.967 1.00 38.12 45 LEU C O 1
ATOM 3078 N N . SER C 1 38 ? 68.382 0.064 35.194 1.00 25.52 46 SER C N 1
ATOM 3079 C CA . SER C 1 38 ? 67.037 0.563 35.398 1.00 28.23 46 SER C CA 1
ATOM 3080 C C . SER C 1 38 ? 67.158 2.082 35.336 1.00 27.33 46 SER C C 1
ATOM 3081 O O . SER C 1 38 ? 68.276 2.612 35.333 1.00 32.62 46 SER C O 1
ATOM 3084 N N . LEU C 1 39 ? 66.030 2.786 35.284 1.00 25.89 47 LEU C N 1
ATOM 3085 C CA . LEU C 1 39 ? 66.070 4.245 35.221 1.00 28.82 47 LEU C CA 1
ATOM 3086 C C . LEU C 1 39 ? 66.677 4.838 36.499 1.00 32.49 47 LEU C C 1
ATOM 3087 O O . LEU C 1 39 ? 67.451 5.796 36.453 1.00 37.33 47 LEU C O 1
ATOM 3092 N N . VAL C 1 40 ? 66.330 4.259 37.640 1.00 31.23 48 VAL C N 1
ATOM 3093 C CA . VAL C 1 40 ? 66.854 4.720 38.917 1.00 31.16 48 VAL C CA 1
ATOM 3094 C C . VAL C 1 40 ? 68.376 4.531 38.933 1.00 31.39 48 VAL C C 1
ATOM 3095 O O . VAL C 1 40 ? 69.128 5.414 39.357 1.00 36.57 48 VAL C O 1
ATOM 3099 N N . GLU C 1 41 ? 68.822 3.372 38.463 1.00 26.72 49 GLU C N 1
ATOM 3100 C CA . GLU C 1 41 ? 70.241 3.057 38.394 1.00 22.45 49 GLU C CA 1
ATOM 3101 C C . GLU C 1 41 ? 70.986 4.047 37.504 1.00 27.72 49 GLU C C 1
ATOM 3102 O O . GLU C 1 41 ? 72.049 4.547 37.871 1.00 29.29 49 GLU C O 1
ATOM 3108 N N . ALA C 1 42 ? 70.429 4.323 36.328 1.00 27.53 50 ALA C N 1
ATOM 3109 C CA . ALA C 1 42 ? 71.058 5.242 35.385 1.00 28.55 50 ALA C CA 1
ATOM 3110 C C . ALA C 1 42 ? 71.158 6.645 35.971 1.00 33.51 50 ALA C C 1
ATOM 3111 O O . ALA C 1 42 ? 72.176 7.325 35.815 1.00 41.20 50 ALA C O 1
ATOM 3113 N N . LEU C 1 43 ? 70.100 7.076 36.649 1.00 35.39 51 LEU C N 1
ATOM 3114 C CA . LEU C 1 43 ? 70.071 8.403 37.266 1.00 34.11 51 LEU C CA 1
ATOM 3115 C C . LEU C 1 43 ? 71.226 8.499 38.252 1.00 34.31 51 LEU C C 1
ATOM 3116 O O . LEU C 1 43 ? 71.985 9.466 38.261 1.00 37.24 51 LEU C O 1
ATOM 3121 N N . TYR C 1 44 ? 71.340 7.472 39.083 1.00 34.26 52 TYR C N 1
ATOM 3122 C CA . TYR C 1 44 ? 72.374 7.390 40.100 1.00 30.79 52 TYR C CA 1
ATOM 3123 C C . TYR C 1 44 ? 73.779 7.441 39.520 1.00 32.57 52 TYR C C 1
ATOM 3124 O O . TYR C 1 44 ? 74.670 8.098 40.070 1.00 28.14 52 TYR C O 1
ATOM 3133 N N . LEU C 1 45 ? 73.971 6.729 38.412 1.00 32.82 53 LEU C N 1
ATOM 3134 C CA . LEU C 1 45 ? 75.267 6.657 37.752 1.00 30.18 53 LEU C CA 1
ATOM 3135 C C . LEU C 1 45 ? 75.642 7.951 37.044 1.00 30.37 53 LEU C C 1
ATOM 3136 O O . LEU C 1 45 ? 76.821 8.299 36.950 1.00 27.80 53 LEU C O 1
ATOM 3141 N N . ILE C 1 46 ? 74.645 8.661 36.537 1.00 32.33 54 ILE C N 1
ATOM 3142 C CA . ILE C 1 46 ? 74.902 9.945 35.891 1.00 36.06 54 ILE C CA 1
ATOM 3143 C C . ILE C 1 46 ? 75.418 10.834 37.034 1.00 41.28 54 ILE C C 1
ATOM 3144 O O . ILE C 1 46 ? 76.479 11.460 36.951 1.00 34.39 54 ILE C O 1
ATOM 3149 N N . ASN C 1 47 ? 74.637 10.851 38.111 1.00 47.91 55 ASN C N 1
ATOM 3150 C CA . ASN C 1 47 ? 74.928 11.613 39.317 1.00 45.78 55 ASN C CA 1
ATOM 3151 C C . ASN C 1 47 ? 76.321 11.263 39.847 1.00 43.07 55 ASN C C 1
ATOM 3152 O O . ASN C 1 47 ? 77.056 12.130 40.303 1.00 45.25 55 ASN C O 1
ATOM 3157 N N . LEU C 1 48 ? 76.684 9.990 39.779 1.00 43.12 56 LEU C N 1
ATOM 3158 C CA . LEU C 1 48 ? 77.997 9.555 40.232 1.00 41.93 56 LEU C CA 1
ATOM 3159 C C . LEU C 1 48 ? 79.069 10.013 39.235 1.00 46.35 56 LEU C C 1
ATOM 3160 O O . LEU C 1 48 ? 80.268 9.901 39.498 1.00 46.91 56 LEU C O 1
ATOM 3165 N N . GLY C 1 49 ? 78.628 10.520 38.086 1.00 47.07 57 GLY C N 1
ATOM 3166 C CA . GLY C 1 49 ? 79.556 10.977 37.066 1.00 45.83 57 GLY C CA 1
ATOM 3167 C C . GLY C 1 49 ? 80.119 9.864 36.194 1.00 44.76 57 GLY C C 1
ATOM 3168 O O . GLY C 1 49 ? 80.868 10.130 35.254 1.00 44.00 57 GLY C O 1
ATOM 3169 N N . TRP C 1 50 ? 79.757 8.618 36.496 1.00 41.73 58 TRP C N 1
ATOM 3170 C CA . TRP C 1 50 ? 80.241 7.468 35.736 1.00 42.42 58 TRP C CA 1
ATOM 3171 C C . TRP C 1 50 ? 79.568 7.288 34.378 1.00 41.21 58 TRP C C 1
ATOM 3172 O O . TRP C 1 50 ? 80.159 6.733 33.453 1.00 39.54 58 TRP C O 1
ATOM 3183 N N . LEU C 1 51 ? 78.331 7.748 34.258 1.00 41.52 59 LEU C N 1
ATOM 3184 C CA . LEU C 1 51 ? 77.581 7.521 33.033 1.00 39.22 59 LEU C CA 1
ATOM 3185 C C . LEU C 1 51 ? 77.054 8.720 32.251 1.00 43.28 59 LEU C C 1
ATOM 3186 O O . LEU C 1 51 ? 76.891 9.823 32.776 1.00 39.66 59 LEU C O 1
ATOM 3191 N N . GLU C 1 52 ? 76.781 8.455 30.979 1.00 40.17 60 GLU C N 1
ATOM 3192 C CA . GLU C 1 52 ? 76.262 9.426 30.036 1.00 42.45 60 GLU C CA 1
ATOM 3193 C C . GLU C 1 52 ? 75.065 8.739 29.413 1.00 36.87 60 GLU C C 1
ATOM 3194 O O . GLU C 1 52 ? 75.133 7.560 29.106 1.00 39.16 60 GLU C O 1
ATOM 3200 N N . VAL C 1 53 ? 73.968 9.453 29.224 1.00 35.71 61 VAL C N 1
ATOM 3201 C CA . VAL C 1 53 ? 72.803 8.828 28.617 1.00 37.87 61 VAL C CA 1
ATOM 3202 C C . VAL C 1 53 ? 72.307 9.652 27.436 1.00 44.31 61 VAL C C 1
ATOM 3203 O O . VAL C 1 53 ? 72.137 10.866 27.545 1.00 44.63 61 VAL C O 1
ATOM 3207 N N . LYS C 1 54 ? 72.095 8.978 26.305 1.00 49.06 62 LYS C N 1
ATOM 3208 C CA . LYS C 1 54 ? 71.616 9.619 25.079 1.00 52.32 62 LYS C CA 1
ATOM 3209 C C . LYS C 1 54 ? 70.299 8.984 24.647 1.00 48.94 62 LYS C C 1
ATOM 3210 O O . LYS C 1 54 ? 70.165 7.762 24.654 1.00 48.06 62 LYS C O 1
ATOM 3216 N N . TYR C 1 55 ? 69.328 9.814 24.278 1.00 52.97 63 TYR C N 1
ATOM 3217 C CA . TYR C 1 55 ? 68.019 9.315 23.865 1.00 57.52 63 TYR C CA 1
ATOM 3218 C C . TYR C 1 55 ? 67.874 9.256 22.344 1.00 63.69 63 TYR C C 1
ATOM 3219 O O . TYR C 1 55 ? 68.589 8.504 21.681 1.00 68.46 63 TYR C O 1
ATOM 3228 N N . LYS C 1 56 ? 66.948 10.034 21.789 1.00 70.32 64 LYS C N 1
ATOM 3229 C CA . LYS C 1 56 ? 66.742 10.052 20.339 1.00 75.39 64 LYS C CA 1
ATOM 3230 C C . LYS C 1 56 ? 67.665 11.086 19.697 1.00 75.93 64 LYS C C 1
ATOM 3231 O O . LYS C 1 56 ? 67.238 11.878 18.861 1.00 74.82 64 LYS C O 1
ATOM 3237 N N . ASP C 1 57 ? 68.933 11.068 20.092 1.00 78.11 65 ASP C N 1
ATOM 3238 C CA . ASP C 1 57 ? 69.911 12.013 19.575 1.00 82.10 65 ASP C CA 1
ATOM 3239 C C . ASP C 1 57 ? 71.263 11.789 20.244 1.00 83.12 65 ASP C C 1
ATOM 3240 O O . ASP C 1 57 ? 71.335 11.193 21.315 1.00 85.99 65 ASP C O 1
ATOM 3245 N N . ASN C 1 58 ? 72.329 12.277 19.614 1.00 84.03 66 ASN C N 1
ATOM 3246 C CA . ASN C 1 58 ? 73.680 12.117 20.145 1.00 83.31 66 ASN C CA 1
ATOM 3247 C C . ASN C 1 58 ? 74.048 13.123 21.234 1.00 79.49 66 ASN C C 1
ATOM 3248 O O . ASN C 1 58 ? 75.220 13.269 21.587 1.00 76.84 66 ASN C O 1
ATOM 3253 N N . LYS C 1 59 ? 73.048 13.822 21.761 1.00 74.82 67 LYS C N 1
ATOM 3254 C CA . LYS C 1 59 ? 73.286 14.788 22.825 1.00 70.67 67 LYS C CA 1
ATOM 3255 C C . LYS C 1 59 ? 72.818 14.159 24.129 1.00 64.39 67 LYS C C 1
ATOM 3256 O O . LYS C 1 59 ? 71.626 13.909 24.316 1.00 63.13 67 LYS C O 1
ATOM 3262 N N . PRO C 1 60 ? 73.758 13.869 25.040 1.00 58.44 68 PRO C N 1
ATOM 3263 C CA . PRO C 1 60 ? 73.436 13.262 26.334 1.00 58.30 68 PRO C CA 1
ATOM 3264 C C . PRO C 1 60 ? 72.429 14.083 27.134 1.00 58.46 68 PRO C C 1
ATOM 3265 O O . PRO C 1 60 ? 72.454 15.319 27.098 1.00 58.86 68 PRO C O 1
ATOM 3269 N N . LEU C 1 61 ? 71.539 13.392 27.842 1.00 55.51 69 LEU C N 1
ATOM 3270 C CA . LEU C 1 61 ? 70.534 14.059 28.659 1.00 50.35 69 LEU C CA 1
ATOM 3271 C C . LEU C 1 61 ? 71.176 14.461 29.974 1.00 50.01 69 LEU C C 1
ATOM 3272 O O . LEU C 1 61 ? 72.031 13.745 30.502 1.00 51.95 69 LEU C O 1
ATOM 3277 N N . SER C 1 62 ? 70.782 15.615 30.497 1.00 46.29 70 SER C N 1
ATOM 3278 C CA . SER C 1 62 ? 71.327 16.063 31.762 1.00 40.42 70 SER C CA 1
ATOM 3279 C C . SER C 1 62 ? 70.617 15.237 32.808 1.00 42.33 70 SER C C 1
ATOM 3280 O O . SER C 1 62 ? 69.604 14.590 32.512 1.00 41.10 70 SER C O 1
ATOM 3283 N N . PHE C 1 63 ? 71.156 15.248 34.022 1.00 41.50 71 PHE C N 1
ATOM 3284 C CA . PHE C 1 63 ? 70.557 14.518 35.122 1.00 35.90 71 PHE C CA 1
ATOM 3285 C C . PHE C 1 63 ? 69.088 14.926 35.233 1.00 36.35 71 PHE C C 1
ATOM 3286 O O . PHE C 1 63 ? 68.191 14.081 35.304 1.00 36.10 71 PHE C O 1
ATOM 3294 N N . GLU C 1 64 ? 68.858 16.235 35.238 1.00 32.42 72 GLU C N 1
ATOM 3295 C CA . GLU C 1 64 ? 67.516 16.792 35.340 1.00 36.69 72 GLU C CA 1
ATOM 3296 C C . GLU C 1 64 ? 66.640 16.353 34.172 1.00 38.42 72 GLU C C 1
ATOM 3297 O O . GLU C 1 64 ? 65.421 16.249 34.299 1.00 43.20 72 GLU C O 1
ATOM 3303 N N . GLU C 1 65 ? 67.278 16.102 33.034 1.00 44.66 73 GLU C N 1
ATOM 3304 C CA . GLU C 1 65 ? 66.590 15.671 31.824 1.00 38.16 73 GLU C CA 1
ATOM 3305 C C . GLU C 1 65 ? 66.076 14.245 31.990 1.00 41.74 73 GLU C C 1
ATOM 3306 O O . GLU C 1 65 ? 64.865 13.988 31.962 1.00 38.76 73 GLU C O 1
ATOM 3312 N N . LEU C 1 66 ? 67.006 13.313 32.154 1.00 39.33 74 LEU C N 1
ATOM 3313 C CA . LEU C 1 66 ? 66.631 11.922 32.327 1.00 35.87 74 LEU C CA 1
ATOM 3314 C C . LEU C 1 66 ? 65.659 11.840 33.496 1.00 39.20 74 LEU C C 1
ATOM 3315 O O . LEU C 1 66 ? 64.613 11.193 33.403 1.00 41.12 74 LEU C O 1
ATOM 3320 N N . TYR C 1 67 ? 66.003 12.517 34.590 1.00 41.89 75 TYR C N 1
ATOM 3321 C CA . TYR C 1 67 ? 65.164 12.510 35.784 1.00 43.28 75 TYR C CA 1
ATOM 3322 C C . TYR C 1 67 ? 63.701 12.838 35.491 1.00 43.44 75 TYR C C 1
ATOM 3323 O O . TYR C 1 67 ? 62.807 12.152 35.976 1.00 41.99 75 TYR C O 1
ATOM 3332 N N . GLU C 1 68 ? 63.458 13.888 34.708 1.00 46.35 76 GLU C N 1
ATOM 3333 C CA . GLU C 1 68 ? 62.093 14.285 34.359 1.00 43.91 76 GLU C CA 1
ATOM 3334 C C . GLU C 1 68 ? 61.405 13.218 33.516 1.00 41.03 76 GLU C C 1
ATOM 3335 O O . GLU C 1 68 ? 60.215 12.938 33.689 1.00 38.08 76 GLU C O 1
ATOM 3341 N N . TYR C 1 69 ? 62.164 12.632 32.598 1.00 39.97 77 TYR C N 1
ATOM 3342 C CA . TYR C 1 69 ? 61.655 11.572 31.739 1.00 39.64 77 TYR C CA 1
ATOM 3343 C C . TYR C 1 69 ? 61.139 10.460 32.645 1.00 41.10 77 TYR C C 1
ATOM 3344 O O . TYR C 1 69 ? 59.968 10.081 32.588 1.00 37.36 77 TYR C O 1
ATOM 3353 N N . ALA C 1 70 ? 62.039 9.955 33.485 1.00 39.90 78 ALA C N 1
ATOM 3354 C CA . ALA C 1 70 ? 61.740 8.882 34.426 1.00 39.30 78 ALA C CA 1
ATOM 3355 C C . ALA C 1 70 ? 60.562 9.214 35.346 1.00 40.96 78 ALA C C 1
ATOM 3356 O O . ALA C 1 70 ? 59.685 8.381 35.570 1.00 38.74 78 ALA C O 1
ATOM 3358 N N . ARG C 1 71 ? 60.550 10.428 35.886 1.00 44.28 79 ARG C N 1
ATOM 3359 C CA . ARG C 1 71 ? 59.476 10.860 36.771 1.00 43.96 79 ARG C CA 1
ATOM 3360 C C . ARG C 1 71 ? 58.158 10.639 36.049 1.00 45.40 79 ARG C C 1
ATOM 3361 O O . ARG C 1 71 ? 57.153 10.260 36.653 1.00 43.91 79 ARG C O 1
ATOM 3369 N N . ASN C 1 72 ? 58.180 10.869 34.741 1.00 43.33 80 ASN C N 1
ATOM 3370 C CA . ASN C 1 72 ? 56.985 10.728 33.933 1.00 48.82 80 ASN C CA 1
ATOM 3371 C C . ASN C 1 72 ? 56.550 9.302 33.609 1.00 50.16 80 ASN C C 1
ATOM 3372 O O . ASN C 1 72 ? 55.351 9.042 33.505 1.00 54.42 80 ASN C O 1
ATOM 3377 N N . VAL C 1 73 ? 57.499 8.379 33.449 1.00 46.14 81 VAL C N 1
ATOM 3378 C CA . VAL C 1 73 ? 57.149 6.986 33.140 1.00 41.83 81 VAL C CA 1
ATOM 3379 C C . VAL C 1 73 ? 57.033 6.087 34.366 1.00 36.48 81 VAL C C 1
ATOM 3380 O O . VAL C 1 73 ? 56.573 4.960 34.263 1.00 44.58 81 VAL C O 1
ATOM 3384 N N . GLU C 1 74 ? 57.450 6.578 35.524 1.00 41.23 82 GLU C 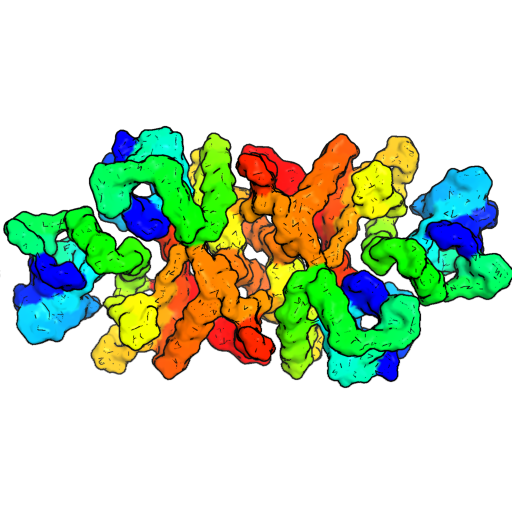N 1
ATOM 3385 C CA . GLU C 1 74 ? 57.375 5.781 36.742 1.00 41.30 82 GLU C CA 1
ATOM 3386 C C . GLU C 1 74 ? 56.779 6.554 37.915 1.00 41.94 82 GLU C C 1
ATOM 3387 O O . GLU C 1 74 ? 57.340 7.544 38.382 1.00 40.61 82 GLU C O 1
ATOM 3393 N N . GLU C 1 75 ? 55.635 6.075 38.384 1.00 47.75 83 GLU C N 1
ATOM 3394 C CA . GLU C 1 75 ? 54.911 6.682 39.494 1.00 52.49 83 GLU C CA 1
ATOM 3395 C C . GLU C 1 75 ? 55.777 7.187 40.651 1.00 52.59 83 GLU C C 1
ATOM 3396 O O . GLU C 1 75 ? 55.870 8.389 40.880 1.00 58.07 83 GLU C O 1
ATOM 3402 N N . ARG C 1 76 ? 56.415 6.266 41.368 1.00 47.97 84 ARG C N 1
ATOM 3403 C CA . ARG C 1 76 ? 57.224 6.619 42.534 1.00 43.13 84 ARG C CA 1
ATOM 3404 C C . ARG C 1 76 ? 58.718 6.824 42.318 1.00 40.23 84 ARG C C 1
ATOM 3405 O O . ARG C 1 76 ? 59.499 6.676 43.257 1.00 44.13 84 ARG C O 1
ATOM 3413 N N . LEU C 1 77 ? 59.117 7.183 41.104 1.00 35.88 85 LEU C N 1
ATOM 3414 C CA . LEU C 1 77 ? 60.531 7.383 40.800 1.00 35.47 85 LEU C CA 1
ATOM 3415 C C . LEU C 1 77 ? 61.294 8.219 41.813 1.00 31.85 85 LEU C C 1
ATOM 3416 O O . LEU C 1 77 ? 62.435 7.919 42.137 1.00 31.12 85 LEU C O 1
ATOM 3421 N N . CYS C 1 78 ? 60.673 9.288 42.281 1.00 38.68 86 CYS C N 1
ATOM 3422 C CA . CYS C 1 78 ? 61.308 10.169 43.254 1.00 44.68 86 CYS C CA 1
ATOM 3423 C C . CYS C 1 78 ? 61.716 9.432 44.536 1.00 41.23 86 CYS C C 1
ATOM 3424 O O . CYS C 1 78 ? 62.891 9.444 44.929 1.00 34.96 86 CYS C O 1
ATOM 3427 N N . LEU C 1 79 ? 60.741 8.794 45.178 1.00 35.37 87 LEU C N 1
ATOM 3428 C CA . LEU C 1 79 ? 60.979 8.054 46.413 1.00 32.04 87 LEU C CA 1
ATOM 3429 C C . LEU C 1 79 ? 62.059 6.994 46.252 1.00 31.75 87 LEU C C 1
ATOM 3430 O O . LEU C 1 79 ? 63.046 6.967 46.989 1.00 32.36 87 LEU C O 1
ATOM 3435 N N . LYS C 1 80 ? 61.855 6.115 45.280 1.00 34.67 88 LYS C N 1
ATOM 3436 C CA . LYS C 1 80 ? 62.786 5.032 45.010 1.00 28.40 88 LYS C CA 1
ATOM 3437 C C . LYS C 1 80 ? 64.191 5.522 44.682 1.00 27.18 88 LYS C C 1
ATOM 3438 O O . LYS C 1 80 ? 65.176 4.929 45.122 1.00 21.15 88 LYS C O 1
ATOM 3444 N N . TYR C 1 81 ? 64.295 6.598 43.908 1.00 27.53 89 TYR C N 1
ATOM 3445 C CA . TYR C 1 81 ? 65.617 7.101 43.561 1.00 28.80 89 TYR C CA 1
ATOM 3446 C C . TYR C 1 81 ? 66.336 7.545 44.814 1.00 27.12 89 TYR C C 1
ATOM 3447 O O . TYR C 1 81 ? 67.453 7.131 45.079 1.00 31.01 89 TYR C O 1
ATOM 3456 N N . LEU C 1 82 ? 65.676 8.408 45.574 1.00 30.72 90 LEU C N 1
ATOM 3457 C CA . LEU C 1 82 ? 66.222 8.933 46.815 1.00 27.74 90 LEU C CA 1
ATOM 3458 C C . LEU C 1 82 ? 66.705 7.836 47.767 1.00 28.48 90 LEU C C 1
ATOM 3459 O O . LEU C 1 82 ? 67.824 7.906 48.289 1.00 27.35 90 LEU C O 1
ATOM 3464 N N . VAL C 1 83 ? 65.869 6.825 47.996 1.00 25.64 91 VAL C N 1
ATOM 3465 C CA . VAL C 1 83 ? 66.245 5.744 48.905 1.00 23.73 91 VAL C CA 1
ATOM 3466 C C . VAL C 1 83 ? 67.301 4.821 48.300 1.00 25.60 91 VAL C C 1
ATOM 3467 O O . VAL C 1 83 ? 68.153 4.291 49.012 1.00 27.08 91 VAL C O 1
ATOM 3471 N N . TYR C 1 84 ? 67.256 4.635 46.983 1.00 27.88 92 TYR C N 1
ATOM 3472 C CA . TYR C 1 84 ? 68.238 3.793 46.305 1.00 29.07 92 TYR C CA 1
ATOM 3473 C C . TYR C 1 84 ? 69.624 4.437 46.460 1.00 30.82 92 TYR C C 1
ATOM 3474 O O . TYR C 1 84 ? 70.579 3.807 46.911 1.00 28.30 92 TYR C O 1
ATOM 3483 N N . LYS C 1 85 ? 69.712 5.702 46.071 1.00 30.75 93 LYS C N 1
ATOM 3484 C CA . LYS C 1 85 ? 70.944 6.462 46.158 1.00 29.03 93 LYS C CA 1
ATOM 3485 C C . LYS C 1 85 ? 71.484 6.443 47.582 1.00 33.15 93 LYS C C 1
ATOM 3486 O O . LYS C 1 85 ? 72.686 6.286 47.799 1.00 39.36 93 LYS C O 1
ATOM 3492 N N . ASP C 1 86 ? 70.601 6.602 48.561 1.00 29.92 94 ASP C N 1
ATOM 3493 C CA . ASP C 1 86 ? 71.040 6.599 49.949 1.00 28.42 94 ASP C CA 1
ATOM 3494 C C . ASP C 1 86 ? 71.583 5.249 50.421 1.00 26.41 94 ASP C C 1
ATOM 3495 O O . ASP C 1 86 ? 72.643 5.192 51.037 1.00 26.86 94 ASP C O 1
ATOM 3500 N N . LEU C 1 87 ? 70.861 4.165 50.140 1.00 22.92 95 LEU C N 1
ATOM 3501 C CA . LEU C 1 87 ? 71.309 2.840 50.564 1.00 29.12 95 LEU C CA 1
ATOM 3502 C C . LEU C 1 87 ? 72.542 2.380 49.785 1.00 36.18 95 LEU C C 1
ATOM 3503 O O . LEU C 1 87 ? 73.384 1.646 50.307 1.00 36.67 95 LEU C O 1
ATOM 3508 N N . ARG C 1 88 ? 72.648 2.816 48.533 1.00 40.10 96 ARG C N 1
ATOM 3509 C CA . ARG C 1 88 ? 73.794 2.470 47.693 1.00 41.30 96 ARG C CA 1
ATOM 3510 C C . ARG C 1 88 ? 74.993 3.173 48.315 1.00 41.35 96 ARG C C 1
ATOM 3511 O O . ARG C 1 88 ? 76.063 2.587 48.488 1.00 40.96 96 ARG C O 1
ATOM 3519 N N . THR C 1 89 ? 74.787 4.439 48.659 1.00 38.49 97 THR C N 1
ATOM 3520 C CA . THR C 1 89 ? 75.816 5.253 49.274 1.00 36.55 97 THR C CA 1
ATOM 3521 C C . THR C 1 89 ? 76.300 4.635 50.584 1.00 40.14 97 THR C C 1
ATOM 3522 O O . THR C 1 89 ? 77.487 4.691 50.897 1.00 40.28 97 THR C O 1
ATOM 3526 N N . ARG C 1 90 ? 75.386 4.043 51.348 1.00 40.47 98 ARG C N 1
ATOM 3527 C CA . ARG C 1 90 ? 75.764 3.398 52.606 1.00 40.41 98 ARG C CA 1
ATOM 3528 C C . ARG C 1 90 ? 76.548 2.118 52.339 1.00 41.66 98 ARG C C 1
ATOM 3529 O O . ARG C 1 90 ? 76.977 1.438 53.276 1.00 48.51 98 ARG C O 1
ATOM 3537 N N . GLY C 1 91 ? 76.713 1.782 51.060 1.00 40.29 99 GLY C N 1
ATOM 3538 C CA . GLY C 1 91 ? 77.467 0.597 50.697 1.00 37.12 99 GLY C CA 1
ATOM 3539 C C . GLY C 1 91 ? 76.684 -0.663 50.386 1.00 37.17 99 GLY C C 1
ATOM 3540 O O . GLY C 1 91 ? 77.275 -1.675 50.030 1.00 36.07 99 GLY C O 1
ATOM 3541 N N . TYR C 1 92 ? 75.364 -0.617 50.512 1.00 37.57 100 TYR C N 1
ATOM 3542 C CA . TYR C 1 92 ? 74.550 -1.795 50.233 1.00 31.46 100 TYR C CA 1
ATOM 3543 C C . TYR C 1 92 ? 74.394 -2.062 48.743 1.00 32.38 100 TYR C C 1
ATOM 3544 O O . TYR C 1 92 ? 74.450 -1.145 47.923 1.00 29.36 100 TYR C O 1
ATOM 3553 N N . ILE C 1 93 ? 74.201 -3.330 48.403 1.00 32.38 101 ILE C N 1
ATOM 3554 C CA . ILE C 1 93 ? 73.959 -3.711 47.025 1.00 26.37 101 ILE C CA 1
ATOM 3555 C C . ILE C 1 93 ? 72.436 -3.718 46.936 1.00 32.41 101 ILE C C 1
ATOM 3556 O O . ILE C 1 93 ? 71.779 -4.640 47.433 1.00 34.82 101 ILE C O 1
ATOM 3561 N N . VAL C 1 94 ? 71.883 -2.677 46.323 1.00 28.98 102 VAL C N 1
ATOM 3562 C CA . VAL C 1 94 ? 70.439 -2.533 46.191 1.00 25.46 102 VAL C CA 1
ATOM 3563 C C . VAL C 1 94 ? 69.836 -3.183 44.936 1.00 30.17 102 VAL C C 1
ATOM 3564 O O . VAL C 1 94 ? 70.159 -2.813 43.803 1.00 35.94 102 VAL C O 1
ATOM 3568 N N . LYS C 1 95 ? 68.951 -4.151 45.163 1.00 30.30 103 LYS C N 1
ATOM 3569 C CA . LYS C 1 95 ? 68.262 -4.888 44.105 1.00 24.58 103 LYS C CA 1
ATOM 3570 C C . LYS C 1 95 ? 66.762 -4.711 44.304 1.00 25.97 103 LYS C C 1
ATOM 3571 O O . LYS C 1 95 ? 66.340 -4.091 45.281 1.00 32.01 103 LYS C O 1
ATOM 3577 N N . THR C 1 96 ? 65.954 -5.259 43.398 1.00 25.09 104 THR C N 1
ATOM 3578 C CA . THR C 1 96 ? 64.504 -5.116 43.517 1.00 24.73 104 THR C CA 1
ATOM 3579 C C . THR C 1 96 ? 63.891 -6.070 44.535 1.00 28.63 104 THR C C 1
ATOM 3580 O O . THR C 1 96 ? 64.380 -7.187 44.735 1.00 26.33 104 THR C O 1
ATOM 3584 N N . GLY C 1 97 ? 62.814 -5.619 45.173 1.00 26.32 105 GLY C N 1
ATOM 3585 C CA . GLY C 1 97 ? 62.139 -6.442 46.157 1.00 22.59 105 GLY C CA 1
ATOM 3586 C C . GLY C 1 97 ? 60.766 -6.856 45.667 1.00 24.63 105 GLY C C 1
ATOM 3587 O O . GLY C 1 97 ? 59.919 -7.265 46.459 1.00 27.57 105 GLY C O 1
ATOM 3588 N N . LEU C 1 98 ? 60.552 -6.754 44.357 1.00 24.42 106 LEU C N 1
ATOM 3589 C CA . LEU C 1 98 ? 59.272 -7.101 43.746 1.00 21.97 106 LEU C CA 1
ATOM 3590 C C . LEU C 1 98 ? 58.694 -8.420 44.232 1.00 24.00 106 LEU C C 1
ATOM 3591 O O . LEU C 1 98 ? 57.559 -8.467 44.665 1.00 28.09 106 LEU C O 1
ATOM 3596 N N . LYS C 1 99 ? 59.475 -9.491 44.175 1.00 23.07 107 LYS C N 1
ATOM 3597 C CA . LYS C 1 99 ? 58.981 -10.801 44.593 1.00 31.32 107 LYS C CA 1
ATOM 3598 C C . LYS C 1 99 ? 58.326 -10.826 45.974 1.00 30.78 107 LYS C C 1
ATOM 3599 O O . LYS C 1 99 ? 57.537 -11.725 46.280 1.00 31.43 107 LYS C O 1
ATOM 3605 N N . TYR C 1 100 ? 58.654 -9.842 46.806 1.00 28.51 108 TYR C N 1
ATOM 3606 C CA . TYR C 1 100 ? 58.097 -9.770 48.150 1.00 25.63 108 TYR C CA 1
ATOM 3607 C C . TYR C 1 100 ? 57.160 -8.598 48.334 1.00 29.61 108 TYR C C 1
ATOM 3608 O O . TYR C 1 100 ? 56.730 -8.329 49.445 1.00 31.69 108 TYR C O 1
ATOM 3617 N N . GLY C 1 101 ? 56.856 -7.894 47.252 1.00 29.04 109 GLY C N 1
ATOM 3618 C CA . GLY C 1 101 ? 55.960 -6.756 47.347 1.00 27.97 109 GLY C CA 1
ATOM 3619 C C . GLY C 1 101 ? 56.646 -5.545 47.940 1.00 29.26 109 GLY C C 1
ATOM 3620 O O . GLY C 1 101 ? 55.991 -4.599 48.360 1.00 33.02 109 GLY C O 1
ATOM 3621 N N . ALA C 1 102 ? 57.976 -5.576 47.966 1.00 32.71 110 ALA C N 1
ATOM 3622 C CA . ALA C 1 102 ? 58.774 -4.480 48.511 1.00 27.60 110 ALA C CA 1
ATOM 3623 C C . ALA C 1 102 ? 59.510 -3.717 47.398 1.00 27.82 110 ALA C C 1
ATOM 3624 O O . ALA C 1 102 ? 59.583 -4.173 46.255 1.00 31.82 110 ALA C O 1
ATOM 3626 N N . ASP C 1 103 ? 60.052 -2.552 47.740 1.00 26.14 111 ASP C N 1
ATOM 3627 C CA . ASP C 1 103 ? 60.779 -1.722 46.782 1.00 25.35 111 ASP C CA 1
ATOM 3628 C C . ASP C 1 103 ? 62.140 -2.335 46.455 1.00 26.22 111 ASP C C 1
ATOM 3629 O O . ASP C 1 103 ? 62.458 -2.600 45.299 1.00 26.98 111 ASP C O 1
ATOM 3634 N N . PHE C 1 104 ? 62.936 -2.575 47.488 1.00 29.41 112 PHE C N 1
ATOM 3635 C CA . PHE C 1 104 ? 64.265 -3.143 47.313 1.00 24.41 112 PHE C CA 1
ATOM 3636 C C . PHE C 1 104 ? 64.536 -4.293 48.269 1.00 23.42 112 PHE C C 1
ATOM 3637 O O . PHE C 1 104 ? 63.774 -4.547 49.197 1.00 25.25 112 PHE C O 1
ATOM 3645 N N . ARG C 1 105 ? 65.639 -4.989 48.018 1.00 25.69 113 ARG C N 1
ATOM 3646 C CA . ARG C 1 105 ? 66.111 -6.078 48.868 1.00 24.47 113 ARG C CA 1
ATOM 3647 C C . ARG C 1 105 ? 67.599 -5.739 48.913 1.00 27.16 113 ARG C C 1
ATOM 3648 O O . ARG C 1 105 ? 68.174 -5.397 47.880 1.00 28.23 113 ARG C O 1
ATOM 3656 N N . LEU C 1 106 ? 68.216 -5.782 50.093 1.00 26.48 114 LEU C N 1
ATOM 3657 C CA . LEU C 1 106 ? 69.621 -5.393 50.193 1.00 28.98 114 LEU C CA 1
ATOM 3658 C C . LEU C 1 106 ? 70.612 -6.467 50.585 1.00 33.41 114 LEU C C 1
ATOM 3659 O O . LEU C 1 106 ? 70.304 -7.360 51.370 1.00 37.62 114 LEU C O 1
ATOM 3664 N N . TYR C 1 107 ? 71.813 -6.356 50.022 1.00 35.99 115 TYR C N 1
ATOM 3665 C CA . TYR C 1 107 ? 72.913 -7.270 50.305 1.00 32.09 115 TYR C CA 1
ATOM 3666 C C . TYR C 1 107 ? 74.012 -6.424 50.930 1.00 36.81 115 TYR C C 1
ATOM 3667 O O . TYR C 1 107 ? 74.126 -5.227 50.649 1.00 27.26 115 TYR C O 1
ATOM 3676 N N . GLU C 1 108 ? 74.817 -7.045 51.781 1.00 43.49 116 GLU C N 1
ATOM 3677 C CA . GLU C 1 108 ? 75.908 -6.331 52.417 1.00 45.85 116 GLU C CA 1
ATOM 3678 C C . GLU C 1 108 ? 76.905 -5.941 51.334 1.00 44.11 116 GLU C C 1
ATOM 3679 O O . GLU C 1 108 ? 76.992 -6.591 50.296 1.00 43.09 116 GLU C O 1
ATOM 3685 N N . ARG C 1 109 ? 77.648 -4.872 51.582 1.00 44.29 117 ARG C N 1
ATOM 3686 C CA . ARG C 1 109 ? 78.640 -4.385 50.635 1.00 44.59 117 ARG C CA 1
ATOM 3687 C C . ARG C 1 109 ? 79.601 -5.490 50.194 1.00 46.09 117 ARG C C 1
ATOM 3688 O O . ARG C 1 109 ? 80.050 -5.517 49.051 1.00 48.69 117 ARG C O 1
ATOM 3696 N N . GLY C 1 110 ? 79.919 -6.399 51.102 1.00 38.84 118 GLY C N 1
ATOM 3697 C CA . GLY C 1 110 ? 80.837 -7.456 50.751 1.00 34.95 118 GLY C CA 1
ATOM 3698 C C . GLY C 1 110 ? 80.117 -8.746 50.468 1.00 39.92 118 GLY C C 1
ATOM 3699 O O . GLY C 1 110 ? 80.703 -9.824 50.562 1.00 43.18 118 GLY C O 1
ATOM 3700 N N . ALA C 1 111 ? 78.842 -8.649 50.116 1.00 41.77 119 ALA C N 1
ATOM 3701 C CA . ALA C 1 111 ? 78.062 -9.849 49.838 1.00 44.76 119 ALA C CA 1
ATOM 3702 C C . ALA C 1 111 ? 78.295 -10.400 48.435 1.00 45.63 119 ALA C C 1
ATOM 3703 O O . ALA C 1 111 ? 78.557 -9.646 47.495 1.00 42.90 119 ALA C O 1
ATOM 3705 N N . ASN C 1 112 ? 78.237 -11.725 48.316 1.00 45.00 120 ASN C N 1
ATOM 3706 C CA . ASN C 1 112 ? 78.357 -12.389 47.027 1.00 46.06 120 ASN C CA 1
ATOM 3707 C C . ASN C 1 112 ? 76.898 -12.690 46.728 1.00 44.83 120 ASN C C 1
ATOM 3708 O O . ASN C 1 112 ? 76.403 -13.767 47.053 1.00 48.16 120 ASN C O 1
ATOM 3713 N N . ILE C 1 113 ? 76.207 -11.731 46.128 1.00 41.76 121 ILE C N 1
ATOM 3714 C CA . ILE C 1 113 ? 74.793 -11.895 45.845 1.00 42.88 121 ILE C CA 1
ATOM 3715 C C . ILE C 1 113 ? 74.429 -13.141 45.049 1.00 43.39 121 ILE C C 1
ATOM 3716 O O . ILE C 1 113 ? 73.257 -13.495 44.958 1.00 50.46 121 ILE C O 1
ATOM 3721 N N . ASP C 1 114 ? 75.421 -13.814 44.482 1.00 44.94 122 ASP C N 1
ATOM 3722 C CA . ASP C 1 114 ? 75.149 -15.026 43.718 1.00 51.91 122 ASP C CA 1
ATOM 3723 C C . ASP C 1 114 ? 74.971 -16.209 44.656 1.00 53.80 122 ASP C C 1
ATOM 3724 O O . ASP C 1 114 ? 74.170 -17.104 44.398 1.00 53.72 122 ASP C O 1
ATOM 3729 N N . LYS C 1 115 ? 75.725 -16.200 45.750 1.00 60.42 123 LYS C N 1
ATOM 3730 C CA . LYS C 1 115 ? 75.673 -17.267 46.743 1.00 61.02 123 LYS C CA 1
ATOM 3731 C C . LYS C 1 115 ? 74.841 -16.884 47.958 1.00 60.46 123 LYS C C 1
ATOM 3732 O O . LYS C 1 115 ? 74.196 -17.732 48.569 1.00 65.30 123 LYS C O 1
ATOM 3738 N N . GLU C 1 116 ? 74.852 -15.598 48.295 1.00 59.79 124 GLU C N 1
ATOM 3739 C CA . GLU C 1 116 ? 74.129 -15.089 49.457 1.00 58.51 124 GLU C CA 1
ATOM 3740 C C . GLU C 1 116 ? 72.675 -14.658 49.229 1.00 56.33 124 GLU C C 1
ATOM 3741 O O . GLU C 1 116 ? 72.237 -14.428 48.098 1.00 57.64 124 GLU C O 1
ATOM 3747 N N . HIS C 1 117 ? 71.946 -14.553 50.339 1.00 50.42 125 HIS C N 1
ATOM 3748 C CA . HIS C 1 117 ? 70.548 -14.131 50.356 1.00 41.53 125 HIS C CA 1
ATOM 3749 C C . HIS C 1 117 ? 70.525 -12.665 50.791 1.00 37.40 125 HIS C C 1
ATOM 3750 O O . HIS C 1 117 ? 71.413 -12.229 51.519 1.00 36.03 125 HIS C O 1
ATOM 3757 N N . SER C 1 118 ? 69.522 -11.906 50.353 1.00 35.65 126 SER C N 1
ATOM 3758 C CA . SER C 1 118 ? 69.417 -10.505 50.753 1.00 28.34 126 SER C CA 1
ATOM 3759 C C . SER C 1 118 ? 69.133 -10.501 52.245 1.00 30.04 126 SER C C 1
ATOM 3760 O O . SER C 1 118 ? 68.437 -11.379 52.752 1.00 30.30 126 SER C O 1
ATOM 3763 N N . VAL C 1 119 ? 69.663 -9.507 52.944 1.00 31.76 127 VAL C N 1
ATOM 3764 C CA . VAL C 1 119 ? 69.486 -9.412 54.385 1.00 35.47 127 VAL C CA 1
ATOM 3765 C C . VAL C 1 119 ? 68.417 -8.401 54.812 1.00 34.43 127 VAL C C 1
ATOM 3766 O O . VAL C 1 119 ? 67.974 -8.400 55.966 1.00 34.59 127 VAL C O 1
ATOM 3770 N N . TYR C 1 120 ? 68.001 -7.555 53.874 1.00 32.35 128 TYR C N 1
ATOM 3771 C CA . TYR C 1 120 ? 66.979 -6.538 54.129 1.00 33.59 128 TYR C CA 1
ATOM 3772 C C . TYR C 1 120 ? 65.938 -6.486 53.025 1.00 35.04 128 TYR C C 1
ATOM 3773 O O . TYR C 1 120 ? 66.237 -6.762 51.860 1.00 36.15 128 TYR C O 1
ATOM 3782 N N . LEU C 1 121 ? 64.719 -6.118 53.409 1.00 30.35 129 LEU C N 1
ATOM 3783 C CA . LEU C 1 121 ? 63.613 -5.940 52.477 1.00 29.63 129 LEU C CA 1
ATOM 3784 C C . LEU C 1 121 ? 63.253 -4.483 52.775 1.00 30.89 129 LEU C C 1
ATOM 3785 O O . LEU C 1 121 ? 63.116 -4.104 53.939 1.00 31.48 129 LEU C O 1
ATOM 3790 N N . VAL C 1 122 ? 63.121 -3.656 51.747 1.00 29.39 130 VAL C N 1
ATOM 3791 C CA . VAL C 1 122 ? 62.811 -2.251 51.980 1.00 22.69 130 VAL C CA 1
ATOM 3792 C C . VAL C 1 122 ? 61.530 -1.768 51.320 1.00 26.69 130 VAL C C 1
ATOM 3793 O O . VAL C 1 122 ? 61.240 -2.130 50.180 1.00 26.96 130 VAL C O 1
ATOM 3797 N N . LYS C 1 123 ? 60.764 -0.956 52.048 1.00 24.20 131 LYS C N 1
ATOM 3798 C CA . LYS C 1 123 ? 59.533 -0.372 51.517 1.00 27.20 131 LYS C CA 1
ATOM 3799 C C . LYS C 1 123 ? 59.612 1.127 51.767 1.00 26.38 131 LYS C C 1
ATOM 3800 O O . LYS C 1 123 ? 59.954 1.562 52.871 1.00 29.93 131 LYS C O 1
ATOM 3806 N N . VAL C 1 124 ? 59.308 1.910 50.733 1.00 25.35 132 VAL C N 1
ATOM 3807 C CA . VAL C 1 124 ? 59.400 3.361 50.809 1.00 20.77 132 VAL C CA 1
ATOM 3808 C C . VAL C 1 124 ? 58.061 4.060 50.940 1.00 27.37 132 VAL C C 1
ATOM 3809 O O . VAL C 1 124 ? 57.065 3.613 50.383 1.00 26.82 132 VAL C O 1
ATOM 3813 N N . PHE C 1 125 ? 58.052 5.172 51.673 1.00 30.85 133 PHE C N 1
ATOM 3814 C CA . PHE C 1 125 ? 56.836 5.956 51.884 1.00 31.38 133 PHE C CA 1
ATOM 3815 C C . PHE C 1 125 ? 57.108 7.450 51.982 1.00 25.31 133 PHE C C 1
ATOM 3816 O O . PHE C 1 125 ? 58.163 7.878 52.437 1.00 21.11 133 PHE C O 1
ATOM 3824 N N . PRO C 1 126 ? 56.156 8.261 51.519 1.00 30.33 134 PRO C N 1
ATOM 3825 C CA . PRO C 1 126 ? 56.292 9.716 51.589 1.00 30.47 134 PRO C CA 1
ATOM 3826 C C . PRO C 1 126 ? 55.680 10.026 52.961 1.00 34.01 134 PRO C C 1
ATOM 3827 O O . PRO C 1 126 ? 54.514 9.705 53.204 1.00 35.59 134 PRO C O 1
ATOM 3831 N N . GLU C 1 127 ? 56.462 10.615 53.858 1.00 33.70 135 GLU C N 1
ATOM 3832 C CA . GLU C 1 127 ? 55.986 10.899 55.205 1.00 33.81 135 GLU C CA 1
ATOM 3833 C C . GLU C 1 127 ? 54.670 11.641 55.366 1.00 37.81 135 GLU C C 1
ATOM 3834 O O . GLU C 1 127 ? 53.812 11.234 56.147 1.00 40.74 135 GLU C O 1
ATOM 3840 N N . ASP C 1 128 ? 54.510 12.733 54.632 1.00 46.19 136 ASP C N 1
ATOM 3841 C CA . ASP C 1 128 ? 53.310 13.550 54.743 1.00 49.61 136 ASP C CA 1
ATOM 3842 C C . ASP C 1 128 ? 52.175 13.133 53.819 1.00 49.24 136 ASP C C 1
ATOM 3843 O O . ASP C 1 128 ? 51.625 13.950 53.086 1.00 52.83 136 ASP C O 1
ATOM 3848 N N . SER C 1 129 ? 51.824 11.856 53.872 1.00 46.58 137 SER C N 1
ATOM 3849 C CA . SER C 1 129 ? 50.746 11.316 53.054 1.00 44.85 137 SER C CA 1
ATOM 3850 C C . SER C 1 129 ? 49.960 10.312 53.872 1.00 40.84 137 SER C C 1
ATOM 3851 O O . SER C 1 129 ? 50.525 9.593 54.692 1.00 40.80 137 SER C O 1
ATOM 3854 N N . SER C 1 130 ? 48.654 10.264 53.650 1.00 39.82 138 SER C N 1
ATOM 3855 C CA . SER C 1 130 ? 47.806 9.342 54.393 1.00 43.15 138 SER C CA 1
ATOM 3856 C C . SER C 1 130 ? 48.037 7.909 53.936 1.00 38.72 138 SER C C 1
ATOM 3857 O O . SER C 1 130 ? 48.124 7.641 52.741 1.00 37.46 138 SER C O 1
ATOM 3860 N N . PHE C 1 131 ? 48.132 6.989 54.889 1.00 39.99 139 PHE C N 1
ATOM 3861 C CA . PHE C 1 131 ? 48.354 5.587 54.562 1.00 36.54 139 PHE C CA 1
ATOM 3862 C C . PHE C 1 131 ? 47.436 4.707 55.406 1.00 36.75 139 PHE C C 1
ATOM 3863 O O . PHE C 1 131 ? 46.846 5.186 56.379 1.00 39.08 139 PHE C O 1
ATOM 3871 N N . LEU C 1 132 ? 47.300 3.435 55.024 1.00 31.69 140 LEU C N 1
ATOM 3872 C CA . LEU C 1 132 ? 46.476 2.485 55.781 1.00 31.49 140 LEU C CA 1
ATOM 3873 C C . LEU C 1 132 ? 47.457 1.496 56.397 1.00 31.21 140 LEU C C 1
ATOM 3874 O O . LEU C 1 132 ? 48.414 1.078 55.741 1.00 36.12 140 LEU C O 1
ATOM 3879 N N . LEU C 1 133 ? 47.228 1.125 57.651 1.00 30.35 141 LEU C N 1
ATOM 3880 C CA . LEU C 1 133 ? 48.135 0.226 58.355 1.00 29.30 141 LEU C CA 1
ATOM 3881 C C . LEU C 1 133 ? 48.389 -1.127 57.694 1.00 29.40 141 LEU C C 1
ATOM 3882 O O . LEU C 1 133 ? 49.480 -1.684 57.816 1.00 29.51 141 LEU C O 1
ATOM 3887 N N . SER C 1 134 ? 47.401 -1.657 56.985 1.00 28.49 142 SER C N 1
ATOM 3888 C CA . SER C 1 134 ? 47.585 -2.941 56.318 1.00 28.60 142 SER C CA 1
ATOM 3889 C C . SER C 1 134 ? 48.766 -2.843 55.347 1.00 31.77 142 SER C C 1
ATOM 3890 O O . SER C 1 134 ? 49.302 -3.854 54.884 1.00 37.33 142 SER C O 1
ATOM 3893 N N . GLU C 1 135 ? 49.173 -1.617 55.045 1.00 26.24 143 GLU C N 1
ATOM 3894 C CA . GLU C 1 135 ? 50.287 -1.401 54.144 1.00 25.15 143 GLU C CA 1
ATOM 3895 C C . GLU C 1 135 ? 51.619 -1.768 54.796 1.00 27.03 143 GLU C C 1
ATOM 3896 O O . GLU C 1 135 ? 52.554 -2.170 54.111 1.00 31.03 143 GLU C O 1
ATOM 3902 N N . LEU C 1 136 ? 51.703 -1.627 56.116 1.00 25.23 144 LEU C N 1
ATOM 3903 C CA . LEU C 1 136 ? 52.928 -1.945 56.858 1.00 26.23 144 LEU C CA 1
ATOM 3904 C C . LEU C 1 136 ? 52.777 -3.329 57.450 1.00 28.47 144 LEU C C 1
ATOM 3905 O O . LEU C 1 136 ? 53.707 -4.142 57.508 1.00 26.70 144 LEU C O 1
ATOM 3910 N N . THR C 1 137 ? 51.560 -3.562 57.901 1.00 31.44 145 THR C N 1
ATOM 3911 C CA . THR C 1 137 ? 51.170 -4.790 58.539 1.00 26.23 145 THR C CA 1
ATOM 3912 C C . THR C 1 137 ? 51.484 -6.026 57.691 1.00 29.61 145 THR C C 1
ATOM 3913 O O . THR C 1 137 ? 52.009 -7.016 58.206 1.00 28.33 145 THR C O 1
ATOM 3917 N N . GLY C 1 138 ? 51.199 -5.961 56.392 1.00 30.41 146 GLY C N 1
ATOM 3918 C CA . GLY C 1 138 ? 51.475 -7.099 55.537 1.00 25.29 146 GLY C CA 1
ATOM 3919 C C . GLY C 1 138 ? 52.965 -7.227 55.262 1.00 33.60 146 GLY C C 1
ATOM 3920 O O . GLY C 1 138 ? 53.499 -8.345 55.151 1.00 28.46 146 GLY C O 1
ATOM 3921 N N . PHE C 1 139 ? 53.630 -6.075 55.151 1.00 30.44 147 PHE C N 1
ATOM 3922 C CA . PHE C 1 139 ? 55.069 -6.000 54.894 1.00 26.56 147 PHE C CA 1
ATOM 3923 C C . PHE C 1 139 ? 55.808 -6.669 56.038 1.00 29.91 147 PHE C C 1
ATOM 3924 O O . PHE C 1 139 ? 56.734 -7.458 55.832 1.00 32.04 147 PHE C O 1
ATOM 3932 N N . VAL C 1 140 ? 55.394 -6.339 57.252 1.00 27.44 148 VAL C N 1
ATOM 3933 C CA . VAL C 1 140 ? 56.012 -6.910 58.429 1.00 26.28 148 VAL C CA 1
ATOM 3934 C C . VAL C 1 140 ? 55.907 -8.426 58.325 1.00 25.56 148 VAL C C 1
ATOM 3935 O O . VAL C 1 140 ? 56.880 -9.142 58.556 1.00 28.59 148 VAL C O 1
ATOM 3939 N N . ARG C 1 141 ? 54.726 -8.901 57.936 1.00 28.88 149 ARG C N 1
ATOM 3940 C CA . ARG C 1 141 ? 54.448 -10.334 57.796 1.00 31.66 149 ARG C CA 1
ATOM 3941 C C . ARG C 1 141 ? 55.360 -11.039 56.783 1.00 31.79 149 ARG C C 1
ATOM 3942 O O . ARG C 1 141 ? 56.038 -12.011 57.117 1.00 27.55 149 ARG C O 1
ATOM 3950 N N . VAL C 1 142 ? 55.367 -10.556 55.545 1.00 32.89 150 VAL C N 1
ATOM 3951 C CA . VAL C 1 142 ? 56.207 -11.158 54.520 1.00 33.88 150 VAL C CA 1
ATOM 3952 C C . VAL C 1 142 ? 57.652 -11.182 55.002 1.00 31.53 150 VAL C C 1
ATOM 3953 O O . VAL C 1 142 ? 58.320 -12.216 54.941 1.00 27.36 150 VAL C O 1
ATOM 3957 N N . ALA C 1 143 ? 58.127 -10.036 55.478 1.00 27.46 151 ALA C N 1
ATOM 3958 C CA . ALA C 1 143 ? 59.490 -9.932 55.962 1.00 31.51 151 ALA C CA 1
ATOM 3959 C C . ALA C 1 143 ? 59.751 -11.052 56.954 1.00 37.64 151 ALA C C 1
ATOM 3960 O O . ALA C 1 143 ? 60.835 -11.630 56.978 1.00 39.56 151 ALA C O 1
ATOM 3962 N N . HIS C 1 144 ? 58.745 -11.368 57.761 1.00 43.24 152 HIS C N 1
ATOM 3963 C CA . HIS C 1 144 ? 58.884 -12.422 58.756 1.00 44.48 152 HIS C CA 1
ATOM 3964 C C . HIS C 1 144 ? 58.941 -13.810 58.132 1.00 40.06 152 HIS C C 1
ATOM 3965 O O . HIS C 1 144 ? 59.901 -14.547 58.342 1.00 36.07 152 HIS C O 1
ATOM 3972 N N . SER C 1 145 ? 57.909 -14.162 57.371 1.00 41.19 153 SER C N 1
ATOM 3973 C CA . SER C 1 145 ? 57.853 -15.467 56.732 1.00 43.14 153 SER C CA 1
ATOM 3974 C C . SER C 1 145 ? 59.125 -15.757 55.958 1.00 47.51 153 SER C C 1
ATOM 3975 O O . SER C 1 145 ? 59.695 -16.838 56.096 1.00 56.94 153 SER C O 1
ATOM 3978 N N . VAL C 1 146 ? 59.585 -14.800 55.157 1.00 48.19 154 VAL C N 1
ATOM 3979 C CA . VAL C 1 146 ? 60.799 -15.008 54.373 1.00 44.55 154 VAL C CA 1
ATOM 3980 C C . VAL C 1 146 ? 62.067 -14.819 55.213 1.00 46.40 154 VAL C C 1
ATOM 3981 O O . VAL C 1 146 ? 63.186 -14.793 54.693 1.00 46.30 154 VAL C O 1
ATOM 3985 N N . ARG C 1 147 ? 61.880 -14.696 56.523 1.00 46.84 155 ARG C N 1
ATOM 3986 C CA . ARG C 1 147 ? 62.991 -14.545 57.459 1.00 49.92 155 ARG C CA 1
ATOM 3987 C C . ARG C 1 147 ? 64.019 -13.493 57.056 1.00 46.85 155 ARG C C 1
ATOM 3988 O O . ARG C 1 147 ? 65.179 -13.811 56.836 1.00 50.70 155 ARG C O 1
ATOM 3996 N N . LYS C 1 148 ? 63.591 -12.237 56.981 1.00 47.87 156 LYS C N 1
ATOM 3997 C CA . LYS C 1 148 ? 64.471 -11.130 56.598 1.00 43.43 156 LYS C CA 1
ATOM 3998 C C . LYS C 1 148 ? 64.236 -9.893 57.472 1.00 42.95 156 LYS C C 1
ATOM 3999 O O . LYS C 1 148 ? 63.160 -9.720 58.049 1.00 40.81 156 LYS C O 1
ATOM 4005 N N . LYS C 1 149 ? 65.249 -9.033 57.552 1.00 41.98 157 LYS C N 1
ATOM 4006 C CA . LYS C 1 149 ? 65.164 -7.793 58.316 1.00 33.37 157 LYS C CA 1
ATOM 4007 C C . LYS C 1 149 ? 64.413 -6.805 57.426 1.00 30.63 157 LYS C C 1
ATOM 4008 O O . LYS C 1 149 ? 64.537 -6.866 56.205 1.00 30.00 157 LYS C O 1
ATOM 4014 N N . LEU C 1 150 ? 63.641 -5.901 58.018 1.00 24.69 158 LEU C N 1
ATOM 4015 C CA . LEU C 1 150 ? 62.907 -4.937 57.215 1.00 29.04 158 LEU C CA 1
ATOM 4016 C C . LEU C 1 150 ? 63.263 -3.482 57.501 1.00 30.69 158 LEU C C 1
ATOM 4017 O O . LEU C 1 150 ? 63.739 -3.138 58.574 1.00 34.65 158 LEU C O 1
ATOM 4022 N N . LEU C 1 151 ? 63.038 -2.629 56.511 1.00 32.77 159 LEU C N 1
ATOM 4023 C CA . LEU C 1 151 ? 63.306 -1.212 56.658 1.00 29.08 159 LEU C CA 1
ATOM 4024 C C . LEU C 1 151 ? 62.157 -0.469 56.026 1.00 28.59 159 LEU C C 1
ATOM 4025 O O . LEU C 1 151 ? 61.794 -0.729 54.885 1.00 29.28 159 LEU C O 1
ATOM 4030 N N . ILE C 1 152 ? 61.571 0.445 56.780 1.00 29.53 160 ILE C N 1
ATOM 4031 C CA . ILE C 1 152 ? 60.489 1.253 56.261 1.00 26.73 160 ILE C CA 1
ATOM 4032 C C . ILE C 1 152 ? 61.169 2.585 56.018 1.00 26.63 160 ILE C C 1
ATOM 4033 O O . ILE C 1 152 ? 61.545 3.274 56.961 1.00 25.92 160 ILE C O 1
ATOM 4038 N N . ALA C 1 153 ? 61.366 2.926 54.750 1.00 28.38 161 ALA C N 1
ATOM 4039 C CA . ALA C 1 153 ? 62.030 4.174 54.405 1.00 28.16 161 ALA C CA 1
ATOM 4040 C C . ALA C 1 153 ? 60.990 5.261 54.266 1.00 29.52 161 ALA C C 1
ATOM 4041 O O . ALA C 1 153 ? 60.141 5.211 53.374 1.00 33.04 161 ALA C O 1
ATOM 4043 N N . ILE C 1 154 ? 61.049 6.242 55.157 1.00 26.54 162 ILE C N 1
ATOM 4044 C CA . ILE C 1 154 ? 60.092 7.322 55.106 1.00 23.53 162 ILE C CA 1
ATOM 4045 C C . ILE C 1 154 ? 60.790 8.615 54.722 1.00 25.44 162 ILE C C 1
ATOM 4046 O O . ILE C 1 154 ? 61.653 9.126 55.439 1.00 26.40 162 ILE C O 1
ATOM 4051 N N . VAL C 1 155 ? 60.410 9.112 53.547 1.00 30.18 163 VAL C N 1
ATOM 4052 C CA . VAL C 1 155 ? 60.963 10.330 52.975 1.00 31.62 163 VAL C CA 1
ATOM 4053 C C . VAL C 1 155 ? 60.043 11.518 53.235 1.00 31.71 163 VAL C C 1
ATOM 4054 O O . VAL C 1 155 ? 58.876 11.509 52.857 1.00 29.54 163 VAL C O 1
ATOM 4058 N N . ASP C 1 156 ? 60.571 12.540 53.897 1.00 34.47 164 ASP C N 1
ATOM 4059 C CA . ASP C 1 156 ? 59.771 13.720 54.196 1.00 37.92 164 ASP C CA 1
ATOM 4060 C C . ASP C 1 156 ? 59.709 14.616 52.973 1.00 42.33 164 ASP C C 1
ATOM 4061 O O . ASP C 1 156 ? 60.352 14.344 51.956 1.00 38.10 164 ASP C O 1
ATOM 4066 N N . ALA C 1 157 ? 58.951 15.698 53.088 1.00 45.04 165 ALA C N 1
ATOM 4067 C CA . ALA C 1 157 ? 58.785 16.644 51.995 1.00 40.13 165 ALA C CA 1
ATOM 4068 C C . ALA C 1 157 ? 60.097 17.153 51.398 1.00 41.21 165 ALA C C 1
ATOM 4069 O O . ALA C 1 157 ? 60.177 17.415 50.200 1.00 41.39 165 ALA C O 1
ATOM 4071 N N . ASP C 1 158 ? 61.128 17.291 52.219 1.00 39.45 166 ASP C N 1
ATOM 4072 C CA . ASP C 1 158 ? 62.405 17.779 51.717 1.00 37.51 166 ASP C CA 1
ATOM 4073 C C . ASP C 1 158 ? 63.174 16.692 50.992 1.00 35.28 166 ASP C C 1
ATOM 4074 O O . ASP C 1 158 ? 64.187 16.970 50.360 1.00 37.11 166 ASP C O 1
ATOM 4079 N N . GLY C 1 159 ? 62.695 15.457 51.090 1.00 33.65 167 GLY C N 1
ATOM 4080 C CA . GLY C 1 159 ? 63.370 14.346 50.443 1.00 24.23 167 GLY C CA 1
ATOM 4081 C C . GLY C 1 159 ? 64.324 13.632 51.380 1.00 28.73 167 GLY C C 1
ATOM 4082 O O . GLY C 1 159 ? 65.068 12.752 50.961 1.00 28.84 167 GLY C O 1
ATOM 4083 N N . ASP C 1 160 ? 64.310 14.013 52.653 1.00 30.19 168 ASP C N 1
ATOM 4084 C CA . ASP C 1 160 ? 65.179 13.391 53.643 1.00 29.26 168 ASP C CA 1
ATOM 4085 C C . ASP C 1 160 ? 64.538 12.094 54.098 1.00 30.42 168 ASP C C 1
ATOM 4086 O O . ASP C 1 160 ? 63.317 12.014 54.242 1.00 31.31 168 ASP C O 1
ATOM 4091 N N . ILE C 1 161 ? 65.376 11.084 54.319 1.00 28.47 169 ILE C N 1
ATOM 4092 C CA . ILE C 1 161 ? 64.932 9.745 54.707 1.00 27.79 169 ILE C CA 1
ATOM 4093 C C . ILE C 1 161 ? 65.220 9.306 56.147 1.00 28.58 169 ILE C C 1
ATOM 4094 O O . ILE C 1 161 ? 66.307 9.545 56.675 1.00 28.86 169 ILE C O 1
ATOM 4099 N N . VAL C 1 162 ? 64.243 8.649 56.768 1.00 26.03 170 VAL C N 1
ATOM 4100 C CA . VAL C 1 162 ? 64.415 8.103 58.109 1.00 19.40 170 VAL C CA 1
ATOM 4101 C C . VAL C 1 162 ? 63.917 6.665 58.017 1.00 22.76 170 VAL C C 1
ATOM 4102 O O . VAL C 1 162 ? 62.838 6.406 57.490 1.00 23.23 170 VAL C O 1
ATOM 4106 N N . TYR C 1 163 ? 64.722 5.729 58.497 1.00 25.97 171 TYR C N 1
ATOM 4107 C CA . TYR C 1 163 ? 64.355 4.327 58.449 1.00 22.37 171 TYR C CA 1
ATOM 4108 C C . TYR C 1 163 ? 63.748 3.876 59.755 1.00 30.41 171 TYR C C 1
ATOM 4109 O O . TYR C 1 163 ? 64.185 4.284 60.831 1.00 35.49 171 TYR C O 1
ATOM 4118 N N . TYR C 1 164 ? 62.731 3.031 59.651 1.00 28.01 172 TYR C N 1
ATOM 4119 C CA . TYR C 1 164 ? 62.049 2.515 60.819 1.00 22.50 172 TYR C CA 1
ATOM 4120 C C . TYR C 1 164 ? 61.861 1.020 60.679 1.00 25.87 172 TYR C C 1
ATOM 4121 O O . TYR C 1 164 ? 61.767 0.492 59.575 1.00 34.12 172 TYR C O 1
ATOM 4130 N N . ASN C 1 165 ? 61.796 0.338 61.810 1.00 24.65 173 ASN C N 1
ATOM 4131 C CA . ASN C 1 165 ? 61.583 -1.091 61.809 1.00 22.95 173 ASN C CA 1
ATOM 4132 C C . ASN C 1 165 ? 60.224 -1.294 62.455 1.00 28.93 173 ASN C C 1
ATOM 4133 O O . ASN C 1 165 ? 59.695 -0.394 63.109 1.00 32.21 173 ASN C O 1
ATOM 4138 N N . MET C 1 166 ? 59.644 -2.464 62.258 1.00 29.32 174 MET C N 1
ATOM 4139 C CA . MET C 1 166 ? 58.350 -2.740 62.841 1.00 33.00 174 MET C CA 1
ATOM 4140 C C . MET C 1 166 ? 58.261 -4.213 63.150 1.00 37.21 174 MET C C 1
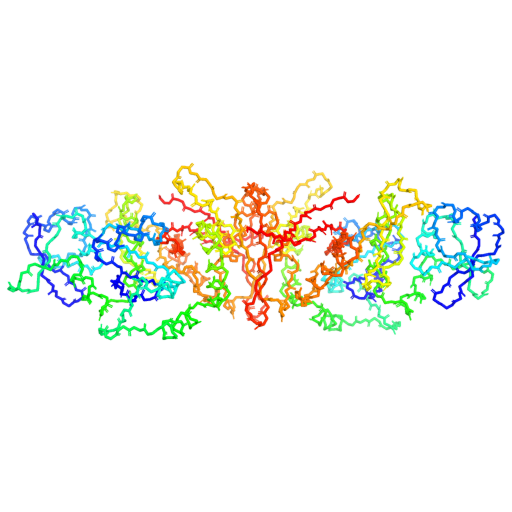ATOM 4141 O O . MET C 1 166 ? 58.604 -5.068 62.325 1.00 35.77 174 MET C O 1
ATOM 4146 N N . THR C 1 167 ? 57.790 -4.510 64.348 1.00 32.83 175 THR C N 1
ATOM 4147 C CA . THR C 1 167 ? 57.709 -5.882 64.765 1.00 34.28 175 THR C CA 1
ATOM 4148 C C . THR C 1 167 ? 56.358 -6.215 65.352 1.00 32.96 175 THR C C 1
ATOM 4149 O O . THR C 1 167 ? 55.753 -5.394 66.036 1.00 36.13 175 THR C O 1
ATOM 4153 N N . TYR C 1 168 ? 55.882 -7.421 65.060 1.00 34.16 176 TYR C N 1
ATOM 4154 C CA . TYR C 1 168 ? 54.613 -7.885 65.595 1.00 36.03 176 TYR C CA 1
ATOM 4155 C C . TYR C 1 168 ? 54.896 -8.101 67.067 1.00 33.84 176 TYR C C 1
ATOM 4156 O O . TYR C 1 168 ? 56.009 -8.484 67.426 1.00 35.04 176 TYR C O 1
ATOM 4165 N N . VAL C 1 169 ? 53.906 -7.858 67.919 1.00 33.93 177 VAL C N 1
ATOM 4166 C CA . VAL C 1 169 ? 54.109 -8.022 69.356 1.00 31.46 177 VAL C CA 1
ATOM 4167 C C . VAL C 1 169 ? 52.921 -8.631 70.098 1.00 31.29 177 VAL C C 1
ATOM 4168 O O . VAL C 1 169 ? 51.769 -8.252 69.882 1.00 33.95 177 VAL C O 1
ATOM 4172 N N . LYS C 1 170 ? 53.219 -9.588 70.970 1.00 36.50 178 LYS C N 1
ATOM 4173 C CA . LYS C 1 170 ? 52.206 -10.248 71.789 1.00 42.01 178 LYS C CA 1
ATOM 4174 C C . LYS C 1 170 ? 52.536 -9.897 73.242 1.00 43.77 178 LYS C C 1
ATOM 4175 O O . LYS C 1 170 ? 53.244 -10.641 73.923 1.00 47.17 178 LYS C O 1
ATOM 4181 N N . PRO C 1 171 ? 52.032 -8.746 73.727 1.00 44.97 179 PRO C N 1
ATOM 4182 C CA . PRO C 1 171 ? 52.260 -8.256 75.095 1.00 48.33 179 PRO C CA 1
ATOM 4183 C C . PRO C 1 171 ? 51.941 -9.225 76.243 1.00 50.43 179 PRO C C 1
ATOM 4184 O O . PRO C 1 171 ? 51.198 -10.207 76.029 1.00 48.83 179 PRO C O 1
ATOM 4189 N N . LYS D 1 1 ? 31.430 -5.447 97.004 1.00 43.77 9 LYS D N 1
ATOM 4190 C CA . LYS D 1 1 ? 31.464 -4.581 95.784 1.00 50.23 9 LYS D CA 1
ATOM 4191 C C . LYS D 1 1 ? 31.638 -3.094 96.119 1.00 48.34 9 LYS D C 1
ATOM 4192 O O . LYS D 1 1 ? 30.732 -2.467 96.679 1.00 48.54 9 LYS D O 1
ATOM 4198 N N . ILE D 1 2 ? 32.800 -2.538 95.764 1.00 46.44 10 ILE D N 1
ATOM 4199 C CA . ILE D 1 2 ? 33.109 -1.127 96.027 1.00 44.65 10 ILE D CA 1
ATOM 4200 C C . ILE D 1 2 ? 32.133 -0.193 95.330 1.00 44.67 10 ILE D C 1
ATOM 4201 O O . ILE D 1 2 ? 31.696 -0.459 94.211 1.00 48.30 10 ILE D O 1
ATOM 4206 N N . THR D 1 3 ? 31.804 0.910 95.990 1.00 44.33 11 THR D N 1
ATOM 4207 C CA . THR D 1 3 ? 30.883 1.880 95.418 1.00 44.38 11 THR D CA 1
ATOM 4208 C C . THR D 1 3 ? 31.631 3.142 94.999 1.00 47.06 11 THR D C 1
ATOM 4209 O O . THR D 1 3 ? 32.567 3.588 95.672 1.00 52.30 11 THR D O 1
ATOM 4213 N N . GLY D 1 4 ? 31.220 3.698 93.867 1.00 47.20 12 GLY D N 1
ATOM 4214 C CA . GLY D 1 4 ? 31.833 4.907 93.361 1.00 38.39 12 GLY D CA 1
ATOM 4215 C C . GLY D 1 4 ? 30.720 5.827 92.933 1.00 35.99 12 GLY D C 1
ATOM 4216 O O . GLY D 1 4 ? 29.626 5.374 92.615 1.00 37.63 12 GLY D O 1
ATOM 4217 N N . LEU D 1 5 ? 30.986 7.122 92.926 1.00 39.67 13 LEU D N 1
ATOM 4218 C CA . LEU D 1 5 ? 29.964 8.066 92.532 1.00 42.99 13 LEU D CA 1
ATOM 4219 C C . LEU D 1 5 ? 30.327 8.768 91.244 1.00 44.39 13 LEU D C 1
ATOM 4220 O O . LEU D 1 5 ? 31.397 9.368 91.125 1.00 44.50 13 LEU D O 1
ATOM 4225 N N . LEU D 1 6 ? 29.423 8.682 90.278 1.00 44.38 14 LEU D N 1
ATOM 4226 C CA . LEU D 1 6 ? 29.633 9.310 88.991 1.00 46.62 14 LEU D CA 1
ATOM 4227 C C . LEU D 1 6 ? 29.802 10.810 89.182 1.00 49.01 14 LEU D C 1
ATOM 4228 O O . LEU D 1 6 ? 28.889 11.493 89.643 1.00 53.12 14 LEU D O 1
ATOM 4233 N N . ASP D 1 7 ? 30.974 11.319 88.825 1.00 48.18 15 ASP D N 1
ATOM 4234 C CA . ASP D 1 7 ? 31.253 12.738 88.959 1.00 49.79 15 ASP D CA 1
ATOM 4235 C C . ASP D 1 7 ? 31.797 13.313 87.648 1.00 51.58 15 ASP D C 1
ATOM 4236 O O . ASP D 1 7 ? 32.992 13.593 87.525 1.00 54.08 15 ASP D O 1
ATOM 4241 N N . GLY D 1 8 ? 30.913 13.498 86.672 1.00 49.63 16 GLY D N 1
ATOM 4242 C CA . GLY D 1 8 ? 31.351 14.020 85.391 1.00 46.67 16 GLY D CA 1
ATOM 4243 C C . GLY D 1 8 ? 32.133 12.970 84.627 1.00 44.79 16 GLY D C 1
ATOM 4244 O O . GLY D 1 8 ? 31.590 11.934 84.254 1.00 43.48 16 GLY D O 1
ATOM 4245 N N . ASP D 1 9 ? 33.415 13.228 84.404 1.00 47.31 17 ASP D N 1
ATOM 4246 C CA . ASP D 1 9 ? 34.258 12.291 83.672 1.00 48.36 17 ASP D CA 1
ATOM 4247 C C . ASP D 1 9 ? 35.086 11.422 84.612 1.00 46.72 17 ASP D C 1
ATOM 4248 O O . ASP D 1 9 ? 36.044 10.768 84.188 1.00 45.20 17 ASP D O 1
ATOM 4253 N N . ARG D 1 10 ? 34.706 11.416 85.889 1.00 47.14 18 ARG D N 1
ATOM 4254 C CA . ARG D 1 10 ? 35.395 10.623 86.908 1.00 42.47 18 ARG D CA 1
ATOM 4255 C C . ARG D 1 10 ? 34.421 9.923 87.850 1.00 37.08 18 ARG D C 1
ATOM 4256 O O . ARG D 1 10 ? 33.290 10.371 88.041 1.00 38.82 18 ARG D O 1
ATOM 4264 N N . VAL D 1 11 ? 34.867 8.812 88.427 1.00 37.05 19 VAL D N 1
ATOM 4265 C CA . VAL D 1 11 ? 34.059 8.047 89.376 1.00 37.45 19 VAL D CA 1
ATOM 4266 C C . VAL D 1 11 ? 34.875 8.026 90.665 1.00 43.49 19 VAL D C 1
ATOM 4267 O O . VAL D 1 11 ? 35.963 7.443 90.706 1.00 43.13 19 VAL D O 1
ATOM 4271 N N . ILE D 1 12 ? 34.354 8.678 91.705 1.00 46.80 20 ILE D N 1
ATOM 4272 C CA . ILE D 1 12 ? 35.046 8.777 92.992 1.00 43.19 20 ILE D CA 1
ATOM 4273 C C . ILE D 1 12 ? 34.707 7.697 94.001 1.00 41.44 20 ILE D C 1
ATOM 4274 O O . ILE D 1 12 ? 33.538 7.450 94.285 1.00 45.15 20 ILE D O 1
ATOM 4279 N N . VAL D 1 13 ? 35.741 7.067 94.550 1.00 41.70 21 VAL D N 1
ATOM 4280 C CA . VAL D 1 13 ? 35.570 6.023 95.558 1.00 42.72 21 VAL D CA 1
ATOM 4281 C C . VAL D 1 13 ? 36.017 6.599 96.903 1.00 46.79 21 VAL D C 1
ATOM 4282 O O . VAL D 1 13 ? 37.168 7.012 97.056 1.00 43.95 21 VAL D O 1
ATOM 4286 N N . PHE D 1 14 ? 35.108 6.637 97.875 1.00 49.59 22 PHE D N 1
ATOM 4287 C CA . PHE D 1 14 ? 35.445 7.187 99.184 1.00 52.09 22 PHE D CA 1
ATOM 4288 C C . PHE D 1 14 ? 35.782 6.123 100.222 1.00 51.44 22 PHE D C 1
ATOM 4289 O O . PHE D 1 14 ? 36.627 6.345 101.089 1.00 49.50 22 PHE D O 1
ATOM 4297 N N . ASP D 1 15 ? 35.132 4.966 100.128 1.00 56.28 23 ASP D N 1
ATOM 4298 C CA . ASP D 1 15 ? 35.374 3.880 101.075 1.00 57.89 23 ASP D CA 1
ATOM 4299 C C . ASP D 1 15 ? 36.856 3.684 101.401 1.00 56.71 23 ASP D C 1
ATOM 4300 O O . ASP D 1 15 ? 37.701 3.661 100.509 1.00 56.15 23 ASP D O 1
ATOM 4305 N N . LYS D 1 16 ? 37.167 3.524 102.683 1.00 56.01 24 LYS D N 1
ATOM 4306 C CA . LYS D 1 16 ? 38.549 3.346 103.108 1.00 53.87 24 LYS D CA 1
ATOM 4307 C C . LYS D 1 16 ? 39.190 2.057 102.612 1.00 51.28 24 LYS D C 1
ATOM 4308 O O . LYS D 1 16 ? 40.343 2.049 102.188 1.00 50.16 24 LYS D O 1
ATOM 4314 N N . ASN D 1 17 ? 38.458 0.958 102.681 1.00 53.42 25 ASN D N 1
ATOM 4315 C CA . ASN D 1 17 ? 39.016 -0.299 102.221 1.00 56.09 25 ASN D CA 1
ATOM 4316 C C . ASN D 1 17 ? 38.936 -0.368 100.705 1.00 57.04 25 ASN D C 1
ATOM 4317 O O . ASN D 1 17 ? 39.855 -0.859 100.050 1.00 52.96 25 ASN D O 1
ATOM 4322 N N . GLY D 1 18 ? 37.832 0.131 100.154 1.00 59.60 26 GLY D N 1
ATOM 4323 C CA . GLY D 1 18 ? 37.659 0.133 98.712 1.00 56.43 26 GLY D CA 1
ATOM 4324 C C . GLY D 1 18 ? 38.894 0.739 98.078 1.00 56.15 26 GLY D C 1
ATOM 4325 O O . GLY D 1 18 ? 39.570 0.091 97.273 1.00 51.01 26 GLY D O 1
ATOM 4326 N N . ILE D 1 19 ? 39.192 1.982 98.463 1.00 53.54 27 ILE D N 1
ATOM 4327 C CA . ILE D 1 19 ? 40.358 2.711 97.968 1.00 46.85 27 ILE D CA 1
ATOM 4328 C C . ILE D 1 19 ? 41.593 1.831 98.088 1.00 48.54 27 ILE D C 1
ATOM 4329 O O . ILE D 1 19 ? 42.402 1.740 97.166 1.00 53.86 27 ILE D O 1
ATOM 4334 N N . SER D 1 20 ? 41.729 1.186 99.237 1.00 48.87 28 SER D N 1
ATOM 4335 C CA . SER D 1 20 ? 42.858 0.314 99.494 1.00 50.01 28 SER D CA 1
ATOM 4336 C C . SER D 1 20 ? 43.033 -0.769 98.429 1.00 49.17 28 SER D C 1
ATOM 4337 O O . SER D 1 20 ? 44.111 -0.905 97.855 1.00 49.45 28 SER D O 1
ATOM 4340 N N . LYS D 1 21 ? 41.981 -1.536 98.160 1.00 51.57 29 LYS D N 1
ATOM 4341 C CA . LYS D 1 21 ? 42.059 -2.609 97.163 1.00 52.06 29 LYS D CA 1
ATOM 4342 C C . LYS D 1 21 ? 42.409 -2.101 95.764 1.00 52.76 29 LYS D C 1
ATOM 4343 O O . LYS D 1 21 ? 43.317 -2.621 95.114 1.00 50.83 29 LYS D O 1
ATOM 4349 N N . LEU D 1 22 ? 41.682 -1.089 95.301 1.00 49.40 30 LEU D N 1
ATOM 4350 C CA . LEU D 1 22 ? 41.921 -0.519 93.981 1.00 45.69 30 LEU D CA 1
ATOM 4351 C C . LEU D 1 22 ? 43.314 0.092 93.864 1.00 47.98 30 LEU D C 1
ATOM 4352 O O . LEU D 1 22 ? 43.991 -0.082 92.853 1.00 47.78 30 LEU D O 1
ATOM 4357 N N . SER D 1 23 ? 43.739 0.813 94.896 1.00 48.46 31 SER D N 1
ATOM 4358 C CA . SER D 1 23 ? 45.058 1.441 94.890 1.00 50.30 31 SER D CA 1
ATOM 4359 C C . SER D 1 23 ? 46.167 0.385 94.835 1.00 49.64 31 SER D C 1
ATOM 4360 O O . SER D 1 23 ? 47.256 0.633 94.315 1.00 48.68 31 SER D O 1
ATOM 4363 N N . ALA D 1 24 ? 45.876 -0.794 95.372 1.00 52.10 32 ALA D N 1
ATOM 4364 C CA . ALA D 1 24 ? 46.835 -1.894 95.402 1.00 53.48 32 ALA D CA 1
ATOM 4365 C C . ALA D 1 24 ? 47.099 -2.423 93.998 1.00 58.63 32 ALA D C 1
ATOM 4366 O O . ALA D 1 24 ? 48.223 -2.807 93.664 1.00 55.46 32 ALA D O 1
ATOM 4368 N N . ARG D 1 25 ? 46.048 -2.454 93.187 1.00 65.01 33 ARG D N 1
ATOM 4369 C CA . ARG D 1 25 ? 46.145 -2.924 91.814 1.00 62.09 33 ARG D CA 1
ATOM 4370 C C . ARG D 1 25 ? 46.510 -1.731 90.942 1.00 57.44 33 ARG D C 1
ATOM 4371 O O . ARG D 1 25 ? 46.837 -1.878 89.767 1.00 56.42 33 ARG D O 1
ATOM 4379 N N . HIS D 1 26 ? 46.445 -0.547 91.541 1.00 53.56 34 HIS D N 1
ATOM 4380 C CA . HIS D 1 26 ? 46.776 0.702 90.868 1.00 52.76 34 HIS D CA 1
ATOM 4381 C C . HIS D 1 26 ? 45.708 1.251 89.936 1.00 51.57 34 HIS D C 1
ATOM 4382 O O . HIS D 1 26 ? 45.987 1.573 88.786 1.00 50.20 34 HIS D O 1
ATOM 4389 N N . TYR D 1 27 ? 44.485 1.362 90.434 1.00 47.86 35 TYR D N 1
ATOM 4390 C CA . TYR D 1 27 ? 43.401 1.907 89.639 1.00 42.37 35 TYR D CA 1
ATOM 4391 C C . TYR D 1 27 ? 43.151 3.321 90.137 1.00 44.73 35 TYR D C 1
ATOM 4392 O O . TYR D 1 27 ? 43.158 3.569 91.341 1.00 52.76 35 TYR D O 1
ATOM 4401 N N . GLY D 1 28 ? 42.938 4.242 89.203 1.00 45.18 36 GLY D N 1
ATOM 4402 C CA . GLY D 1 28 ? 42.682 5.627 89.552 1.00 40.75 36 GLY D CA 1
ATOM 4403 C C . GLY D 1 28 ? 43.886 6.344 90.129 1.00 41.45 36 GLY D C 1
ATOM 4404 O O . GLY D 1 28 ? 44.973 5.777 90.249 1.00 35.93 36 GLY D O 1
ATOM 4405 N N . ASN D 1 29 ? 43.699 7.616 90.457 1.00 47.04 37 ASN D N 1
ATOM 4406 C CA . ASN D 1 29 ? 44.761 8.402 91.055 1.00 55.28 37 ASN D CA 1
ATOM 4407 C C . ASN D 1 29 ? 44.276 8.722 92.458 1.00 58.90 37 ASN D C 1
ATOM 4408 O O . ASN D 1 29 ? 43.069 8.821 92.706 1.00 55.18 37 ASN D O 1
ATOM 4413 N N . VAL D 1 30 ? 45.214 8.863 93.383 1.00 61.64 38 VAL D N 1
ATOM 4414 C CA . VAL D 1 30 ? 44.848 9.161 94.751 1.00 60.80 38 VAL D CA 1
ATOM 4415 C C . VAL D 1 30 ? 45.104 10.616 95.076 1.00 65.25 38 VAL D C 1
ATOM 4416 O O . VAL D 1 30 ? 46.251 11.048 95.193 1.00 66.03 38 VAL D O 1
ATOM 4420 N N . GLU D 1 31 ? 44.020 11.369 95.205 1.00 73.16 39 GLU D N 1
ATOM 4421 C CA . GLU D 1 31 ? 44.093 12.781 95.543 1.00 78.13 39 GLU D CA 1
ATOM 4422 C C . GLU D 1 31 ? 43.382 12.958 96.882 1.00 80.51 39 GLU D C 1
ATOM 4423 O O . GLU D 1 31 ? 42.415 12.247 97.178 1.00 81.41 39 GLU D O 1
ATOM 4429 N N . GLY D 1 32 ? 43.868 13.895 97.691 1.00 82.02 40 GLY D N 1
ATOM 4430 C CA . GLY D 1 32 ? 43.259 14.129 98.987 1.00 72.64 40 GLY D CA 1
ATOM 4431 C C . GLY D 1 32 ? 43.131 12.834 99.760 1.00 67.53 40 GLY D C 1
ATOM 4432 O O . GLY D 1 32 ? 44.128 12.160 100.020 1.00 62.72 40 GLY D O 1
ATOM 4433 N N . ASN D 1 33 ? 41.900 12.476 100.105 1.00 65.20 41 ASN D N 1
ATOM 4434 C CA . ASN D 1 33 ? 41.631 11.259 100.862 1.00 66.40 41 ASN D CA 1
ATOM 4435 C C . ASN D 1 33 ? 40.929 10.202 100.027 1.00 67.40 41 ASN D C 1
ATOM 4436 O O . ASN D 1 33 ? 40.886 9.029 100.402 1.00 66.54 41 ASN D O 1
ATOM 4441 N N . PHE D 1 34 ? 40.374 10.629 98.897 1.00 65.76 42 PHE D N 1
ATOM 4442 C CA . PHE D 1 34 ? 39.634 9.742 98.013 1.00 60.76 42 PHE D CA 1
ATOM 4443 C C . PHE D 1 34 ? 40.441 9.095 96.893 1.00 59.39 42 PHE D C 1
ATOM 4444 O O . PHE D 1 34 ? 41.682 9.104 96.889 1.00 58.07 42 PHE D O 1
ATOM 4452 N N . LEU D 1 35 ? 39.702 8.525 95.947 1.00 54.63 43 LEU D N 1
ATOM 4453 C CA . LEU D 1 35 ? 40.267 7.853 94.787 1.00 50.06 43 LEU D CA 1
ATOM 4454 C C . LEU D 1 35 ? 39.426 8.244 93.570 1.00 49.45 43 LEU D C 1
ATOM 4455 O O . LEU D 1 35 ? 38.208 8.040 93.552 1.00 50.78 43 LEU D O 1
ATOM 4460 N N . SER D 1 36 ? 40.075 8.823 92.565 1.00 47.70 44 SER D N 1
ATOM 4461 C CA . SER D 1 36 ? 39.386 9.239 91.349 1.00 42.47 44 SER D CA 1
ATOM 4462 C C . SER D 1 36 ? 39.643 8.210 90.264 1.00 44.63 44 SER D C 1
ATOM 4463 O O . SER D 1 36 ? 40.798 7.894 89.973 1.00 49.98 44 SER D O 1
ATOM 4466 N N . LEU D 1 37 ? 38.576 7.675 89.677 1.00 39.60 45 LEU D N 1
ATOM 4467 C CA . LEU D 1 37 ? 38.715 6.695 88.602 1.00 37.62 45 LEU D CA 1
ATOM 4468 C C . LEU D 1 37 ? 38.264 7.333 87.276 1.00 39.58 45 LEU D C 1
ATOM 4469 O O . LEU D 1 37 ? 37.428 8.253 87.269 1.00 38.73 45 LEU D O 1
ATOM 4474 N N . SER D 1 38 ? 38.827 6.857 86.164 1.00 35.79 46 SER D N 1
ATOM 4475 C CA . SER D 1 38 ? 38.466 7.357 84.836 1.00 36.32 46 SER D CA 1
ATOM 4476 C C . SER D 1 38 ? 37.242 6.579 84.344 1.00 35.03 46 SER D C 1
ATOM 4477 O O . SER D 1 38 ? 36.958 5.493 84.843 1.00 36.30 46 SER D O 1
ATOM 4480 N N . LEU D 1 39 ? 36.519 7.115 83.369 1.00 36.89 47 LEU D N 1
ATOM 4481 C CA . LEU D 1 39 ? 35.340 6.417 82.871 1.00 34.91 47 LEU D CA 1
ATOM 4482 C C . LEU D 1 39 ? 35.652 5.027 82.294 1.00 34.49 47 LEU D C 1
ATOM 4483 O O . LEU D 1 39 ? 34.859 4.095 82.457 1.00 33.66 47 LEU D O 1
ATOM 4488 N N . VAL D 1 40 ? 36.800 4.877 81.635 1.00 31.03 48 VAL D N 1
ATOM 4489 C CA . VAL D 1 40 ? 37.175 3.580 81.062 1.00 30.69 48 VAL D CA 1
ATOM 4490 C C . VAL D 1 40 ? 37.562 2.626 82.184 1.00 32.43 48 VAL D C 1
ATOM 4491 O O . VAL D 1 40 ? 37.254 1.433 82.123 1.00 33.10 48 VAL D O 1
ATOM 4495 N N . GLU D 1 41 ? 38.244 3.161 83.198 1.00 31.89 49 GLU D N 1
ATOM 4496 C CA . GLU D 1 41 ? 38.669 2.382 84.368 1.00 32.55 49 GLU D CA 1
ATOM 4497 C C . GLU D 1 41 ? 37.422 1.855 85.089 1.00 32.87 49 GLU D C 1
ATOM 4498 O O . GLU D 1 41 ? 37.293 0.658 85.361 1.00 33.69 49 GLU D O 1
ATOM 4504 N N . ALA D 1 42 ? 36.505 2.769 85.393 1.00 29.36 50 ALA D N 1
ATOM 4505 C CA . ALA D 1 42 ? 35.260 2.429 86.069 1.00 35.90 50 ALA D CA 1
ATOM 4506 C C . ALA D 1 42 ? 34.471 1.377 85.283 1.00 39.96 50 ALA D C 1
ATOM 4507 O O . ALA D 1 42 ? 33.891 0.460 85.872 1.00 45.44 50 ALA D O 1
ATOM 4509 N N . LEU D 1 43 ? 34.448 1.508 83.957 1.00 40.75 51 LEU D N 1
ATOM 4510 C CA . LEU D 1 43 ? 33.728 0.549 83.122 1.00 37.70 51 LEU D CA 1
ATOM 4511 C C . LEU D 1 43 ? 34.391 -0.814 83.240 1.00 35.23 51 LEU D C 1
ATOM 4512 O O . LEU D 1 43 ? 33.726 -1.845 83.284 1.00 34.27 51 LEU D O 1
ATOM 4517 N N . TYR D 1 44 ? 35.714 -0.812 83.292 1.00 32.97 52 TYR D N 1
ATOM 4518 C CA . TYR D 1 44 ? 36.453 -2.052 83.410 1.00 38.52 52 TYR D CA 1
ATOM 4519 C C . TYR D 1 44 ? 36.187 -2.688 84.778 1.00 42.91 52 TYR D C 1
ATOM 4520 O O . TYR D 1 44 ? 35.840 -3.875 84.863 1.00 42.07 52 TYR D O 1
ATOM 4529 N N . LEU D 1 45 ? 36.350 -1.896 85.841 1.00 38.91 53 LEU D N 1
ATOM 4530 C CA . LEU D 1 45 ? 36.111 -2.372 87.203 1.00 37.27 53 LEU D CA 1
ATOM 4531 C C . LEU D 1 45 ? 34.689 -2.924 87.363 1.00 36.30 53 LEU D C 1
ATOM 4532 O O . LEU D 1 45 ? 34.475 -3.871 88.112 1.00 40.13 53 LEU D O 1
ATOM 4537 N N . ILE D 1 46 ? 33.718 -2.322 86.677 1.00 34.49 54 ILE D N 1
ATOM 4538 C CA . ILE D 1 46 ? 32.333 -2.795 86.735 1.00 29.88 54 ILE D CA 1
ATOM 4539 C C . ILE D 1 46 ? 32.296 -4.148 86.029 1.00 36.44 54 ILE D C 1
ATOM 4540 O O . ILE D 1 46 ? 31.621 -5.076 86.468 1.00 36.60 54 ILE D O 1
ATOM 4545 N N . ASN D 1 47 ? 33.014 -4.227 84.910 1.00 41.05 55 ASN D N 1
ATOM 4546 C CA . ASN D 1 47 ? 33.094 -5.435 84.092 1.00 39.90 55 ASN D CA 1
ATOM 4547 C C . ASN D 1 47 ? 33.756 -6.547 84.889 1.00 45.45 55 ASN D C 1
ATOM 4548 O O . ASN D 1 47 ? 33.452 -7.731 84.715 1.00 44.96 55 ASN D O 1
ATOM 4553 N N . LEU D 1 48 ? 34.674 -6.148 85.760 1.00 46.57 56 LEU D N 1
ATOM 4554 C CA . LEU D 1 48 ? 35.403 -7.074 86.606 1.00 42.70 56 LEU D CA 1
ATOM 4555 C C . LEU D 1 48 ? 34.498 -7.645 87.694 1.00 45.07 56 LEU D C 1
ATOM 4556 O O . LEU D 1 48 ? 34.703 -8.771 88.152 1.00 45.45 56 LEU D O 1
ATOM 4561 N N . GLY D 1 49 ? 33.499 -6.854 88.091 1.00 47.67 57 GLY D N 1
ATOM 4562 C CA . GLY D 1 49 ? 32.561 -7.241 89.136 1.00 46.63 57 GLY D CA 1
ATOM 4563 C C . GLY D 1 49 ? 32.940 -6.588 90.460 1.00 47.83 57 GLY D C 1
ATOM 4564 O O . GLY D 1 49 ? 32.285 -6.791 91.480 1.00 47.20 57 GLY D O 1
ATOM 4565 N N . TRP D 1 50 ? 34.003 -5.788 90.420 1.00 46.05 58 TRP D N 1
ATOM 4566 C CA . TRP D 1 50 ? 34.553 -5.086 91.576 1.00 42.17 58 TRP D CA 1
ATOM 4567 C C . TRP D 1 50 ? 33.867 -3.786 91.959 1.00 46.33 58 TRP D C 1
ATOM 4568 O O . TRP D 1 50 ? 33.713 -3.472 93.142 1.00 45.95 58 TRP D O 1
ATOM 4579 N N . LEU D 1 51 ? 33.499 -3.008 90.954 1.00 41.53 59 LEU D N 1
ATOM 4580 C CA . LEU D 1 51 ? 32.905 -1.715 91.207 1.00 45.54 59 LEU D CA 1
ATOM 4581 C C . LEU D 1 51 ? 31.413 -1.634 90.945 1.00 49.46 59 LEU D C 1
ATOM 4582 O O . LEU D 1 51 ? 30.849 -2.429 90.191 1.00 46.95 59 LEU D O 1
ATOM 4587 N N . GLU D 1 52 ? 30.787 -0.663 91.602 1.00 54.39 60 GLU D N 1
ATOM 4588 C CA . GLU D 1 52 ? 29.363 -0.390 91.471 1.00 58.50 60 GLU D CA 1
ATOM 4589 C C . GLU D 1 52 ? 29.252 1.131 91.422 1.00 56.37 60 GLU D C 1
ATOM 4590 O O . GLU D 1 52 ? 29.448 1.803 92.433 1.00 59.37 60 GLU D O 1
ATOM 4596 N N . VAL D 1 53 ? 28.955 1.675 90.249 1.00 53.28 61 VAL D N 1
ATOM 4597 C CA . VAL D 1 53 ? 28.840 3.118 90.099 1.00 48.48 61 VAL D CA 1
ATOM 4598 C C . VAL D 1 53 ? 27.386 3.531 90.097 1.00 48.35 61 VAL D C 1
ATOM 4599 O O . VAL D 1 53 ? 26.532 2.802 89.600 1.00 48.24 61 VAL D O 1
ATOM 4603 N N . LYS D 1 54 ? 27.111 4.699 90.665 1.00 47.61 62 LYS D N 1
ATOM 4604 C CA . LYS D 1 54 ? 25.756 5.226 90.716 1.00 49.20 62 LYS D CA 1
ATOM 4605 C C . LYS D 1 54 ? 25.824 6.738 90.745 1.00 47.24 62 LYS D C 1
ATOM 4606 O O . LYS D 1 54 ? 26.745 7.310 91.321 1.00 42.49 62 LYS D O 1
ATOM 4612 N N . TYR D 1 55 ? 24.870 7.388 90.091 1.00 52.76 63 TYR D N 1
ATOM 4613 C CA . TYR D 1 55 ? 24.848 8.839 90.085 1.00 57.02 63 TYR D CA 1
ATOM 4614 C C . TYR D 1 55 ? 24.036 9.257 91.285 1.00 63.26 63 TYR D C 1
ATOM 4615 O O . TYR D 1 55 ? 22.805 9.224 91.255 1.00 64.06 63 TYR D O 1
ATOM 4624 N N . LYS D 1 56 ? 24.737 9.644 92.343 1.00 73.02 64 LYS D N 1
ATOM 4625 C CA . LYS D 1 56 ? 24.111 10.068 93.590 1.00 84.81 64 LYS D CA 1
ATOM 4626 C C . LYS D 1 56 ? 23.104 9.043 94.130 1.00 90.01 64 LYS D C 1
ATOM 4627 O O . LYS D 1 56 ? 23.368 7.835 94.147 1.00 94.48 64 LYS D O 1
ATOM 4633 N N . ASP D 1 57 ? 21.952 9.545 94.570 1.00 92.17 65 ASP D N 1
ATOM 4634 C CA . ASP D 1 57 ? 20.878 8.728 95.132 1.00 93.60 65 ASP D CA 1
ATOM 4635 C C . ASP D 1 57 ? 20.382 7.616 94.208 1.00 92.00 65 ASP D C 1
ATOM 4636 O O . ASP D 1 57 ? 20.039 6.514 94.666 1.00 97.20 65 ASP D O 1
ATOM 4641 N N . ASN D 1 58 ? 20.337 7.919 92.914 1.00 86.32 66 ASN D N 1
ATOM 4642 C CA . ASN D 1 58 ? 19.882 6.972 91.910 1.00 81.26 66 ASN D CA 1
ATOM 4643 C C . ASN D 1 58 ? 20.455 5.589 92.134 1.00 77.29 66 ASN D C 1
ATOM 4644 O O . ASN D 1 58 ? 21.475 5.418 92.805 1.00 77.32 66 ASN D O 1
ATOM 4649 N N . LYS D 1 59 ? 19.787 4.597 91.565 1.00 71.79 67 LYS D N 1
ATOM 4650 C CA . LYS D 1 59 ? 20.232 3.227 91.700 1.00 66.12 67 LYS D CA 1
ATOM 4651 C C . LYS D 1 59 ? 21.525 3.068 90.920 1.00 60.39 67 LYS D C 1
ATOM 4652 O O . LYS D 1 59 ? 21.796 3.833 89.988 1.00 54.54 67 LYS D O 1
ATOM 4658 N N . PRO D 1 60 ? 22.347 2.079 91.297 1.00 56.34 68 PRO D N 1
ATOM 4659 C CA . PRO D 1 60 ? 23.607 1.873 90.583 1.00 54.98 68 PRO D CA 1
ATOM 4660 C C . PRO D 1 60 ? 23.339 1.784 89.085 1.00 54.12 68 PRO D C 1
ATOM 4661 O O . PRO D 1 60 ? 22.267 1.333 88.662 1.00 51.89 68 PRO D O 1
ATOM 4665 N N . LEU D 1 61 ? 24.307 2.227 88.290 1.00 51.03 69 LEU D N 1
ATOM 4666 C CA . LEU D 1 61 ? 24.181 2.197 86.840 1.00 44.22 69 LEU D CA 1
ATOM 4667 C C . LEU D 1 61 ? 24.679 0.858 86.321 1.00 39.70 69 LEU D C 1
ATOM 4668 O O . LEU D 1 61 ? 25.557 0.245 86.927 1.00 41.67 69 LEU D O 1
ATOM 4673 N N . SER D 1 62 ? 24.111 0.399 85.213 1.00 36.10 70 SER D N 1
ATOM 4674 C CA . SER D 1 62 ? 24.552 -0.856 84.614 1.00 37.44 70 SER D CA 1
ATOM 4675 C C . SER D 1 62 ? 25.699 -0.523 83.658 1.00 36.62 70 SER D C 1
ATOM 4676 O O . SER D 1 62 ? 25.904 0.647 83.310 1.00 34.89 70 SER D O 1
ATOM 4679 N N . PHE D 1 63 ? 26.451 -1.538 83.242 1.00 36.96 71 PHE D N 1
ATOM 4680 C CA . PHE D 1 63 ? 27.560 -1.322 82.315 1.00 37.14 71 PHE D CA 1
ATOM 4681 C C . PHE D 1 63 ? 27.076 -0.552 81.092 1.00 37.67 71 PHE D C 1
ATOM 4682 O O . PHE D 1 63 ? 27.762 0.349 80.598 1.00 39.16 71 PHE D O 1
ATOM 4690 N N . GLU D 1 64 ? 25.890 -0.916 80.611 1.00 34.38 72 GLU D N 1
ATOM 4691 C CA . GLU D 1 64 ? 25.310 -0.266 79.451 1.00 32.06 72 GLU D CA 1
ATOM 4692 C C . GLU D 1 64 ? 24.974 1.182 79.749 1.00 36.58 72 GLU D C 1
ATOM 4693 O O . GLU D 1 64 ? 25.209 2.064 78.918 1.00 36.08 72 GLU D O 1
ATOM 4699 N N . GLU D 1 65 ? 24.420 1.424 80.935 1.00 37.90 73 GLU D N 1
ATOM 4700 C CA . GLU D 1 65 ? 24.047 2.775 81.342 1.00 37.54 73 GLU D CA 1
ATOM 4701 C C . GLU D 1 65 ? 25.258 3.694 81.420 1.00 38.70 73 GLU D C 1
ATOM 4702 O O . GLU D 1 65 ? 25.247 4.795 80.871 1.00 37.93 73 GLU D O 1
ATOM 4708 N N . LEU D 1 66 ? 26.302 3.244 82.109 1.00 34.09 74 LEU D N 1
ATOM 4709 C CA . LEU D 1 66 ? 27.511 4.048 82.241 1.00 33.57 74 LEU D CA 1
ATOM 4710 C C . LEU D 1 66 ? 28.153 4.255 80.881 1.00 36.24 74 LEU D C 1
ATOM 4711 O O . LEU D 1 66 ? 28.693 5.326 80.595 1.00 32.31 74 LEU D O 1
ATOM 4716 N N . TYR D 1 67 ? 28.107 3.218 80.049 1.00 38.71 75 TYR D N 1
ATOM 4717 C CA . TYR D 1 67 ? 28.668 3.308 78.712 1.00 40.17 75 TYR D CA 1
ATOM 4718 C C . TYR D 1 67 ? 27.875 4.364 77.949 1.00 43.48 75 TYR D C 1
ATOM 4719 O O . TYR D 1 67 ? 28.448 5.255 77.321 1.00 39.43 75 TYR D O 1
ATOM 4728 N N . GLU D 1 68 ? 26.551 4.256 78.020 1.00 45.76 76 GLU D N 1
ATOM 4729 C CA . GLU D 1 68 ? 25.652 5.203 77.366 1.00 50.59 76 GLU D CA 1
ATOM 4730 C C . GLU D 1 68 ? 26.063 6.624 77.743 1.00 49.51 76 GLU D C 1
ATOM 4731 O O . GLU D 1 68 ? 26.124 7.519 76.902 1.00 52.86 76 GLU D O 1
ATOM 4737 N N . TYR D 1 69 ? 26.348 6.819 79.022 1.00 49.17 77 TYR D N 1
ATOM 4738 C CA . TYR D 1 69 ? 26.753 8.122 79.525 1.00 44.13 77 TYR D CA 1
ATOM 4739 C C . TYR D 1 69 ? 28.151 8.479 79.029 1.00 43.47 77 TYR D C 1
ATOM 4740 O O . TYR D 1 69 ? 28.346 9.460 78.305 1.00 42.01 77 TYR D O 1
ATOM 4749 N N . ALA D 1 70 ? 29.117 7.662 79.435 1.00 41.05 78 ALA D N 1
ATOM 4750 C CA . ALA D 1 70 ? 30.515 7.841 79.082 1.00 39.65 78 ALA D CA 1
ATOM 4751 C C . ALA D 1 70 ? 30.737 8.128 77.604 1.00 46.97 78 ALA D C 1
ATOM 4752 O O . ALA D 1 70 ? 31.499 9.031 77.255 1.00 44.16 78 ALA D O 1
ATOM 4754 N N . ARG D 1 71 ? 30.076 7.369 76.733 1.00 51.77 79 ARG D N 1
ATOM 4755 C CA . ARG D 1 71 ? 30.262 7.570 75.302 1.00 56.11 79 ARG D CA 1
ATOM 4756 C C . ARG D 1 71 ? 29.917 8.979 74.857 1.00 57.38 79 ARG D C 1
ATOM 4757 O O . ARG D 1 71 ? 30.536 9.504 73.936 1.00 62.82 79 ARG D O 1
ATOM 4765 N N . ASN D 1 72 ? 28.944 9.606 75.506 1.00 57.03 80 ASN D N 1
ATOM 4766 C CA . ASN D 1 72 ? 28.589 10.963 75.118 1.00 62.02 80 ASN D CA 1
ATOM 4767 C C . ASN D 1 72 ? 29.416 11.958 75.921 1.00 62.21 80 ASN D C 1
ATOM 4768 O O . ASN D 1 72 ? 29.089 13.142 75.994 1.00 62.49 80 ASN D O 1
ATOM 4773 N N . VAL D 1 73 ? 30.503 11.461 76.505 1.00 61.66 81 VAL D N 1
ATOM 4774 C CA . VAL D 1 73 ? 31.391 12.272 77.327 1.00 59.15 81 VAL D CA 1
ATOM 4775 C C . VAL D 1 73 ? 32.843 12.117 76.891 1.00 64.19 81 VAL D C 1
ATOM 4776 O O . VAL D 1 73 ? 33.488 13.083 76.493 1.00 65.84 81 VAL D O 1
ATOM 4780 N N . GLU D 1 74 ? 33.357 10.896 76.981 1.00 67.32 82 GLU D N 1
ATOM 4781 C CA . GLU D 1 74 ? 34.732 10.619 76.594 1.00 69.13 82 GLU D CA 1
ATOM 4782 C C . GLU D 1 74 ? 34.791 10.339 75.100 1.00 68.71 82 GLU D C 1
ATOM 4783 O O . GLU D 1 74 ? 33.785 9.973 74.495 1.00 67.28 82 GLU D O 1
ATOM 4789 N N . GLU D 1 75 ? 35.971 10.513 74.509 1.00 71.47 83 GLU D N 1
ATOM 4790 C CA . GLU D 1 75 ? 36.152 10.276 73.079 1.00 72.90 83 GLU D CA 1
ATOM 4791 C C . GLU D 1 75 ? 36.829 8.926 72.833 1.00 68.63 83 GLU D C 1
ATOM 4792 O O . GLU D 1 75 ? 37.600 8.444 73.674 1.00 69.88 83 GLU D O 1
ATOM 4798 N N . ARG D 1 76 ? 36.525 8.321 71.684 1.00 62.79 84 ARG D N 1
ATOM 4799 C CA . ARG D 1 76 ? 37.090 7.025 71.301 1.00 57.33 84 ARG D CA 1
ATOM 4800 C C . ARG D 1 76 ? 36.914 5.998 72.413 1.00 53.32 84 ARG D C 1
ATOM 4801 O O . ARG D 1 76 ? 37.732 5.094 72.571 1.00 51.98 84 ARG D O 1
ATOM 4809 N N . LEU D 1 77 ? 35.833 6.143 73.170 1.00 50.77 85 LEU D N 1
ATOM 4810 C CA . LEU D 1 77 ? 35.550 5.264 74.288 1.00 47.11 85 LEU D CA 1
ATOM 4811 C C . LEU D 1 77 ? 35.720 3.799 73.951 1.00 46.55 85 LEU D C 1
ATOM 4812 O O . LEU D 1 77 ? 36.516 3.097 74.580 1.00 49.19 85 LEU D O 1
ATOM 4817 N N . CYS D 1 78 ? 34.973 3.333 72.960 1.00 44.95 86 CYS D N 1
ATOM 4818 C CA . CYS D 1 78 ? 35.045 1.929 72.575 1.00 44.73 86 CYS D CA 1
ATOM 4819 C C . CYS D 1 78 ? 36.479 1.511 72.261 1.00 37.15 86 CYS D C 1
ATOM 4820 O O . CYS D 1 78 ? 36.928 0.422 72.630 1.00 31.63 86 CYS D O 1
ATOM 4823 N N . LEU D 1 79 ? 37.188 2.405 71.579 1.00 35.68 87 LEU D N 1
ATOM 4824 C CA . LEU D 1 79 ? 38.566 2.181 71.174 1.00 32.49 87 LEU D CA 1
ATOM 4825 C C . LEU D 1 79 ? 39.445 1.983 72.390 1.00 33.53 87 LEU D C 1
ATOM 4826 O O . LEU D 1 79 ? 40.052 0.930 72.571 1.00 37.79 87 LEU D O 1
ATOM 4831 N N . LYS D 1 80 ? 39.500 3.018 73.218 1.00 32.85 88 LYS D N 1
ATOM 4832 C CA . LYS D 1 80 ? 40.300 3.008 74.428 1.00 28.07 88 LYS D CA 1
ATOM 4833 C C . LYS D 1 80 ? 39.893 1.893 75.385 1.00 28.29 88 LYS D C 1
ATOM 4834 O O . LYS D 1 80 ? 40.749 1.259 75.992 1.00 30.69 88 LYS D O 1
ATOM 4840 N N . TYR D 1 81 ? 38.597 1.630 75.505 1.00 26.11 89 TYR D N 1
ATOM 4841 C CA . TYR D 1 81 ? 38.146 0.572 76.400 1.00 28.09 89 TYR D CA 1
ATOM 4842 C C . TYR D 1 81 ? 38.579 -0.816 75.937 1.00 31.67 89 TYR D C 1
ATOM 4843 O O . TYR D 1 81 ? 39.066 -1.619 76.732 1.00 36.87 89 TYR D O 1
ATOM 4852 N N . LEU D 1 82 ? 38.399 -1.104 74.655 1.00 34.27 90 LEU D N 1
ATOM 4853 C CA . LEU D 1 82 ? 38.756 -2.415 74.139 1.00 32.85 90 LEU D CA 1
ATOM 4854 C C . LEU D 1 82 ? 40.229 -2.747 74.357 1.00 34.47 90 LEU D C 1
ATOM 4855 O O . LEU D 1 82 ? 40.568 -3.885 74.687 1.00 40.06 90 LEU D O 1
ATOM 4860 N N . VAL D 1 83 ? 41.099 -1.755 74.188 1.00 31.29 91 VAL D N 1
ATOM 4861 C CA . VAL D 1 83 ? 42.538 -1.956 74.365 1.00 32.58 91 VAL D CA 1
ATOM 4862 C C . VAL D 1 83 ? 42.919 -2.027 75.841 1.00 32.92 91 VAL D C 1
ATOM 4863 O O . VAL D 1 83 ? 43.664 -2.917 76.262 1.00 33.34 91 VAL D O 1
ATOM 4867 N N . TYR D 1 84 ? 42.403 -1.079 76.616 1.00 31.76 92 TYR D N 1
ATOM 4868 C CA . TYR D 1 84 ? 42.661 -1.018 78.048 1.00 30.58 92 TYR D CA 1
ATOM 4869 C C . TYR D 1 84 ? 42.309 -2.348 78.723 1.00 30.50 92 TYR D C 1
ATOM 4870 O O . TYR D 1 84 ? 43.124 -2.935 79.433 1.00 30.09 92 TYR D O 1
ATOM 4879 N N . LYS D 1 85 ? 41.090 -2.823 78.501 1.00 27.93 93 LYS D N 1
ATOM 4880 C CA . LYS D 1 85 ? 40.673 -4.081 79.088 1.00 26.84 93 LYS D CA 1
ATOM 4881 C C . LYS D 1 85 ? 41.689 -5.166 78.756 1.00 30.66 93 LYS D C 1
ATOM 4882 O O . LYS D 1 85 ? 42.120 -5.910 79.635 1.00 37.97 93 LYS D O 1
ATOM 4888 N N . ASP D 1 86 ? 42.072 -5.242 77.485 1.00 35.93 94 ASP D N 1
ATOM 4889 C CA . ASP D 1 86 ? 43.031 -6.239 77.002 1.00 35.42 94 ASP D CA 1
ATOM 4890 C C . ASP D 1 86 ? 44.381 -6.179 77.698 1.00 36.65 94 ASP D C 1
ATOM 4891 O O . ASP D 1 86 ? 44.912 -7.199 78.133 1.00 36.72 94 ASP D O 1
ATOM 4896 N N . LEU D 1 87 ? 44.943 -4.979 77.778 1.00 36.90 95 LEU D N 1
ATOM 4897 C CA . LEU D 1 87 ? 46.235 -4.790 78.414 1.00 34.73 95 LEU D CA 1
ATOM 4898 C C . LEU D 1 87 ? 46.129 -5.108 79.903 1.00 38.91 95 LEU D C 1
ATOM 4899 O O . LEU D 1 87 ? 47.065 -5.656 80.497 1.00 45.14 95 LEU D O 1
ATOM 4904 N N . ARG D 1 88 ? 44.987 -4.772 80.502 1.00 40.20 96 ARG D N 1
ATOM 4905 C CA . ARG D 1 88 ? 44.754 -5.041 81.922 1.00 37.49 96 ARG D CA 1
ATOM 4906 C C . ARG D 1 88 ? 44.650 -6.557 82.097 1.00 38.89 96 ARG D C 1
ATOM 4907 O O . ARG D 1 88 ? 45.149 -7.118 83.075 1.00 37.93 96 ARG D O 1
ATOM 4915 N N . THR D 1 89 ? 44.014 -7.217 81.132 1.00 40.13 97 THR D N 1
ATOM 4916 C CA . THR D 1 89 ? 43.867 -8.670 81.162 1.00 40.94 97 THR D CA 1
ATOM 4917 C C . THR D 1 89 ? 45.216 -9.365 80.987 1.00 45.21 97 THR D C 1
ATOM 4918 O O . THR D 1 89 ? 45.426 -10.455 81.510 1.00 46.48 97 THR D O 1
ATOM 4922 N N . ARG D 1 90 ? 46.123 -8.733 80.248 1.00 48.23 98 ARG D N 1
ATOM 4923 C CA . ARG D 1 90 ? 47.449 -9.298 80.008 1.00 49.28 98 ARG D CA 1
ATOM 4924 C C . ARG D 1 90 ? 48.384 -9.062 81.197 1.00 51.07 98 ARG D C 1
ATOM 4925 O O . ARG D 1 90 ? 49.559 -9.445 81.173 1.00 50.00 98 ARG D O 1
ATOM 4933 N N . GLY D 1 91 ? 47.855 -8.422 82.233 1.00 51.18 99 GLY D N 1
ATOM 4934 C CA . GLY D 1 91 ? 48.645 -8.167 83.422 1.00 53.78 99 GLY D CA 1
ATOM 4935 C C . GLY D 1 91 ? 49.550 -6.953 83.359 1.00 54.00 99 GLY D C 1
ATOM 4936 O O . GLY D 1 91 ? 50.733 -7.039 83.699 1.00 58.39 99 GLY D O 1
ATOM 4937 N N . TYR D 1 92 ? 49.009 -5.820 82.931 1.00 48.88 100 TYR D N 1
ATOM 4938 C CA . TYR D 1 92 ? 49.805 -4.605 82.851 1.00 43.90 100 TYR D CA 1
ATOM 4939 C C . TYR D 1 92 ? 49.166 -3.543 83.706 1.00 39.27 100 TYR D C 1
ATOM 4940 O O . TYR D 1 92 ? 47.949 -3.548 83.913 1.00 33.44 100 TYR D O 1
ATOM 4949 N N . ILE D 1 93 ? 49.987 -2.636 84.214 1.00 36.00 101 ILE D N 1
ATOM 4950 C CA . ILE D 1 93 ? 49.457 -1.551 85.006 1.00 40.90 101 ILE D CA 1
ATOM 4951 C C . ILE D 1 93 ? 49.243 -0.409 84.023 1.00 40.33 101 ILE D C 1
ATOM 4952 O O . ILE D 1 93 ? 50.113 0.434 83.818 1.00 46.74 101 ILE D O 1
ATOM 4957 N N . VAL D 1 94 ? 48.071 -0.414 83.403 1.00 38.73 102 VAL D N 1
ATOM 4958 C CA . VAL D 1 94 ? 47.698 0.585 82.419 1.00 36.40 102 VAL D CA 1
ATOM 4959 C C . VAL D 1 94 ? 47.330 1.930 83.038 1.00 36.38 102 VAL D C 1
ATOM 4960 O O . VAL D 1 94 ? 46.400 2.019 83.830 1.00 42.41 102 VAL D O 1
ATOM 4964 N N . LYS D 1 95 ? 48.069 2.971 82.673 1.00 35.39 103 LYS D N 1
ATOM 4965 C CA . LYS D 1 95 ? 47.805 4.320 83.163 1.00 37.96 103 LYS D CA 1
ATOM 4966 C C . LYS D 1 95 ? 47.717 5.235 81.941 1.00 36.71 103 LYS D C 1
ATOM 4967 O O . LYS D 1 95 ? 47.992 4.802 80.827 1.00 37.18 103 LYS D O 1
ATOM 4973 N N . THR D 1 96 ? 47.340 6.494 82.146 1.00 37.83 104 THR D N 1
ATOM 4974 C CA . THR D 1 96 ? 47.207 7.441 81.039 1.00 39.93 104 THR D CA 1
ATOM 4975 C C . THR D 1 96 ? 48.527 7.716 80.311 1.00 39.01 104 THR D C 1
ATOM 4976 O O . THR D 1 96 ? 49.609 7.575 80.883 1.00 39.46 104 THR D O 1
ATOM 4980 N N . GLY D 1 97 ? 48.426 8.089 79.041 1.00 35.90 105 GLY D N 1
ATOM 4981 C CA . GLY D 1 97 ? 49.609 8.391 78.257 1.00 37.89 105 GLY D CA 1
ATOM 4982 C C . GLY D 1 97 ? 49.524 9.864 77.932 1.00 37.98 105 GLY D C 1
ATOM 4983 O O . GLY D 1 97 ? 50.399 10.443 77.290 1.00 35.74 105 GLY D O 1
ATOM 4984 N N . LEU D 1 98 ? 48.432 10.453 78.404 1.00 35.24 106 LEU D N 1
ATOM 4985 C CA . LEU D 1 98 ? 48.115 11.857 78.226 1.00 38.17 106 LEU D CA 1
ATOM 4986 C C . LEU D 1 98 ? 49.302 12.826 78.248 1.00 38.97 106 LEU D C 1
ATOM 4987 O O . LEU D 1 98 ? 49.402 13.708 77.396 1.00 40.91 106 LEU D O 1
ATOM 4992 N N . LYS D 1 99 ? 50.191 12.674 79.226 1.00 41.81 107 LYS D N 1
ATOM 4993 C CA . LYS D 1 99 ? 51.357 13.550 79.350 1.00 43.47 107 LYS D CA 1
ATOM 4994 C C . LYS D 1 99 ? 52.335 13.399 78.188 1.00 45.60 107 LYS D C 1
ATOM 4995 O O . LYS D 1 99 ? 53.272 14.184 78.051 1.00 41.30 107 LYS D O 1
ATOM 5001 N N . TYR D 1 100 ? 52.116 12.393 77.349 1.00 48.70 108 TYR D N 1
ATOM 5002 C CA . TYR D 1 100 ? 53.012 12.144 76.227 1.00 49.60 108 TYR D CA 1
ATOM 5003 C C . TYR D 1 100 ? 52.313 12.189 74.874 1.00 50.91 108 TYR D C 1
ATOM 5004 O O . TYR D 1 100 ? 52.960 12.128 73.827 1.00 54.35 108 TYR D O 1
ATOM 5013 N N . GLY D 1 101 ? 50.991 12.302 74.895 1.00 51.45 109 GLY D N 1
ATOM 5014 C CA . GLY D 1 101 ? 50.250 12.326 73.650 1.00 50.37 109 GLY D CA 1
ATOM 5015 C C . GLY D 1 101 ? 49.790 10.921 73.301 1.00 47.37 109 GLY D C 1
ATOM 5016 O O . GLY D 1 101 ? 49.174 10.697 72.260 1.00 50.24 109 GLY D O 1
ATOM 5017 N N . ALA D 1 102 ? 50.098 9.964 74.173 1.00 38.69 110 ALA D N 1
ATOM 5018 C CA . ALA D 1 102 ? 49.688 8.588 73.947 1.00 34.11 110 ALA D CA 1
ATOM 5019 C C . ALA D 1 102 ? 48.388 8.359 74.694 1.00 31.72 110 ALA D C 1
ATOM 5020 O O . ALA D 1 102 ? 47.992 9.160 75.538 1.00 27.67 110 ALA D O 1
ATOM 5022 N N . ASP D 1 103 ? 47.721 7.261 74.371 1.00 34.56 111 ASP D N 1
ATOM 5023 C CA . ASP D 1 103 ? 46.461 6.927 75.009 1.00 35.11 111 ASP D CA 1
ATOM 5024 C C . ASP D 1 103 ? 46.751 6.348 76.380 1.00 33.77 111 ASP D C 1
ATOM 5025 O O . ASP D 1 103 ? 46.128 6.736 77.367 1.00 32.59 111 ASP D O 1
ATOM 5030 N N . PHE D 1 104 ? 47.710 5.425 76.424 1.00 31.23 112 PHE D N 1
ATOM 5031 C CA . PHE D 1 104 ? 48.112 4.770 77.661 1.00 31.00 112 PHE D CA 1
ATOM 5032 C C . PHE D 1 104 ? 49.629 4.755 77.832 1.00 32.92 112 PHE D C 1
ATOM 5033 O O . PHE D 1 104 ? 50.384 4.963 76.883 1.00 29.97 112 PHE D O 1
ATOM 5041 N N . ARG D 1 105 ? 50.057 4.517 79.065 1.00 33.84 113 ARG D N 1
ATOM 5042 C CA . ARG D 1 105 ? 51.465 4.398 79.404 1.00 33.36 113 ARG D CA 1
ATOM 5043 C C . ARG D 1 105 ? 51.464 3.114 80.220 1.00 36.40 113 ARG D C 1
ATOM 5044 O O . ARG D 1 105 ? 50.634 2.941 81.112 1.00 32.46 113 ARG D O 1
ATOM 5052 N N . LEU D 1 106 ? 52.352 2.191 79.874 1.00 41.09 114 LEU D N 1
ATOM 5053 C CA . LEU D 1 106 ? 52.415 0.904 80.554 1.00 44.75 114 LEU D CA 1
ATOM 5054 C C . LEU D 1 106 ? 53.630 0.720 81.441 1.00 50.05 114 LEU D C 1
ATOM 5055 O O . LEU D 1 106 ? 54.704 1.261 81.162 1.00 52.59 114 LEU D O 1
ATOM 5060 N N . TYR D 1 107 ? 53.447 -0.062 82.504 1.00 54.67 115 TYR D N 1
ATOM 5061 C CA . TYR D 1 107 ? 54.521 -0.376 83.441 1.00 60.52 115 TYR D CA 1
ATOM 5062 C C . TYR D 1 107 ? 54.811 -1.863 83.312 1.00 68.94 115 TYR D C 1
ATOM 5063 O O . TYR D 1 107 ? 53.878 -2.673 83.332 1.00 70.38 115 TYR D O 1
ATOM 5072 N N . GLU D 1 108 ? 56.093 -2.211 83.177 1.00 78.07 116 GLU D N 1
ATOM 5073 C CA . GLU D 1 108 ? 56.517 -3.606 83.023 1.00 83.20 116 GLU D CA 1
ATOM 5074 C C . GLU D 1 108 ? 55.637 -4.569 83.812 1.00 85.47 116 GLU D C 1
ATOM 5075 O O . GLU D 1 108 ? 55.350 -4.353 84.994 1.00 85.55 116 GLU D O 1
ATOM 5081 N N . ARG D 1 109 ? 55.222 -5.637 83.138 1.00 89.04 117 ARG D N 1
ATOM 5082 C CA . ARG D 1 109 ? 54.340 -6.649 83.708 1.00 92.11 117 ARG D CA 1
ATOM 5083 C C . ARG D 1 109 ? 53.582 -6.273 84.993 1.00 93.91 117 ARG D C 1
ATOM 5084 O O . ARG D 1 109 ? 52.449 -5.798 84.896 1.00 96.78 117 ARG D O 1
ATOM 5092 N N . GLY D 1 110 ? 54.152 -6.444 86.184 1.00 89.83 118 GLY D N 1
ATOM 5093 C CA . GLY D 1 110 ? 53.342 -6.082 87.337 1.00 89.58 118 GLY D CA 1
ATOM 5094 C C . GLY D 1 110 ? 53.873 -5.714 88.711 1.00 91.63 118 GLY D C 1
ATOM 5095 O O . GLY D 1 110 ? 53.106 -5.754 89.674 1.00 93.92 118 GLY D O 1
ATOM 5096 N N . ALA D 1 111 ? 55.140 -5.344 88.841 1.00 93.07 119 ALA D N 1
ATOM 5097 C CA . ALA D 1 111 ? 55.656 -4.989 90.165 1.00 93.30 119 ALA D CA 1
ATOM 5098 C C . ALA D 1 111 ? 56.427 -3.676 90.143 1.00 93.16 119 ALA D C 1
ATOM 5099 O O . ALA D 1 111 ? 57.610 -3.624 90.487 1.00 91.31 119 ALA D O 1
ATOM 5101 N N . ASN D 1 112 ? 55.749 -2.608 89.746 1.00 92.68 120 ASN D N 1
ATOM 5102 C CA . ASN D 1 112 ? 56.399 -1.313 89.677 1.00 95.96 120 ASN D CA 1
ATOM 5103 C C . ASN D 1 112 ? 55.662 -0.285 90.514 1.00 95.35 120 ASN D C 1
ATOM 5104 O O . ASN D 1 112 ? 54.436 -0.338 90.640 1.00 98.09 120 ASN D O 1
ATOM 5109 N N . ILE D 1 113 ? 56.422 0.644 91.088 1.00 92.06 121 ILE D N 1
ATOM 5110 C CA . ILE D 1 113 ? 55.864 1.685 91.938 1.00 87.83 121 ILE D CA 1
ATOM 5111 C C . ILE D 1 113 ? 55.898 3.060 91.280 1.00 89.32 121 ILE D C 1
ATOM 5112 O O . ILE D 1 113 ? 55.428 3.243 90.153 1.00 82.87 121 ILE D O 1
ATOM 5117 N N . ASP D 1 114 ? 56.451 4.027 92.008 1.00 94.01 122 ASP D N 1
ATOM 5118 C CA . ASP D 1 114 ? 56.567 5.402 91.535 1.00 98.13 122 ASP D CA 1
ATOM 5119 C C . ASP D 1 114 ? 58.034 5.711 91.327 1.00 99.27 122 ASP D C 1
ATOM 5120 O O . ASP D 1 114 ? 58.397 6.707 90.694 1.00 99.75 122 ASP D O 1
ATOM 5125 N N . LYS D 1 115 ? 58.877 4.852 91.884 1.00 97.95 123 LYS D N 1
ATOM 5126 C CA . LYS D 1 115 ? 60.307 5.013 91.729 1.00 99.46 123 LYS D CA 1
ATOM 5127 C C . LYS D 1 115 ? 60.662 4.223 90.469 1.00 98.28 123 LYS D C 1
ATOM 5128 O O . LYS D 1 115 ? 61.770 4.322 89.938 1.00 99.71 123 LYS D O 1
ATOM 5134 N N . GLU D 1 116 ? 59.687 3.453 89.990 1.00 94.12 124 GLU D N 1
ATOM 5135 C CA . GLU D 1 116 ? 59.840 2.659 88.774 1.00 91.09 124 GLU D CA 1
ATOM 5136 C C . GLU D 1 116 ? 59.060 3.364 87.654 1.00 88.76 124 GLU D C 1
ATOM 5137 O O . GLU D 1 116 ? 57.915 3.786 87.856 1.00 88.79 124 GLU D O 1
ATOM 5143 N N . HIS D 1 117 ? 59.680 3.491 86.482 1.00 82.55 125 HIS D N 1
ATOM 5144 C CA . HIS D 1 117 ? 59.064 4.176 85.346 1.00 74.22 125 HIS D CA 1
ATOM 5145 C C . HIS D 1 117 ? 58.219 3.300 84.422 1.00 67.67 125 HIS D C 1
ATOM 5146 O O . HIS D 1 117 ? 58.300 2.066 84.460 1.00 62.15 125 HIS D O 1
ATOM 5153 N N . SER D 1 118 ? 57.402 3.960 83.600 1.00 60.14 126 SER D N 1
ATOM 5154 C CA . SER D 1 118 ? 56.556 3.273 82.630 1.00 52.02 126 SER D CA 1
ATOM 5155 C C . SER D 1 118 ? 57.454 2.884 81.464 1.00 47.07 126 SER D C 1
ATOM 5156 O O . SER D 1 118 ? 58.321 3.656 81.058 1.00 44.63 126 SER D O 1
ATOM 5159 N N . VAL D 1 119 ? 57.247 1.694 80.919 1.00 46.41 127 VAL D N 1
ATOM 5160 C CA . VAL D 1 119 ? 58.076 1.220 79.817 1.00 49.44 127 VAL D CA 1
ATOM 5161 C C . VAL D 1 119 ? 57.523 1.458 78.410 1.00 47.15 127 VAL D C 1
ATOM 5162 O O . VAL D 1 119 ? 58.291 1.656 77.470 1.00 50.13 127 VAL D O 1
ATOM 5166 N N . TYR D 1 120 ? 56.204 1.434 78.255 1.00 45.47 128 TYR D N 1
ATOM 5167 C CA . TYR D 1 120 ? 55.620 1.648 76.936 1.00 42.43 128 TYR D CA 1
ATOM 5168 C C . TYR D 1 120 ? 54.655 2.818 76.876 1.00 38.05 128 TYR D C 1
ATOM 5169 O O . TYR D 1 120 ? 54.099 3.246 77.889 1.00 32.43 128 TYR D O 1
ATOM 5178 N N . LEU D 1 121 ? 54.472 3.323 75.663 1.00 33.05 129 LEU D N 1
ATOM 5179 C CA . LEU D 1 121 ? 53.511 4.375 75.389 1.00 32.66 129 LEU D CA 1
ATOM 5180 C C . LEU D 1 121 ? 52.608 3.621 74.407 1.00 32.88 129 LEU D C 1
ATOM 5181 O O . LEU D 1 121 ? 53.100 2.868 73.564 1.00 28.21 129 LEU D O 1
ATOM 5186 N N . VAL D 1 122 ? 51.297 3.781 74.534 1.00 35.54 130 VAL D N 1
ATOM 5187 C CA . VAL D 1 122 ? 50.382 3.061 73.660 1.00 29.89 130 VAL D CA 1
ATOM 5188 C C . VAL D 1 122 ? 49.424 3.981 72.933 1.00 31.81 130 VAL D C 1
ATOM 5189 O O . VAL D 1 122 ? 48.807 4.858 73.534 1.00 28.98 130 VAL D O 1
ATOM 5193 N N . LYS D 1 123 ? 49.316 3.770 71.626 1.00 33.94 131 LYS D N 1
ATOM 5194 C CA . LYS D 1 123 ? 48.437 4.564 70.775 1.00 33.30 131 LYS D CA 1
ATOM 5195 C C . LYS D 1 123 ? 47.508 3.612 70.032 1.00 30.78 131 LYS D C 1
ATOM 5196 O O . LYS D 1 123 ? 47.961 2.780 69.242 1.00 27.53 131 LYS D O 1
ATOM 5202 N N . VAL D 1 124 ? 46.210 3.721 70.290 1.00 25.18 132 VAL D N 1
ATOM 5203 C CA . VAL D 1 124 ? 45.269 2.842 69.632 1.00 28.70 132 VAL D CA 1
ATOM 5204 C C . VAL D 1 124 ? 44.807 3.414 68.287 1.00 28.96 132 VAL D C 1
ATOM 5205 O O . VAL D 1 124 ? 44.624 4.617 68.129 1.00 29.33 132 VAL D O 1
ATOM 5209 N N . PHE D 1 125 ? 44.641 2.519 67.320 1.00 33.11 133 PHE D N 1
ATOM 5210 C CA . PHE D 1 125 ? 44.246 2.870 65.969 1.00 23.68 133 PHE D CA 1
ATOM 5211 C C . PHE D 1 125 ? 43.222 1.900 65.424 1.00 27.97 133 PHE D C 1
ATOM 5212 O O . PHE D 1 125 ? 43.398 0.686 65.528 1.00 32.25 133 PHE D O 1
ATOM 5220 N N . PRO D 1 126 ? 42.122 2.413 64.856 1.00 32.08 134 PRO D N 1
ATOM 5221 C CA . PRO D 1 126 ? 41.135 1.487 64.296 1.00 29.66 134 PRO D CA 1
ATOM 5222 C C . PRO D 1 126 ? 41.713 1.097 62.933 1.00 31.43 134 PRO D C 1
ATOM 5223 O O . PRO D 1 126 ? 42.194 1.961 62.195 1.00 29.64 134 PRO D O 1
ATOM 5227 N N . GLU D 1 127 ? 41.681 -0.192 62.613 1.00 28.73 135 GLU D N 1
ATOM 5228 C CA . GLU D 1 127 ? 42.233 -0.690 61.364 1.00 25.77 135 GLU D CA 1
ATOM 5229 C C . GLU D 1 127 ? 41.813 0.005 60.069 1.00 28.86 135 GLU D C 1
ATOM 5230 O O . GLU D 1 127 ? 42.667 0.420 59.296 1.00 38.81 135 GLU D O 1
ATOM 5236 N N . ASP D 1 128 ? 40.512 0.140 59.829 1.00 35.47 136 ASP D N 1
ATOM 5237 C CA . ASP D 1 128 ? 40.026 0.708 58.566 1.00 36.73 136 ASP D CA 1
ATOM 5238 C C . ASP D 1 128 ? 40.043 2.221 58.352 1.00 37.81 136 ASP D C 1
ATOM 5239 O O . ASP D 1 128 ? 39.502 2.721 57.359 1.00 33.10 136 ASP D O 1
ATOM 5244 N N . SER D 1 129 ? 40.668 2.953 59.267 1.00 35.89 137 SER D N 1
ATOM 5245 C CA . SER D 1 129 ? 40.755 4.395 59.122 1.00 36.09 137 SER D CA 1
ATOM 5246 C C . SER D 1 129 ? 42.172 4.769 58.728 1.00 39.47 137 SER D C 1
ATOM 5247 O O . SER D 1 129 ? 43.135 4.352 59.364 1.00 45.65 137 SER D O 1
ATOM 5250 N N . SER D 1 130 ? 42.298 5.549 57.663 1.00 42.82 138 SER D N 1
ATOM 5251 C CA . SER D 1 130 ? 43.604 5.963 57.191 1.00 39.72 138 SER D CA 1
ATOM 5252 C C . SER D 1 130 ? 43.986 7.248 57.890 1.00 37.06 138 SER D C 1
ATOM 5253 O O . SER D 1 130 ? 43.127 7.964 58.402 1.00 35.20 138 SER D O 1
ATOM 5256 N N . PHE D 1 131 ? 45.281 7.530 57.923 1.00 32.66 139 PHE D N 1
ATOM 5257 C CA . PHE D 1 131 ? 45.762 8.748 58.545 1.00 31.74 139 PHE D CA 1
ATOM 5258 C C . PHE D 1 131 ? 47.124 9.063 57.968 1.00 25.24 139 PHE D C 1
ATOM 5259 O O . PHE D 1 131 ? 47.688 8.258 57.232 1.00 23.89 139 PHE D O 1
ATOM 5267 N N . LEU D 1 132 ? 47.641 10.241 58.297 1.00 24.48 140 LEU D N 1
ATOM 5268 C CA . LEU D 1 132 ? 48.936 10.669 57.801 1.00 29.61 140 LEU D CA 1
ATOM 5269 C C . LEU D 1 132 ? 50.050 9.887 58.465 1.00 30.45 140 LEU D C 1
ATOM 5270 O O . LEU D 1 132 ? 50.048 9.712 59.684 1.00 30.89 140 LEU D O 1
ATOM 5275 N N . LEU D 1 133 ? 51.005 9.426 57.661 1.00 30.12 141 LEU D N 1
ATOM 5276 C CA . LEU D 1 133 ? 52.122 8.649 58.183 1.00 29.37 141 LEU D CA 1
ATOM 5277 C C . LEU D 1 133 ? 52.902 9.452 59.214 1.00 31.20 141 LEU D C 1
ATOM 5278 O O . LEU D 1 133 ? 53.495 8.889 60.135 1.00 29.27 141 LEU D O 1
ATOM 5283 N N . SER D 1 134 ? 52.882 10.774 59.054 1.00 36.12 142 SER D N 1
ATOM 5284 C CA . SER D 1 134 ? 53.580 11.689 59.960 1.00 36.29 142 SER D CA 1
ATOM 5285 C C . SER D 1 134 ? 53.033 11.586 61.380 1.00 36.05 142 SER D C 1
ATOM 5286 O O . SER D 1 134 ? 53.670 12.018 62.340 1.00 33.71 142 SER D O 1
ATOM 5289 N N . GLU D 1 135 ? 51.842 11.012 61.509 1.00 40.86 143 GLU D N 1
ATOM 5290 C CA . GLU D 1 135 ? 51.229 10.835 62.816 1.00 43.52 143 GLU D CA 1
ATOM 5291 C C . GLU D 1 135 ? 51.994 9.730 63.542 1.00 40.80 143 GLU D C 1
ATOM 5292 O O . GLU D 1 135 ? 52.311 9.851 64.726 1.00 39.25 143 GLU D O 1
ATOM 5298 N N . LEU D 1 136 ? 52.295 8.662 62.807 1.00 37.30 144 LEU D N 1
ATOM 5299 C CA . LEU D 1 136 ? 53.028 7.520 63.337 1.00 35.10 144 LEU D CA 1
ATOM 5300 C C . LEU D 1 136 ? 54.453 7.927 63.693 1.00 33.54 144 LEU D C 1
ATOM 5301 O O . LEU D 1 136 ? 54.926 7.703 64.804 1.00 33.64 144 LEU D O 1
ATOM 5306 N N . THR D 1 137 ? 55.138 8.524 62.733 1.00 26.14 145 THR D N 1
ATOM 5307 C CA . THR D 1 137 ? 56.502 8.943 62.960 1.00 31.08 145 THR D CA 1
ATOM 5308 C C . THR D 1 137 ? 56.577 9.926 64.135 1.00 25.87 145 THR D C 1
ATOM 5309 O O . THR D 1 137 ? 57.605 10.037 64.811 1.00 32.51 145 THR D O 1
ATOM 5313 N N . GLY D 1 138 ? 55.478 10.624 64.391 1.00 24.16 146 GLY D N 1
ATOM 5314 C CA . GLY D 1 138 ? 55.464 11.573 65.488 1.00 21.69 146 GLY D CA 1
ATOM 5315 C C . GLY D 1 138 ? 55.523 10.841 66.810 1.00 25.70 146 GLY D C 1
ATOM 5316 O O . GLY D 1 138 ? 56.221 11.253 67.732 1.00 27.96 146 GLY D O 1
ATOM 5317 N N . PHE D 1 139 ? 54.789 9.741 66.902 1.00 27.55 147 PHE D N 1
ATOM 5318 C CA . PHE D 1 139 ? 54.776 8.949 68.121 1.00 29.74 147 PHE D CA 1
ATOM 5319 C C . PHE D 1 139 ? 56.115 8.235 68.322 1.00 30.77 147 PHE D C 1
ATOM 5320 O O . PHE D 1 139 ? 56.526 7.967 69.454 1.00 32.54 147 PHE D O 1
ATOM 5328 N N . VAL D 1 140 ? 56.806 7.920 67.235 1.00 26.94 148 VAL D N 1
ATOM 5329 C CA . VAL D 1 140 ? 58.089 7.263 67.398 1.00 30.86 148 VAL D CA 1
ATOM 5330 C C . VAL D 1 140 ? 59.051 8.302 67.985 1.00 33.35 148 VAL D C 1
ATOM 5331 O O . VAL D 1 140 ? 59.926 7.969 68.791 1.00 36.88 148 VAL D O 1
ATOM 5335 N N . ARG D 1 141 ? 58.863 9.564 67.602 1.00 28.28 149 ARG D N 1
ATOM 5336 C CA . ARG D 1 141 ? 59.722 10.631 68.092 1.00 25.82 149 ARG D CA 1
ATOM 5337 C C . ARG D 1 141 ? 59.523 10.859 69.584 1.00 24.76 149 ARG D C 1
ATOM 5338 O O . ARG D 1 141 ? 60.487 10.980 70.331 1.00 26.18 149 ARG D O 1
ATOM 5346 N N . VAL D 1 142 ? 58.267 10.923 70.013 1.00 24.86 150 VAL D N 1
ATOM 5347 C CA . VAL D 1 142 ? 57.949 11.132 71.426 1.00 27.53 150 VAL D CA 1
ATOM 5348 C C . VAL D 1 142 ? 58.448 9.973 72.280 1.00 27.07 150 VAL D C 1
ATOM 5349 O O . VAL D 1 142 ? 59.157 10.176 73.265 1.00 30.01 150 VAL D O 1
ATOM 5353 N N . ALA D 1 143 ? 58.071 8.756 71.906 1.00 24.54 151 ALA D N 1
ATOM 5354 C CA . ALA D 1 143 ? 58.510 7.589 72.647 1.00 24.62 151 ALA D CA 1
ATOM 5355 C C . ALA D 1 143 ? 60.023 7.654 72.793 1.00 28.51 151 ALA D C 1
ATOM 5356 O O . ALA D 1 143 ? 60.539 7.730 73.905 1.00 33.74 151 ALA D O 1
ATOM 5358 N N . HIS D 1 144 ? 60.732 7.644 71.666 1.00 32.05 152 HIS D N 1
ATOM 5359 C CA . HIS D 1 144 ? 62.197 7.706 71.674 1.00 28.58 152 HIS D CA 1
ATOM 5360 C C . HIS D 1 144 ? 62.702 8.849 72.540 1.00 28.36 152 HIS D C 1
ATOM 5361 O O . HIS D 1 144 ? 63.583 8.670 73.371 1.00 27.98 152 HIS D O 1
ATOM 5368 N N . SER D 1 145 ? 62.128 10.027 72.347 1.00 31.38 153 SER D N 1
ATOM 5369 C CA . SER D 1 145 ? 62.543 11.194 73.102 1.00 34.82 153 SER D CA 1
ATOM 5370 C C . SER D 1 145 ? 62.504 10.968 74.614 1.00 36.46 153 SER D C 1
ATOM 5371 O O . SER D 1 145 ? 63.378 11.455 75.330 1.00 43.46 153 SER D O 1
ATOM 5374 N N . VAL D 1 146 ? 61.504 10.234 75.099 1.00 34.04 154 VAL D N 1
ATOM 5375 C CA . VAL D 1 146 ? 61.383 9.962 76.530 1.00 25.96 154 VAL D CA 1
ATOM 5376 C C . VAL D 1 146 ? 61.903 8.587 76.904 1.00 24.64 154 VAL D C 1
ATOM 5377 O O . VAL D 1 146 ? 61.496 8.018 77.911 1.00 25.31 154 VAL D O 1
ATOM 5381 N N . ARG D 1 147 ? 62.806 8.059 76.091 1.00 28.38 155 ARG D N 1
ATOM 5382 C CA . ARG D 1 147 ? 63.398 6.747 76.343 1.00 36.69 155 ARG D CA 1
ATOM 5383 C C . ARG D 1 147 ? 62.345 5.706 76.686 1.00 36.19 155 ARG D C 1
ATOM 5384 O O . ARG D 1 147 ? 62.424 5.036 77.710 1.00 38.25 155 ARG D O 1
ATOM 5392 N N . LYS D 1 148 ? 61.352 5.581 75.815 1.00 37.94 156 LYS D N 1
ATOM 5393 C CA . LYS D 1 148 ? 60.275 4.617 76.001 1.00 35.29 156 LYS D CA 1
ATOM 5394 C C . LYS D 1 148 ? 60.015 3.907 74.675 1.00 35.15 156 LYS D C 1
ATOM 5395 O O . LYS D 1 148 ? 60.434 4.376 73.615 1.00 36.67 156 LYS D O 1
ATOM 5401 N N . LYS D 1 149 ? 59.331 2.773 74.735 1.00 36.35 157 LYS D N 1
ATOM 5402 C CA . LYS D 1 149 ? 59.023 2.030 73.527 1.00 39.19 157 LYS D CA 1
ATOM 5403 C C . LYS D 1 149 ? 57.592 2.348 73.104 1.00 40.75 157 LYS D C 1
ATOM 5404 O O . LYS D 1 149 ? 56.686 2.368 73.941 1.00 44.67 157 LYS D O 1
ATOM 5410 N N . LEU D 1 150 ? 57.396 2.625 71.815 1.00 40.20 158 LEU D N 1
ATOM 5411 C CA . LEU D 1 150 ? 56.066 2.924 71.304 1.00 37.52 158 LEU D CA 1
ATOM 5412 C C . LEU D 1 150 ? 55.356 1.633 70.930 1.00 41.17 158 LEU D C 1
ATOM 5413 O O . LEU D 1 150 ? 55.878 0.823 70.161 1.00 40.25 158 LEU D O 1
ATOM 5418 N N . LEU D 1 151 ? 54.161 1.449 71.478 1.00 37.04 159 LEU D N 1
ATOM 5419 C CA . LEU D 1 151 ? 53.366 0.270 71.192 1.00 32.04 159 LEU D CA 1
ATOM 5420 C C . LEU D 1 151 ? 52.149 0.700 70.383 1.00 33.85 159 LEU D C 1
ATOM 5421 O O . LEU D 1 151 ? 51.356 1.531 70.837 1.00 33.63 159 LEU D O 1
ATOM 5426 N N . ILE D 1 152 ? 52.021 0.151 69.176 1.00 32.03 160 ILE D N 1
ATOM 5427 C CA . ILE D 1 152 ? 50.892 0.464 68.304 1.00 29.73 160 ILE D CA 1
ATOM 5428 C C . ILE D 1 152 ? 49.811 -0.590 68.525 1.00 33.32 160 ILE D C 1
ATOM 5429 O O . ILE D 1 152 ? 49.983 -1.759 68.151 1.00 37.64 160 ILE D O 1
ATOM 5434 N N . ALA D 1 153 ? 48.708 -0.185 69.147 1.00 33.51 161 ALA D N 1
ATOM 5435 C CA . ALA D 1 153 ? 47.614 -1.112 69.407 1.00 35.56 161 ALA D CA 1
ATOM 5436 C C . ALA D 1 153 ? 46.524 -0.910 68.360 1.00 35.41 161 ALA D C 1
ATOM 5437 O O . ALA D 1 153 ? 45.881 0.140 68.328 1.00 36.04 161 ALA D O 1
ATOM 5439 N N . ILE D 1 154 ? 46.321 -1.911 67.502 1.00 33.95 162 ILE D N 1
ATOM 5440 C CA . ILE D 1 154 ? 45.311 -1.823 66.454 1.00 29.44 162 ILE D CA 1
ATOM 5441 C C . ILE D 1 154 ? 44.060 -2.636 66.770 1.00 32.74 162 ILE D C 1
ATOM 5442 O O . ILE D 1 154 ? 44.146 -3.820 67.086 1.00 38.05 162 ILE D O 1
ATOM 5447 N N . VAL D 1 155 ? 42.897 -2.002 66.687 1.00 31.64 163 VAL D N 1
ATOM 5448 C CA . VAL D 1 155 ? 41.639 -2.707 66.912 1.00 34.08 163 VAL D CA 1
ATOM 5449 C C . VAL D 1 155 ? 41.224 -3.095 65.497 1.00 36.25 163 VAL D C 1
ATOM 5450 O O . VAL D 1 155 ? 40.746 -2.246 64.742 1.00 33.26 163 VAL D O 1
ATOM 5454 N N . ASP D 1 156 ? 41.426 -4.358 65.124 1.00 36.52 164 ASP D N 1
ATOM 5455 C CA . ASP D 1 156 ? 41.084 -4.780 63.771 1.00 33.68 164 ASP D CA 1
ATOM 5456 C C . ASP D 1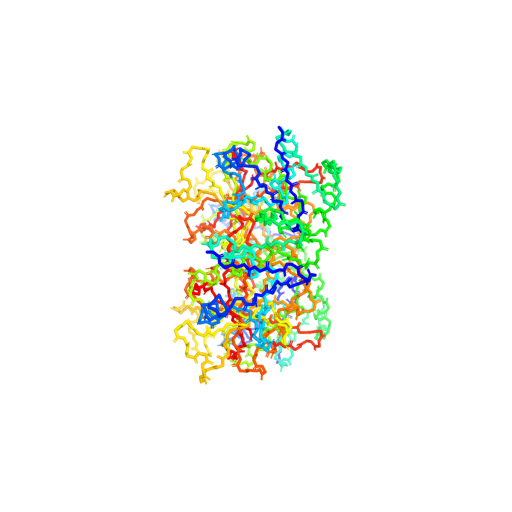 156 ? 39.590 -4.919 63.547 1.00 31.58 164 ASP D C 1
ATOM 5457 O O . ASP D 1 156 ? 38.808 -4.834 64.490 1.00 33.54 164 ASP D O 1
ATOM 5462 N N . ALA D 1 157 ? 39.200 -5.103 62.289 1.00 29.62 165 ALA D N 1
ATOM 5463 C CA . ALA D 1 157 ? 37.796 -5.225 61.919 1.00 27.65 165 ALA D CA 1
ATOM 5464 C C . ALA D 1 157 ? 37.037 -6.306 62.684 1.00 29.26 165 ALA D C 1
ATOM 5465 O O . ALA D 1 157 ? 35.814 -6.251 62.783 1.00 35.92 165 ALA D O 1
ATOM 5467 N N . ASP D 1 158 ? 37.753 -7.287 63.224 1.00 29.09 166 ASP D N 1
ATOM 5468 C CA . ASP D 1 158 ? 37.121 -8.368 63.980 1.00 28.43 166 ASP D CA 1
ATOM 5469 C C . ASP D 1 158 ? 36.942 -7.998 65.444 1.00 31.00 166 ASP D C 1
ATOM 5470 O O . ASP D 1 158 ? 36.358 -8.756 66.210 1.00 34.00 166 ASP D O 1
ATOM 5475 N N . GLY D 1 159 ? 37.466 -6.842 65.836 1.00 33.37 167 GLY D N 1
ATOM 5476 C CA . GLY D 1 159 ? 37.348 -6.408 67.215 1.00 32.93 167 GLY D CA 1
ATOM 5477 C C . GLY D 1 159 ? 38.548 -6.791 68.066 1.00 37.15 167 GLY D C 1
ATOM 5478 O O . GLY D 1 159 ? 38.657 -6.365 69.216 1.00 39.10 167 GLY D O 1
ATOM 5479 N N . ASP D 1 160 ? 39.449 -7.595 67.510 1.00 34.94 168 ASP D N 1
ATOM 5480 C CA . ASP D 1 160 ? 40.641 -8.019 68.231 1.00 33.03 168 ASP D CA 1
ATOM 5481 C C . ASP D 1 160 ? 41.683 -6.918 68.236 1.00 33.67 168 ASP D C 1
ATOM 5482 O O . ASP D 1 160 ? 41.582 -5.960 67.474 1.00 34.85 168 ASP D O 1
ATOM 5487 N N . ILE D 1 161 ? 42.687 -7.060 69.094 1.00 31.79 169 ILE D N 1
ATOM 5488 C CA . ILE D 1 161 ? 43.750 -6.069 69.181 1.00 28.30 169 ILE D CA 1
ATOM 5489 C C . ILE D 1 161 ? 45.085 -6.656 68.730 1.00 32.54 169 ILE D C 1
ATOM 5490 O O . ILE D 1 161 ? 45.516 -7.712 69.209 1.00 35.98 169 ILE D O 1
ATOM 5495 N N . VAL D 1 162 ? 45.724 -5.971 67.786 1.00 33.90 170 VAL D N 1
ATOM 5496 C CA . VAL D 1 162 ? 47.012 -6.397 67.257 1.00 29.89 170 VAL D CA 1
ATOM 5497 C C . VAL D 1 162 ? 48.024 -5.340 67.653 1.00 30.69 170 VAL D C 1
ATOM 5498 O O . VAL D 1 162 ? 47.783 -4.144 67.475 1.00 34.74 170 VAL D O 1
ATOM 5502 N N . TYR D 1 163 ? 49.151 -5.785 68.196 1.00 29.06 171 TYR D N 1
ATOM 5503 C CA . TYR D 1 163 ? 50.188 -4.874 68.640 1.00 25.98 171 TYR D CA 1
ATOM 5504 C C . TYR D 1 163 ? 51.448 -4.952 67.797 1.00 32.52 171 TYR D C 1
ATOM 5505 O O . TYR D 1 163 ? 51.882 -6.030 67.366 1.00 28.86 171 TYR D O 1
ATOM 5514 N N . TYR D 1 164 ? 52.036 -3.785 67.573 1.00 35.75 172 TYR D N 1
ATOM 5515 C CA . TYR D 1 164 ? 53.256 -3.673 66.797 1.00 36.27 172 TYR D CA 1
ATOM 5516 C C . TYR D 1 164 ? 54.174 -2.686 67.489 1.00 35.88 172 TYR D C 1
ATOM 5517 O O . TYR D 1 164 ? 53.721 -1.756 68.163 1.00 29.96 172 TYR D O 1
ATOM 5526 N N . ASN D 1 165 ? 55.468 -2.913 67.340 1.00 39.73 173 ASN D N 1
ATOM 5527 C CA . ASN D 1 165 ? 56.452 -2.022 67.912 1.00 41.44 173 ASN D CA 1
ATOM 5528 C C . ASN D 1 165 ? 57.090 -1.329 66.728 1.00 35.25 173 ASN D C 1
ATOM 5529 O O . ASN D 1 165 ? 57.350 -1.945 65.699 1.00 37.77 173 ASN D O 1
ATOM 5534 N N . MET D 1 166 ? 57.319 -0.037 66.866 1.00 28.61 174 MET D N 1
ATOM 5535 C CA . MET D 1 166 ? 57.934 0.713 65.798 1.00 31.70 174 MET D CA 1
ATOM 5536 C C . MET D 1 166 ? 59.081 1.525 66.361 1.00 28.51 174 MET D C 1
ATOM 5537 O O . MET D 1 166 ? 58.911 2.261 67.329 1.00 32.95 174 MET D O 1
ATOM 5542 N N . THR D 1 167 ? 60.253 1.381 65.752 1.00 31.87 175 THR D N 1
ATOM 5543 C CA . THR D 1 167 ? 61.430 2.123 66.184 1.00 33.98 175 THR D CA 1
ATOM 5544 C C . THR D 1 167 ? 62.279 2.615 65.016 1.00 32.00 175 THR D C 1
ATOM 5545 O O . THR D 1 167 ? 62.075 2.221 63.867 1.00 33.24 175 THR D O 1
ATOM 5549 N N . TYR D 1 168 ? 63.230 3.484 65.341 1.00 28.55 176 TYR D N 1
ATOM 5550 C CA . TYR D 1 168 ? 64.164 4.044 64.380 1.00 27.52 176 TYR D CA 1
ATOM 5551 C C . TYR D 1 168 ? 65.206 2.974 64.051 1.00 29.56 176 TYR D C 1
ATOM 5552 O O . TYR D 1 168 ? 65.407 2.032 64.818 1.00 36.80 176 TYR D O 1
ATOM 5561 N N . VAL D 1 169 ? 65.856 3.107 62.902 1.00 36.53 177 VAL D N 1
ATOM 5562 C CA . VAL D 1 169 ? 66.903 2.169 62.489 1.00 37.38 177 VAL D CA 1
ATOM 5563 C C . VAL D 1 169 ? 67.922 2.938 61.673 1.00 36.96 177 VAL D C 1
ATOM 5564 O O . VAL D 1 169 ? 67.561 3.790 60.860 1.00 35.90 177 VAL D O 1
ATOM 5568 N N . LYS D 1 170 ? 69.196 2.650 61.901 1.00 41.43 178 LYS D N 1
ATOM 5569 C CA . LYS D 1 170 ? 70.259 3.318 61.167 1.00 41.32 178 LYS D CA 1
ATOM 5570 C C . LYS D 1 170 ? 70.949 2.280 60.292 1.00 41.78 178 LYS D C 1
ATOM 5571 O O . LYS D 1 170 ? 71.878 1.601 60.734 1.00 46.90 178 LYS D O 1
ATOM 5577 N N . PRO D 1 171 ? 70.489 2.127 59.040 1.00 38.63 179 PRO D N 1
ATOM 5578 C CA . PRO D 1 171 ? 71.126 1.139 58.166 1.00 40.53 179 PRO D CA 1
ATOM 5579 C C . PRO D 1 171 ? 72.548 1.562 57.792 1.00 41.22 179 PRO D C 1
ATOM 5580 O O . PRO D 1 171 ? 72.835 2.782 57.864 1.00 36.89 179 PRO D O 1
#

Foldseek 3Di:
DFEWEDDQQKTWGQPPVLQVVCVVQPAADCPPNTTIHGLLSQLLCVVVVNYFYDYDDPHTAHSVRSQVVCVVRPVPSLFLSLVVSVVVVVQWNWDALVVLPAGTFTDHNDDDVVPDGGAEGEHEEAPPDDDDCVVVVSSQVSCVVVVHFYWYWYQYPVRDTDTDGDHDDDD/DFEWEDDQQWTKGQDQVLCVVCVVLPAADDDDNIGIHGLLRQLLCVVVVSYFYCYPDPHTAHSVRSCVVNPVRDDPSLQLNLVVNVCVVVQWNWDALVVLPARTFTCPRVDDVVPDDTAEGEHEDEPPDDDDVVVVVVSQVSCVVVNHWYKYWYLYPVRDTDIDTDYDDDD/DFEWEDDQQKTWGQPPVVCVVCVVQPAADCPPRTGIHGLLRQLLCVVVVNYFYDYPDPHTAHSVRSLVVNVVRDPPSLQLSLVVNVVVVVQWNWDQQVVLPAGTFTDHNPDPVVPDDGQEGEHEEAAPDDDDCVVVVVSQVSCVVVVHFYWYWYAYPVRDTDTDGDHDDDD/DFEWADDQQWTKGQDPVLQVVCVVQPAADDDDRIGIHGLLSQLLCVVVVNYFYDHPPGHTAHSVRSCVVNPVRDPCSLQLNLVVSVCVVQQWNWDALVVQPARTFTQPRHDDDPVGGTAEGEHEDEPPDDDDVVVVVVSQCSQVVVVHWYWYWYLYPVRDTDIDTDYDDDD